Protein 5E3X (pdb70)

Solvent-accessible surface area: 21584 Å² total; per-residue (Å²): 68,129,106,1,49,59,33,12,90,86,1,11,142,73,103,32,42,17,20,76,33,95,18,32,50,56,31,133,40,93,184,129,34,21,96,152,42,35,112,41,37,38,115,34,18,14,70,1,31,112,34,32,20,61,98,49,1,7,157,18,1,108,63,14,120,59,148,62,116,72,15,73,37,2,14,117,16,1,63,94,60,12,96,52,54,80,108,10,59,98,122,15,42,68,45,38,57,83,0,22,64,88,0,61,101,91,18,84,104,0,54,99,139,11,42,18,109,55,0,60,68,26,1,72,72,0,10,70,20,8,92,101,35,0,74,69,16,39,100,117,83,24,34,0,12,7,7,0,47,48,27,0,26,43,17,76,0,116,84,0,55,106,11,7,54,104,2,57,80,19,1,59,61,1,10,109,48,10,89,166,52,132,136,83,167,34,7,0,111,72,128,1,40,46,116,73,1,87,98,0,0,55,62,0,0,114,45,1,146,11,48,71,116,65,11,104,25,10,77,12,66,129,41,31,28,12,75,9,13,95,84,32,6,42,0,0,0,109,33,55,60,86,42,0,34,46,0,1,5,20,0,1,27,9,2,0,25,0,21,1,32,49,23,19,30,90,130,6,78,22,15,18,1,18,55,27,1,5,97,0,0,40,13,0,0,0,25,0,0,14,7,9,1,0,43,18,37,3,1,0,112,23,0,47,82,62,0,8,108,10,0,77,82,0,174,75,62,48,22,68,85,0,13,74,5,6,3,70,6,106,78,20,55,37,11,101,127,16,25,18,1,0,9,2,0,0,0,8,0,0,2,39,0,0,46,42,2,1,25,37,126,28,59,8,124,66,1,19,105,52,2,44,89,5,0,112,117,24,1,44,26,100,20,86,70,29,35,59,0,2,0,16,10,59,20,6,2,25,18,51,3,0,53,2,0,1,30,2,0,0,14,2,2,2,2,2,0,16,37,55,0,102,130,85,34,92,14,103,114,14,0,40,76,12,71,7,99,67,0,22,58,5,0,89,97,52,0,2,32,42,0,45,21,57,57,1,65,74,0,0,103,82,3,13,56,87,84,18,38,55,68,1,5,24,120,26,1,74,74,17,1,34,114,6,53,134,46,152,49

CATH classification: 1.10.1370.30

B-factor: mean 26.81, std 12.3, range [6.37, 80.52]

Structure (mmCIF, N/CA/C/O backbone):
data_5E3X
#
_entry.id   5E3X
#
_cell.length_a   107.105
_cell.length_b   56.757
_cell.length_c   89.183
_cell.angle_alpha   90.00
_cell.angle_beta   90.00
_cell.angle_gamma   90.00
#
_symmetry.space_group_name_H-M   'P 21 21 2'
#
loop_
_entity.id
_entity.type
_entity.pdbx_description
1 polymer 'Thermostable carboxypeptidase 1'
2 non-polymer 'COBALT (II) ION'
3 water water
#
loop_
_atom_site.group_PDB
_atom_site.id
_atom_site.type_symbol
_atom_site.label_atom_id
_atom_site.label_alt_id
_atom_site.label_comp_id
_atom_site.label_asym_id
_atom_site.label_entity_id
_atom_site.label_seq_id
_atom_site.pdbx_PDB_ins_code
_atom_site.Cartn_x
_atom_site.Cartn_y
_atom_site.Cartn_z
_atom_site.occupancy
_atom_site.B_iso_or_equiv
_atom_site.auth_seq_id
_atom_site.auth_comp_id
_atom_site.auth_asym_id
_atom_site.auth_atom_id
_atom_site.pdbx_PDB_model_num
ATOM 1 N N . MET A 1 1 ? 2.225 5.403 47.050 1.00 33.41 1 MET A N 1
ATOM 2 C CA . MET A 1 1 ? 1.277 6.334 47.652 1.00 36.23 1 MET A CA 1
ATOM 3 C C . MET A 1 1 ? 0.568 7.208 46.615 1.00 46.27 1 MET A C 1
ATOM 4 O O . MET A 1 1 ? 1.190 8.072 45.986 1.00 40.83 1 MET A O 1
ATOM 9 N N . GLU A 1 2 ? -0.739 6.998 46.465 1.00 42.77 2 GLU A N 1
ATOM 10 C CA . GLU A 1 2 ? -1.550 7.793 45.552 1.00 37.22 2 GLU A CA 1
ATOM 11 C C . GLU A 1 2 ? -1.413 9.276 45.843 1.00 36.93 2 GLU A C 1
ATOM 12 O O . GLU A 1 2 ? -1.464 10.100 44.931 1.00 35.36 2 GLU A O 1
ATOM 18 N N . GLU A 1 3 ? -1.219 9.606 47.116 1.00 34.66 3 GLU A N 1
ATOM 19 C CA . GLU A 1 3 ? -1.154 10.993 47.550 1.00 33.06 3 GLU A CA 1
ATOM 20 C C . GLU A 1 3 ? 0.134 11.663 47.074 1.00 36.01 3 GLU A C 1
ATOM 21 O O . GLU A 1 3 ? 0.154 12.866 46.778 1.00 34.30 3 GLU A O 1
ATOM 27 N N . LEU A 1 4 ? 1.210 10.887 47.004 1.00 33.29 4 LEU A N 1
ATOM 28 C CA . LEU A 1 4 ? 2.474 11.409 46.500 1.00 35.56 4 LEU A CA 1
ATOM 29 C C . LEU A 1 4 ? 2.339 11.671 45.004 1.00 29.67 4 LEU A C 1
ATOM 30 O O . LEU A 1 4 ? 2.703 12.736 44.509 1.00 28.64 4 LEU A O 1
ATOM 35 N N . LYS A 1 5 ? 1.808 10.679 44.304 1.00 27.08 5 LYS A N 1
ATOM 36 C CA . LYS A 1 5 ? 1.556 10.773 42.884 1.00 25.48 5 LYS A CA 1
ATOM 37 C C . LYS A 1 5 ? 0.712 12.005 42.519 1.00 29.46 5 LYS A C 1
ATOM 38 O O . LYS A 1 5 ? 1.055 12.746 41.588 1.00 29.09 5 LYS A O 1
ATOM 44 N N . SER A 1 6 ? -0.368 12.237 43.257 1.00 24.00 6 SER A N 1
ATOM 45 C CA . SER A 1 6 ? -1.233 13.392 43.001 1.00 25.72 6 SER A CA 1
ATOM 46 C C . SER A 1 6 ? -0.503 14.704 43.156 1.00 25.26 6 SER A C 1
ATOM 47 O O . SER A 1 6 ? -0.697 15.631 42.359 1.00 24.09 6 SER A O 1
ATOM 50 N N . TYR A 1 7 ? 0.333 14.793 44.185 1.00 19.62 7 TYR A N 1
ATOM 51 C CA . TYR A 1 7 ? 1.059 16.024 44.425 1.00 18.71 7 TYR A CA 1
ATOM 52 C C . TYR A 1 7 ? 1.934 16.332 43.207 1.00 20.94 7 TYR A C 1
ATOM 53 O O . TYR A 1 7 ? 1.983 17.469 42.757 1.00 23.62 7 TYR A O 1
ATOM 62 N N . TYR A 1 8 ? 2.608 15.316 42.670 1.00 19.59 8 TYR A N 1
ATOM 63 C CA . TYR A 1 8 ? 3.487 15.521 41.526 1.00 21.33 8 TYR A CA 1
ATOM 64 C C . TYR A 1 8 ? 2.661 15.847 40.285 1.00 22.06 8 TYR A C 1
ATOM 65 O O . TYR A 1 8 ? 2.998 16.757 39.525 1.00 21.42 8 TYR A O 1
ATOM 74 N N . LYS A 1 9 ? 1.581 15.097 40.089 1.00 18.15 9 LYS A N 1
ATOM 75 C CA . LYS A 1 9 ? 0.716 15.292 38.936 1.00 20.39 9 LYS A CA 1
ATOM 76 C C . LYS A 1 9 ? 0.086 16.691 38.915 1.00 21.53 9 LYS A C 1
ATOM 77 O O . LYS A 1 9 ? -0.158 17.262 37.847 1.00 24.30 9 LYS A O 1
ATOM 83 N N . ARG A 1 10 ? -0.124 17.263 40.091 1.00 19.67 10 ARG A N 1
ATOM 84 C CA . ARG A 1 10 ? -0.610 18.632 40.190 1.00 18.69 10 ARG A CA 1
ATOM 85 C C . ARG A 1 10 ? 0.465 19.644 39.797 1.00 22.86 10 ARG A C 1
ATOM 86 O O . ARG A 1 10 ? 0.188 20.610 39.074 1.00 19.36 10 ARG A O 1
ATOM 94 N N . VAL A 1 11 ? 1.695 19.428 40.261 1.00 19.11 11 VAL A N 1
ATOM 95 C CA . VAL A 1 11 ? 2.773 20.331 39.894 1.00 19.46 11 VAL A CA 1
ATOM 96 C C . VAL A 1 11 ? 3.059 20.247 38.385 1.00 18.18 11 VAL A C 1
ATOM 97 O O . VAL A 1 11 ? 3.390 21.244 37.744 1.00 15.45 11 VAL A O 1
ATOM 101 N N . ALA A 1 12 ? 2.900 19.057 37.823 1.00 16.92 12 ALA A N 1
ATOM 102 C CA . ALA A 1 12 ? 3.195 18.846 36.415 1.00 15.51 12 ALA A CA 1
ATOM 103 C C . ALA A 1 12 ? 2.263 19.682 35.518 1.00 19.72 12 ALA A C 1
ATOM 104 O O . ALA A 1 12 ? 2.658 20.139 34.447 1.00 19.97 12 ALA A O 1
ATOM 106 N N . LYS A 1 13 ? 1.042 19.912 35.980 1.00 19.27 13 LYS A N 1
ATOM 107 C CA . LYS A 1 13 ? 0.116 20.781 35.266 1.00 15.58 13 LYS A CA 1
ATOM 108 C C . LYS A 1 13 ? 0.664 22.183 35.106 1.00 15.82 13 LYS A C 1
ATOM 109 O O . LYS A 1 13 ? 0.428 22.817 34.070 1.00 17.26 13 LYS A O 1
ATOM 115 N N . TYR A 1 14 ? 1.409 22.670 36.102 1.00 12.95 14 TYR A N 1
ATOM 116 C CA . TYR A 1 14 ? 1.998 24.000 35.983 1.00 12.62 14 TYR A CA 1
ATOM 117 C C . TYR A 1 14 ? 3.190 23.952 35.040 1.00 17.11 14 TYR A C 1
ATOM 118 O O . TYR A 1 14 ? 3.460 24.922 34.320 1.00 16.39 14 TYR A O 1
ATOM 127 N N . TYR A 1 15 ? 3.871 22.808 35.017 1.00 14.45 15 TYR A N 1
ATOM 128 C CA . TYR A 1 15 ? 4.961 22.601 34.069 1.00 16.57 15 TYR A CA 1
ATOM 129 C C . TYR A 1 15 ? 4.384 22.579 32.662 1.00 16.95 15 TYR A C 1
ATOM 130 O O . TYR A 1 15 ? 4.978 23.121 31.740 1.00 16.61 15 TYR A O 1
ATOM 139 N N . SER A 1 16 ? 3.212 21.962 32.513 1.00 13.82 16 SER A N 1
ATOM 140 C CA . SER A 1 16 ? 2.549 21.908 31.223 1.00 15.31 16 SER A CA 1
ATOM 141 C C . SER A 1 16 ? 2.266 23.322 30.717 1.00 14.59 16 SER A C 1
ATOM 142 O O . SER A 1 16 ? 2.595 23.657 29.584 1.00 11.78 16 SER A O 1
ATOM 145 N N . ALA A 1 17 ? 1.684 24.157 31.572 1.00 14.12 17 ALA A N 1
ATOM 146 C CA . ALA A 1 17 ? 1.400 25.542 31.207 1.00 12.04 17 ALA A CA 1
ATOM 147 C C . ALA A 1 17 ? 2.675 26.274 30.801 1.00 15.93 17 ALA A C 1
ATOM 148 O O . ALA A 1 17 ? 2.699 26.999 29.791 1.00 12.09 17 ALA A O 1
ATOM 150 N N . ALA A 1 18 ? 3.738 26.076 31.582 1.00 12.08 18 ALA A N 1
ATOM 151 C CA . ALA A 1 18 ? 5.011 26.719 31.283 1.00 14.18 18 ALA A CA 1
ATOM 152 C C . ALA A 1 18 ? 5.532 26.236 29.929 1.00 11.15 18 ALA A C 1
ATOM 153 O O . ALA A 1 18 ? 6.033 27.020 29.139 1.00 10.78 18 ALA A O 1
ATOM 155 N N . ALA A 1 19 ? 5.397 24.943 29.669 1.00 10.99 19 ALA A N 1
ATOM 156 C CA . ALA A 1 19 ? 5.858 24.392 28.413 1.00 11.33 19 ALA A CA 1
ATOM 157 C C . ALA A 1 19 ? 5.115 25.019 27.231 1.00 10.78 19 ALA A C 1
ATOM 158 O O . ALA A 1 19 ? 5.734 25.361 26.217 1.00 9.53 19 ALA A O 1
ATOM 160 N N . LEU A 1 20 ? 3.799 25.185 27.356 1.00 10.38 20 LEU A N 1
ATOM 161 C CA . LEU A 1 20 ? 3.023 25.813 26.268 1.00 10.61 20 LEU A CA 1
ATOM 162 C C . LEU A 1 20 ? 3.454 27.268 26.089 1.00 9.85 20 LEU A C 1
ATOM 163 O O . LEU A 1 20 ? 3.609 27.753 24.962 1.00 9.96 20 LEU A O 1
ATOM 168 N N . LEU A 1 21 ? 3.674 27.951 27.209 1.00 9.23 21 LEU A N 1
ATOM 169 C CA . LEU A 1 21 ? 4.105 29.342 27.188 1.00 9.08 21 LEU A CA 1
ATOM 170 C C . LEU A 1 21 ? 5.436 29.474 26.472 1.00 11.81 21 LEU A C 1
ATOM 171 O O . LEU A 1 21 ? 5.648 30.418 25.715 1.00 13.26 21 LEU A O 1
ATOM 176 N N . TYR A 1 22 ? 6.332 28.519 26.691 1.00 10.22 22 TYR A N 1
ATOM 177 C CA . TYR A 1 22 ? 7.597 28.533 25.970 1.00 11.23 22 TYR A CA 1
ATOM 178 C C . TYR A 1 22 ? 7.417 28.238 24.478 1.00 9.49 22 TYR A C 1
ATOM 179 O O . TYR A 1 22 ? 8.012 28.905 23.634 1.00 12.16 22 TYR A O 1
ATOM 188 N N . TRP A 1 23 ? 6.607 27.231 24.168 1.00 9.63 23 TRP A N 1
ATOM 189 C CA . TRP A 1 23 ? 6.345 26.838 22.786 1.00 11.25 23 TRP A CA 1
ATOM 190 C C . TRP A 1 23 ? 5.758 27.986 21.980 1.00 9.79 23 TRP A C 1
ATOM 191 O O . TRP A 1 23 ? 6.165 28.254 20.850 1.00 9.82 23 TRP A O 1
ATOM 202 N N . ASP A 1 24 ? 4.797 28.671 22.574 1.00 10.48 24 ASP A N 1
ATOM 203 C CA . ASP A 1 24 ? 4.111 29.724 21.858 1.00 9.96 24 ASP A CA 1
ATOM 204 C C . ASP A 1 24 ? 5.068 30.889 21.638 1.00 8.80 24 ASP A C 1
ATOM 205 O O . ASP A 1 24 ? 5.051 31.546 20.589 1.00 10.02 24 ASP A O 1
ATOM 210 N N . MET A 1 25 ? 5.905 31.127 22.635 1.00 8.00 25 MET A N 1
ATOM 211 C CA . MET A 1 25 ? 6.894 32.204 22.590 1.00 10.69 25 MET A CA 1
ATOM 212 C C . MET A 1 25 ? 7.805 32.094 21.385 1.00 12.56 25 MET A C 1
ATOM 213 O O . MET A 1 25 ? 8.159 33.099 20.787 1.00 11.72 25 MET A O 1
ATOM 218 N N . GLN A 1 26 ? 8.166 30.859 21.048 1.00 10.82 26 GLN A N 1
ATOM 219 C CA . GLN A 1 26 ? 9.063 30.552 19.948 1.00 10.99 26 GLN A CA 1
ATOM 220 C C . GLN A 1 26 ? 8.350 30.419 18.600 1.00 16.72 26 GLN A C 1
ATOM 221 O O . GLN A 1 26 ? 9.012 30.324 17.567 1.00 14.80 26 GLN A O 1
ATOM 227 N N . THR A 1 27 ? 7.016 30.383 18.602 1.00 10.23 27 THR A N 1
ATOM 228 C CA . THR A 1 27 ? 6.287 30.098 17.367 1.00 11.54 27 THR A CA 1
ATOM 229 C C . THR A 1 27 ? 5.275 31.158 16.950 1.00 14.06 27 THR A C 1
ATOM 230 O O . THR A 1 27 ? 5.359 31.674 15.842 1.00 16.78 27 THR A O 1
ATOM 234 N N . TYR A 1 28 ? 4.315 31.466 17.814 1.00 10.50 28 TYR A N 1
ATOM 235 C CA . TYR A 1 28 ? 3.199 32.314 17.398 1.00 12.99 28 TYR A CA 1
ATOM 236 C C . TYR A 1 28 ? 3.115 33.680 18.080 1.00 12.86 28 TYR A C 1
ATOM 237 O O . TYR A 1 28 ? 2.442 34.579 17.578 1.00 16.17 28 TYR A O 1
ATOM 246 N N . MET A 1 29 ? 3.808 33.826 19.206 1.00 10.22 29 MET A N 1
ATOM 247 C CA . MET A 1 29 ? 3.772 35.049 20.004 1.00 13.08 29 MET A CA 1
ATOM 248 C C . MET A 1 29 ? 4.115 36.315 19.213 1.00 13.52 29 MET A C 1
ATOM 249 O O . MET A 1 29 ? 5.100 36.352 18.509 1.00 13.27 29 MET A O 1
ATOM 254 N N . PRO A 1 30 ? 3.277 37.351 19.325 1.00 11.98 30 PRO A N 1
ATOM 255 C CA . PRO A 1 30 ? 3.577 38.645 18.718 1.00 13.84 30 PRO A CA 1
ATOM 256 C C . PRO A 1 30 ? 4.743 39.331 19.418 1.00 16.44 30 PRO A C 1
ATOM 257 O O . PRO A 1 30 ? 4.960 39.151 20.627 1.00 14.32 30 PRO A O 1
ATOM 261 N N . LYS A 1 31 ? 5.474 40.112 18.634 1.00 18.75 31 LYS A N 1
ATOM 262 C CA . LYS A 1 31 ? 6.738 40.714 19.031 1.00 22.28 31 LYS A CA 1
ATOM 263 C C . LYS A 1 31 ? 6.690 41.444 20.368 1.00 19.49 31 LYS A C 1
ATOM 264 O O . LYS A 1 31 ? 7.488 41.165 21.247 1.00 21.11 31 LYS A O 1
ATOM 270 N N . ASP A 1 32 ? 5.740 42.356 20.523 1.00 15.50 32 ASP A N 1
ATOM 271 C CA . ASP A 1 32 ? 5.671 43.169 21.733 1.00 17.98 32 ASP A CA 1
ATOM 272 C C . ASP A 1 32 ? 5.222 42.394 22.983 1.00 21.02 32 ASP A C 1
ATOM 273 O O . ASP A 1 32 ? 5.352 42.897 24.097 1.00 21.52 32 ASP A O 1
ATOM 278 N N . ALA A 1 33 ? 4.707 41.178 22.803 1.00 18.16 33 ALA A N 1
ATOM 279 C CA . ALA A 1 33 ? 4.244 40.372 23.929 1.00 13.94 33 ALA A CA 1
ATOM 280 C C . ALA A 1 33 ? 5.383 39.769 24.758 1.00 14.77 33 ALA A C 1
ATOM 281 O O . ALA A 1 33 ? 5.150 39.312 25.874 1.00 12.75 33 ALA A O 1
ATOM 283 N N . GLY A 1 34 ? 6.591 39.752 24.193 1.00 16.28 34 GLY A N 1
ATOM 284 C CA . GLY A 1 34 ? 7.757 39.136 24.816 1.00 16.18 34 GLY A CA 1
ATOM 285 C C . GLY A 1 34 ? 8.064 39.453 26.281 1.00 15.57 34 GLY A C 1
ATOM 286 O O . GLY A 1 34 ? 8.208 38.539 27.098 1.00 18.07 34 GLY A O 1
ATOM 287 N N . PRO A 1 35 ? 8.178 40.741 26.629 1.00 16.03 35 PRO A N 1
ATOM 288 C CA . PRO A 1 35 ? 8.557 41.038 28.016 1.00 17.74 35 PRO A CA 1
ATOM 289 C C . PRO A 1 35 ? 7.536 40.524 29.031 1.00 16.43 35 PRO A C 1
ATOM 290 O O . PRO A 1 35 ? 7.929 39.991 30.050 1.00 24.30 35 PRO A O 1
ATOM 294 N N . TYR A 1 36 ? 6.247 40.658 28.759 1.00 16.71 36 TYR A N 1
ATOM 295 C CA . TYR A 1 36 ? 5.254 40.141 29.700 1.00 14.56 36 TYR A CA 1
ATOM 296 C C . TYR A 1 36 ? 5.227 38.603 29.724 1.00 13.59 36 TYR A C 1
ATOM 297 O O . TYR A 1 36 ? 5.097 37.983 30.787 1.00 13.08 36 TYR A O 1
ATOM 306 N N . ARG A 1 37 ? 5.337 37.987 28.552 1.00 11.88 37 ARG A N 1
ATOM 307 C CA . ARG A 1 37 ? 5.427 36.530 28.480 1.00 12.52 37 ARG A CA 1
ATOM 308 C C . ARG A 1 37 ? 6.568 36.026 29.364 1.00 15.62 37 ARG A C 1
ATOM 309 O O . ARG A 1 37 ? 6.432 35.013 30.046 1.00 13.60 37 ARG A O 1
ATOM 317 N N . ALA A 1 38 ? 7.690 36.744 29.344 1.00 15.84 38 ALA A N 1
ATOM 318 C CA . ALA A 1 38 ? 8.842 36.388 30.169 1.00 21.78 38 ALA A CA 1
ATOM 319 C C . ALA A 1 38 ? 8.478 36.426 31.641 1.00 16.39 38 ALA A C 1
ATOM 320 O O . ALA A 1 38 ? 8.869 35.545 32.399 1.00 16.01 38 ALA A O 1
ATOM 322 N N . GLU A 1 39 ? 7.700 37.429 32.028 1.00 18.78 39 GLU A N 1
ATOM 323 C CA . GLU A 1 39 ? 7.225 37.540 33.409 1.00 17.21 39 GLU A CA 1
ATOM 324 C C . GLU A 1 39 ? 6.242 36.447 33.795 1.00 19.81 39 GLU A C 1
ATOM 325 O O . GLU A 1 39 ? 6.283 35.953 34.920 1.00 21.00 39 GLU A O 1
ATOM 331 N N . VAL A 1 40 ? 5.332 36.083 32.891 1.00 18.09 40 VAL A N 1
ATOM 332 C CA . VAL A 1 40 ? 4.426 34.982 33.199 1.00 14.33 40 VAL A CA 1
ATOM 333 C C . VAL A 1 40 ? 5.221 33.694 33.429 1.00 15.52 40 VAL A C 1
ATOM 334 O O . VAL A 1 40 ? 5.008 32.995 34.427 1.00 14.97 40 VAL A O 1
ATOM 338 N N . LEU A 1 41 ? 6.135 33.401 32.500 1.00 15.76 41 LEU A N 1
ATOM 339 C CA . LEU A 1 41 ? 6.939 32.187 32.549 1.00 15.31 41 LEU A CA 1
ATOM 340 C C . LEU A 1 41 ? 7.714 32.108 33.860 1.00 19.67 41 LEU A C 1
ATOM 341 O O . LEU A 1 41 ? 7.707 31.088 34.532 1.00 15.84 41 LEU A O 1
ATOM 346 N N . SER A 1 42 ? 8.369 33.205 34.214 1.00 22.57 42 SER A N 1
ATOM 347 C CA . SER A 1 42 ? 9.175 33.263 35.421 1.00 25.56 42 SER A CA 1
ATOM 348 C C . SER A 1 42 ? 8.336 32.980 36.657 1.00 24.21 42 SER A C 1
ATOM 349 O O . SER A 1 42 ? 8.764 32.254 37.550 1.00 22.61 42 SER A O 1
ATOM 352 N N . GLU A 1 43 ? 7.134 33.549 36.685 1.00 25.05 43 GLU A N 1
ATOM 353 C CA . GLU A 1 43 ? 6.216 33.398 37.814 1.00 23.35 43 GLU A CA 1
ATOM 354 C C . GLU A 1 43 ? 5.746 31.956 37.989 1.00 24.08 43 GLU A C 1
ATOM 355 O O . GLU A 1 43 ? 5.767 31.407 39.086 1.00 25.13 43 GLU A O 1
ATOM 361 N N . ILE A 1 44 ? 5.313 31.359 36.892 1.00 18.76 44 ILE A N 1
ATOM 362 C CA . ILE A 1 44 ? 4.847 29.993 36.898 1.00 20.27 44 ILE A CA 1
ATOM 363 C C . ILE A 1 44 ? 5.976 29.021 37.240 1.00 21.95 44 ILE A C 1
ATOM 364 O O . ILE A 1 44 ? 5.780 28.068 37.995 1.00 23.33 44 ILE A O 1
ATOM 369 N N . GLY A 1 45 ? 7.162 29.277 36.702 1.00 23.63 45 GLY A N 1
ATOM 370 C CA . GLY A 1 45 ? 8.306 28.422 36.964 1.00 23.06 45 GLY A CA 1
ATOM 371 C C . GLY A 1 45 ? 8.696 28.467 38.430 1.00 31.88 45 GLY A C 1
ATOM 372 O O . GLY A 1 45 ? 8.972 27.437 39.043 1.00 30.36 45 GLY A O 1
ATOM 373 N N . THR A 1 46 ? 8.706 29.673 38.990 1.00 29.88 46 THR A N 1
ATOM 374 C CA . THR A 1 46 ? 9.084 29.884 40.377 1.00 29.99 46 THR A CA 1
ATOM 375 C C . THR A 1 46 ? 8.053 29.283 41.327 1.00 28.18 46 THR A C 1
ATOM 376 O O . THR A 1 46 ? 8.404 28.745 42.366 1.00 36.90 46 THR A O 1
ATOM 380 N N . TYR A 1 47 ? 6.783 29.365 40.965 1.00 22.94 47 TYR A N 1
ATOM 381 C CA . TYR A 1 47 ? 5.746 28.704 41.744 1.00 29.58 47 TYR A CA 1
ATOM 382 C C . TYR A 1 47 ? 5.911 27.184 41.707 1.00 27.00 47 TYR A C 1
ATOM 383 O O . TYR A 1 47 ? 5.782 26.518 42.726 1.00 25.52 47 TYR A O 1
ATOM 392 N N . ALA A 1 48 ? 6.188 26.635 40.528 1.00 29.17 48 ALA A N 1
ATOM 393 C CA . ALA A 1 48 ? 6.357 25.191 40.392 1.00 30.39 48 ALA A CA 1
ATOM 394 C C . ALA A 1 48 ? 7.539 24.707 41.225 1.00 27.85 48 ALA A C 1
ATOM 395 O O . ALA A 1 48 ? 7.465 23.667 41.872 1.00 28.23 48 ALA A O 1
ATOM 397 N N . PHE A 1 49 ? 8.616 25.481 41.209 1.00 24.47 49 PHE A N 1
ATOM 398 C CA . PHE A 1 49 ? 9.780 25.197 42.029 1.00 28.58 49 PHE A CA 1
ATOM 399 C C . PHE A 1 49 ? 9.450 25.219 43.519 1.00 33.23 49 PHE A C 1
ATOM 400 O O . PHE A 1 49 ? 9.827 24.294 44.247 1.00 32.99 49 PHE A O 1
ATOM 408 N N . LYS A 1 50 ? 8.750 26.260 43.968 1.00 29.76 50 LYS A N 1
ATOM 409 C CA . LYS A 1 50 ? 8.306 26.327 45.355 1.00 30.43 50 LYS A CA 1
ATOM 410 C C . LYS A 1 50 ? 7.593 25.052 45.739 1.00 30.33 50 LYS A C 1
ATOM 411 O O . LYS A 1 50 ? 7.923 24.433 46.743 1.00 33.07 50 LYS A O 1
ATOM 417 N N . GLN A 1 51 ? 6.625 24.650 44.920 1.00 35.29 51 GLN A N 1
ATOM 418 C CA . GLN A 1 51 ? 5.846 23.440 45.180 1.00 30.59 51 GLN A CA 1
ATOM 419 C C . GLN A 1 51 ? 6.727 22.193 45.278 1.00 30.64 51 GLN A C 1
ATOM 420 O O . GLN A 1 51 ? 6.451 21.288 46.066 1.00 25.84 51 GLN A O 1
ATOM 426 N N . ILE A 1 52 ? 7.784 22.151 44.469 1.00 29.74 52 ILE A N 1
ATOM 427 C CA . ILE A 1 52 ? 8.590 20.939 44.343 1.00 34.02 52 ILE A CA 1
ATOM 428 C C . ILE A 1 52 ? 9.719 20.889 45.389 1.00 28.96 52 ILE A C 1
ATOM 429 O O . ILE A 1 52 ? 10.367 19.868 45.564 1.00 30.12 52 ILE A O 1
ATOM 434 N N . THR A 1 53 ? 9.927 21.992 46.099 1.00 31.74 53 THR A N 1
ATOM 435 C CA . THR A 1 53 ? 10.887 22.015 47.194 1.00 29.05 53 THR A CA 1
ATOM 436 C C . THR A 1 53 ? 10.204 22.361 48.509 1.00 33.82 53 THR A C 1
ATOM 437 O O . THR A 1 53 ? 10.832 22.925 49.408 1.00 36.87 53 THR A O 1
ATOM 441 N N . ASP A 1 54 ? 8.925 22.016 48.623 1.00 34.02 54 ASP A N 1
ATOM 442 C CA . ASP A 1 54 ? 8.125 22.401 49.785 1.00 34.31 54 ASP A CA 1
ATOM 443 C C . ASP A 1 54 ? 7.980 21.278 50.807 1.00 35.99 54 ASP A C 1
ATOM 444 O O . ASP A 1 54 ? 7.926 20.097 50.449 1.00 38.21 54 ASP A O 1
ATOM 449 N N . ASP A 1 55 ? 7.878 21.669 52.075 1.00 36.33 55 ASP A N 1
ATOM 450 C CA . ASP A 1 55 ? 7.802 20.738 53.203 1.00 38.54 55 ASP A CA 1
ATOM 451 C C . ASP A 1 55 ? 6.755 19.654 53.054 1.00 33.98 55 ASP A C 1
ATOM 452 O O . ASP A 1 55 ? 7.001 18.502 53.399 1.00 36.88 55 ASP A O 1
ATOM 457 N N . ALA A 1 56 ? 5.588 20.021 52.544 1.00 31.66 56 ALA A N 1
ATOM 458 C CA . ALA A 1 56 ? 4.527 19.050 52.321 1.00 30.13 56 ALA A CA 1
ATOM 459 C C . ALA A 1 56 ? 4.962 17.908 51.401 1.00 30.95 56 ALA A C 1
ATOM 460 O O . ALA A 1 56 ? 4.460 16.785 51.535 1.00 30.67 56 ALA A O 1
ATOM 462 N N . LEU A 1 57 ? 5.881 18.188 50.468 1.00 27.97 57 LEU A N 1
ATOM 463 C CA . LEU A 1 57 ? 6.340 17.148 49.536 1.00 26.23 57 LEU A CA 1
ATOM 464 C C . LEU A 1 57 ? 7.373 16.266 50.210 1.00 27.72 57 LEU A C 1
ATOM 465 O O . LEU A 1 57 ? 7.315 15.044 50.091 1.00 31.14 57 LEU A O 1
ATOM 470 N N . GLY A 1 58 ? 8.315 16.897 50.911 1.00 29.63 58 GLY A N 1
ATOM 471 C CA . GLY A 1 58 ? 9.238 16.182 51.773 1.00 31.67 58 GLY A CA 1
ATOM 472 C C . GLY A 1 58 ? 8.494 15.275 52.736 1.00 31.33 58 GLY A C 1
ATOM 473 O O . GLY A 1 58 ? 8.870 14.120 52.921 1.00 35.10 58 GLY A O 1
ATOM 474 N N . LYS A 1 59 ? 7.422 15.788 53.334 1.00 33.26 59 LYS A N 1
ATOM 475 C CA . LYS A 1 59 ? 6.629 14.994 54.265 1.00 30.00 59 LYS A CA 1
ATOM 476 C C . LYS A 1 59 ? 5.985 13.824 53.567 1.00 31.52 59 LYS A C 1
ATOM 477 O O . LYS A 1 59 ? 5.925 12.733 54.119 1.00 34.68 59 LYS A O 1
ATOM 483 N N . LEU A 1 60 ? 5.506 14.043 52.349 1.00 29.62 60 LEU A N 1
ATOM 484 C CA . LEU A 1 60 ? 4.927 12.952 51.571 1.00 33.22 60 LEU A CA 1
ATOM 485 C C . LEU A 1 60 ? 5.979 11.929 51.165 1.00 29.77 60 LEU A C 1
ATOM 486 O O . LEU A 1 60 ? 5.730 10.726 51.180 1.00 29.66 60 LEU A O 1
ATOM 491 N N . LEU A 1 61 ? 7.150 12.419 50.781 1.00 29.84 61 LEU A N 1
ATOM 492 C CA . LEU A 1 61 ? 8.240 11.548 50.375 1.00 33.65 61 LEU A CA 1
ATOM 493 C C . LEU A 1 61 ? 8.699 10.690 51.556 1.00 36.91 61 LEU A C 1
ATOM 494 O O . LEU A 1 61 ? 8.938 9.492 51.405 1.00 35.58 61 LEU A O 1
ATOM 499 N N . GLU A 1 62 ? 8.789 11.294 52.736 1.00 33.97 62 GLU A N 1
ATOM 500 C CA . GLU A 1 62 ? 9.247 10.560 53.916 1.00 39.23 62 GLU A CA 1
ATOM 501 C C . GLU A 1 62 ? 8.183 9.652 54.523 1.00 35.40 62 GLU A C 1
ATOM 502 O O . GLU A 1 62 ? 8.491 8.842 55.387 1.00 42.19 62 GLU A O 1
ATOM 508 N N . THR A 1 63 ? 6.939 9.756 54.070 1.00 35.30 63 THR A N 1
ATOM 509 C CA . THR A 1 63 ? 5.881 8.950 54.682 1.00 37.80 63 THR A CA 1
ATOM 510 C C . THR A 1 63 ? 5.315 7.892 53.753 1.00 39.78 63 THR A C 1
ATOM 511 O O . THR A 1 63 ? 4.554 7.022 54.178 1.00 40.21 63 THR A O 1
ATOM 515 N N . ALA A 1 64 ? 5.677 7.967 52.481 1.00 40.18 64 ALA A N 1
ATOM 516 C CA . ALA A 1 64 ? 5.125 7.037 51.506 1.00 40.02 64 ALA A CA 1
ATOM 517 C C . ALA A 1 64 ? 5.694 5.647 51.737 1.00 41.48 64 ALA A C 1
ATOM 518 O O . ALA A 1 64 ? 6.870 5.491 52.080 1.00 45.45 64 ALA A O 1
ATOM 520 N N . GLN A 1 65 ? 4.852 4.638 51.570 1.00 41.10 65 GLN A N 1
ATOM 521 C CA . GLN A 1 65 ? 5.294 3.264 51.705 1.00 39.56 65 GLN A CA 1
ATOM 522 C C . GLN A 1 65 ? 5.120 2.560 50.383 1.00 41.71 65 GLN A C 1
ATOM 523 O O . GLN A 1 65 ? 4.024 2.109 50.070 1.00 44.53 65 GLN A O 1
ATOM 529 N N . PRO A 1 66 ? 6.203 2.471 49.598 1.00 39.79 66 PRO A N 1
ATOM 530 C CA . PRO A 1 66 ? 6.192 1.797 48.299 1.00 46.09 66 PRO A CA 1
ATOM 531 C C . PRO A 1 66 ? 5.592 0.401 48.389 1.00 45.19 66 PRO A C 1
ATOM 532 O O . PRO A 1 66 ? 5.855 -0.326 49.349 1.00 44.90 66 PRO A O 1
ATOM 536 N N . GLN A 1 67 ? 4.786 0.046 47.396 1.00 43.31 67 GLN A N 1
ATOM 537 C CA . GLN A 1 67 ? 4.172 -1.273 47.336 1.00 47.96 67 GLN A CA 1
ATOM 538 C C . GLN A 1 67 ? 4.860 -2.143 46.291 1.00 48.00 67 GLN A C 1
ATOM 539 O O . GLN A 1 67 ? 5.028 -3.345 46.488 1.00 50.81 67 GLN A O 1
ATOM 545 N N . SER A 1 68 ? 5.252 -1.524 45.179 1.00 49.17 68 SER A N 1
ATOM 546 C CA . SER A 1 68 ? 5.873 -2.230 44.062 1.00 40.03 68 SER A CA 1
ATOM 547 C C . SER A 1 68 ? 7.274 -1.692 43.786 1.00 43.01 68 SER A C 1
ATOM 548 O O . SER A 1 68 ? 7.688 -0.696 44.382 1.00 41.83 68 SER A O 1
ATOM 551 N N . GLU A 1 69 ? 7.999 -2.348 42.881 1.00 41.71 69 GLU A N 1
ATOM 552 C CA . GLU A 1 69 ? 9.349 -1.910 42.520 1.00 44.57 69 GLU A CA 1
ATOM 553 C C . GLU A 1 69 ? 9.353 -0.501 41.919 1.00 42.57 69 GLU A C 1
ATOM 554 O O . GLU A 1 69 ? 10.223 0.311 42.235 1.00 38.30 69 GLU A O 1
ATOM 560 N N . ILE A 1 70 ? 8.374 -0.216 41.063 1.00 43.92 70 ILE A N 1
ATOM 561 C CA . ILE A 1 70 ? 8.253 1.105 40.445 1.00 40.80 70 ILE A CA 1
ATOM 562 C C . ILE A 1 70 ? 8.037 2.207 41.484 1.00 34.94 70 ILE A C 1
ATOM 563 O O . ILE A 1 70 ? 8.634 3.282 41.386 1.00 35.12 70 ILE A O 1
ATOM 568 N N . ASP A 1 71 ? 7.208 1.928 42.488 1.00 36.19 71 ASP A N 1
ATOM 569 C CA . ASP A 1 71 ? 7.004 2.862 43.593 1.00 32.47 71 ASP A CA 1
ATOM 570 C C . ASP A 1 71 ? 8.313 3.181 44.305 1.00 30.05 71 ASP A C 1
ATOM 571 O O . ASP A 1 71 ? 8.567 4.333 44.656 1.00 30.09 71 ASP A O 1
ATOM 576 N N . GLU A 1 72 ? 9.138 2.158 44.518 1.00 36.83 72 GLU A N 1
ATOM 577 C CA . GLU A 1 72 ? 10.454 2.335 45.141 1.00 35.76 72 GLU A CA 1
ATOM 578 C C . GLU A 1 72 ? 11.321 3.334 44.367 1.00 34.63 72 GLU A C 1
ATOM 579 O O . GLU A 1 72 ? 11.832 4.294 44.948 1.00 33.53 72 GLU A O 1
ATOM 585 N N . LYS A 1 73 ? 11.482 3.097 43.064 1.00 35.19 73 LYS A N 1
ATOM 586 C CA . LYS A 1 73 ? 12.264 3.982 42.194 1.00 34.80 73 LYS A CA 1
ATOM 587 C C . LYS A 1 73 ? 11.749 5.407 42.284 1.00 30.47 73 LYS A C 1
ATOM 588 O O . LYS A 1 73 ? 12.530 6.349 42.399 1.00 30.12 73 LYS A O 1
ATOM 594 N N . LEU A 1 74 ? 10.425 5.539 42.229 1.00 30.15 74 LEU A N 1
ATOM 595 C CA . LEU A 1 74 ? 9.749 6.828 42.300 1.00 25.87 74 LEU A CA 1
ATOM 596 C C . LEU A 1 74 ? 10.179 7.605 43.534 1.00 27.98 74 LEU A C 1
ATOM 597 O O . LEU A 1 74 ? 10.642 8.742 43.422 1.00 27.61 74 LEU A O 1
ATOM 602 N N . VAL A 1 75 ? 10.046 6.993 44.711 1.00 27.29 75 VAL A N 1
ATOM 603 C CA . VAL A 1 75 ? 10.443 7.677 45.944 1.00 24.26 75 VAL A CA 1
ATOM 604 C C . VAL A 1 75 ? 11.940 7.928 45.961 1.00 23.05 75 VAL A C 1
ATOM 605 O O . VAL A 1 75 ? 12.397 9.013 46.325 1.00 26.88 75 VAL A O 1
ATOM 609 N N . TYR A 1 76 ? 12.705 6.928 45.544 1.00 24.70 76 TYR A N 1
ATOM 610 C CA . TYR A 1 76 ? 14.153 7.054 45.524 1.00 25.38 76 TYR A CA 1
ATOM 611 C C . TYR A 1 76 ? 14.550 8.284 44.721 1.00 28.18 76 TYR A C 1
ATOM 612 O O . TYR A 1 76 ? 15.230 9.190 45.230 1.00 28.28 76 TYR A O 1
ATOM 621 N N . VAL A 1 77 ? 14.081 8.328 43.477 1.00 27.51 77 VAL A N 1
ATOM 622 C CA . VAL A 1 77 ? 14.359 9.452 42.584 1.00 28.28 77 VAL A CA 1
ATOM 623 C C . VAL A 1 77 ? 13.743 10.735 43.119 1.00 24.12 77 VAL A C 1
ATOM 624 O O . VAL A 1 77 ? 14.380 11.787 43.118 1.00 25.58 77 VAL A O 1
ATOM 628 N N . GLY A 1 78 ? 12.502 10.635 43.584 1.00 28.19 78 GLY A N 1
ATOM 629 C CA . GLY A 1 78 ? 11.821 11.765 44.190 1.00 32.03 78 GLY A CA 1
ATOM 630 C C . GLY A 1 78 ? 12.598 12.369 45.350 1.00 28.21 78 GLY A C 1
ATOM 631 O O . GLY A 1 78 ? 12.762 13.592 45.424 1.00 21.09 78 GLY A O 1
ATOM 632 N N . LYS A 1 79 ? 13.085 11.512 46.248 1.00 30.04 79 LYS A N 1
ATOM 633 C CA . LYS A 1 79 ? 13.885 11.970 47.387 1.00 27.28 79 LYS A CA 1
ATOM 634 C C . LYS A 1 79 ? 15.150 12.706 46.955 1.00 27.60 79 LYS A C 1
ATOM 635 O O . LYS A 1 79 ? 15.398 13.834 47.388 1.00 27.81 79 LYS A O 1
ATOM 641 N N . LYS A 1 80 ? 15.940 12.069 46.094 1.00 26.98 80 LYS A N 1
ATOM 642 C CA . LYS A 1 80 ? 17.197 12.655 45.642 1.00 29.19 80 LYS A CA 1
ATOM 643 C C . LYS A 1 80 ? 16.993 14.031 45.039 1.00 30.05 80 LYS A C 1
ATOM 644 O O . LYS A 1 80 ? 17.750 14.957 45.313 1.00 31.38 80 LYS A O 1
ATOM 650 N N . GLU A 1 81 ? 15.965 14.172 44.216 1.00 29.04 81 GLU A N 1
ATOM 651 C CA . GLU A 1 81 ? 15.702 15.468 43.615 1.00 31.36 81 GLU A CA 1
ATOM 652 C C . GLU A 1 81 ? 15.273 16.475 44.678 1.00 26.20 81 GLU A C 1
ATOM 653 O O . GLU A 1 81 ? 15.759 17.599 44.706 1.00 29.24 81 GLU A O 1
ATOM 659 N N . TYR A 1 82 ? 14.396 16.053 45.578 1.00 24.52 82 TYR A N 1
ATOM 660 C CA . TYR A 1 82 ? 13.870 16.955 46.588 1.00 27.62 82 TYR A CA 1
ATOM 661 C C . TYR A 1 82 ? 14.951 17.523 47.503 1.00 27.69 82 TYR A C 1
ATOM 662 O O . TYR A 1 82 ? 15.021 18.727 47.713 1.00 30.81 82 TYR A O 1
ATOM 671 N N . TYR A 1 83 ? 15.795 16.660 48.047 1.00 31.24 83 TYR A N 1
ATOM 672 C CA . TYR A 1 83 ? 16.777 17.116 49.024 1.00 27.99 83 TYR A CA 1
ATOM 673 C C . TYR A 1 83 ? 17.861 17.945 48.365 1.00 32.65 83 TYR A C 1
ATOM 674 O O . TYR A 1 83 ? 18.420 18.865 48.971 1.00 32.41 83 TYR A O 1
ATOM 683 N N . LYS A 1 84 ? 18.151 17.630 47.111 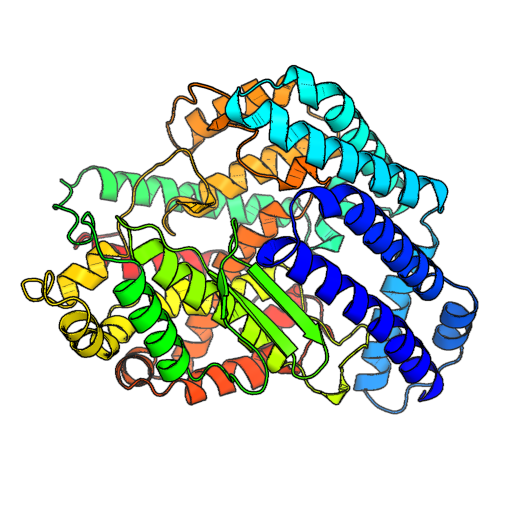1.00 30.67 84 LYS A N 1
ATOM 684 C CA . LYS A 1 84 ? 19.114 18.431 46.376 1.00 37.17 84 LYS A CA 1
ATOM 685 C C . LYS A 1 84 ? 18.630 19.875 46.238 1.00 35.09 84 LYS A C 1
ATOM 686 O O . LYS A 1 84 ? 19.390 20.812 46.463 1.00 36.98 84 LYS A O 1
ATOM 692 N N . TYR A 1 85 ? 17.358 20.047 45.890 1.00 32.89 85 TYR A N 1
ATOM 693 C CA . TYR A 1 85 ? 16.840 21.369 45.542 1.00 39.18 85 TYR A CA 1
ATOM 694 C C . TYR A 1 85 ? 16.312 22.158 46.737 1.00 40.71 85 TYR A C 1
ATOM 695 O O . TYR A 1 85 ? 16.228 23.384 46.689 1.00 39.49 85 TYR A O 1
ATOM 704 N N . LYS A 1 86 ? 15.938 21.443 47.793 1.00 38.12 86 LYS A N 1
ATOM 705 C CA . LYS A 1 86 ? 15.594 22.065 49.058 1.00 37.10 86 LYS A CA 1
ATOM 706 C C . LYS A 1 86 ? 16.718 23.018 49.458 1.00 40.16 86 LYS A C 1
ATOM 707 O O . LYS A 1 86 ? 16.473 24.138 49.895 1.00 40.08 86 LYS A O 1
ATOM 713 N N . LYS A 1 87 ? 17.955 22.582 49.252 1.00 39.90 87 LYS A N 1
ATOM 714 C CA . LYS A 1 87 ? 19.127 23.346 49.678 1.00 45.73 87 LYS A CA 1
ATOM 715 C C . LYS A 1 87 ? 19.282 24.703 48.986 1.00 45.94 87 LYS A C 1
ATOM 716 O O . LYS A 1 87 ? 20.110 25.516 49.388 1.00 49.15 87 LYS A O 1
ATOM 722 N N . VAL A 1 88 ? 18.478 24.938 47.953 1.00 51.64 88 VAL A N 1
ATOM 723 C CA . VAL A 1 88 ? 18.554 26.153 47.141 1.00 50.73 88 VAL A CA 1
ATOM 724 C C . VAL A 1 88 ? 17.830 27.324 47.806 1.00 49.39 88 VAL A C 1
ATOM 725 O O . VAL A 1 88 ? 16.601 27.339 47.869 1.00 47.81 88 VAL A O 1
ATOM 729 N N . PRO A 1 89 ? 18.592 28.320 48.290 1.00 48.78 89 PRO A N 1
ATOM 730 C CA . PRO A 1 89 ? 17.964 29.479 48.922 1.00 56.64 89 PRO A CA 1
ATOM 731 C C . PRO A 1 89 ? 17.263 30.277 47.843 1.00 62.62 89 PRO A C 1
ATOM 732 O O . PRO A 1 89 ? 17.944 30.736 46.928 1.00 67.05 89 PRO A O 1
ATOM 736 N N . PRO A 1 90 ? 15.931 30.428 47.939 1.00 65.86 90 PRO A N 1
ATOM 737 C CA . PRO A 1 90 ? 15.072 31.117 46.961 1.00 68.31 90 PRO A CA 1
ATOM 738 C C . PRO A 1 90 ? 15.663 32.425 46.424 1.00 67.62 90 PRO A C 1
ATOM 739 O O . PRO A 1 90 ? 15.358 32.819 45.295 1.00 63.39 90 PRO A O 1
ATOM 743 N N . GLU A 1 91 ? 16.493 33.083 47.229 1.00 71.21 91 GLU A N 1
ATOM 744 C CA . GLU A 1 91 ? 17.273 34.221 46.756 1.00 73.45 91 GLU A CA 1
ATOM 745 C C . GLU A 1 91 ? 18.142 33.808 45.560 1.00 71.82 91 GLU A C 1
ATOM 746 O O . GLU A 1 91 ? 18.094 34.444 44.507 1.00 71.68 91 GLU A O 1
ATOM 752 N N . LEU A 1 92 ? 18.911 32.731 45.719 1.00 69.63 92 LEU A N 1
ATOM 753 C CA . LEU A 1 92 ? 19.819 32.267 44.670 1.00 64.52 92 LEU A CA 1
ATOM 754 C C . LEU A 1 92 ? 19.091 31.846 43.392 1.00 66.99 92 LEU A C 1
ATOM 755 O O . LEU A 1 92 ? 19.607 32.038 42.293 1.00 64.13 92 LEU A O 1
ATOM 760 N N . PHE A 1 93 ? 17.895 31.282 43.538 1.00 64.98 93 PHE A N 1
ATOM 761 C CA . PHE A 1 93 ? 17.111 30.861 42.381 1.00 57.87 93 PHE A CA 1
ATOM 762 C C . PHE A 1 93 ? 16.686 32.065 41.560 1.00 63.01 93 PHE A C 1
ATOM 763 O O . PHE A 1 93 ? 16.892 32.105 40.345 1.00 60.73 93 PHE A O 1
ATOM 771 N N . GLN A 1 94 ? 16.094 33.048 42.232 1.00 67.15 94 GLN A N 1
ATOM 772 C CA . GLN A 1 94 ? 15.557 34.217 41.549 1.00 66.46 94 GLN A CA 1
ATOM 773 C C . GLN A 1 94 ? 16.691 35.082 41.011 1.00 63.32 94 GLN A C 1
ATOM 774 O O . GLN A 1 94 ? 16.583 35.656 39.924 1.00 61.52 94 GLN A O 1
ATOM 780 N N . GLU A 1 95 ? 17.781 35.150 41.773 1.00 60.65 95 GLU A N 1
ATOM 781 C CA . GLU A 1 95 ? 18.976 35.894 41.376 1.00 65.06 95 GLU A CA 1
ATOM 782 C C . GLU A 1 95 ? 19.610 35.333 40.099 1.00 65.30 95 GLU A C 1
ATOM 783 O O . GLU A 1 95 ? 20.031 36.086 39.223 1.00 65.74 95 GLU A O 1
ATOM 789 N N . ILE A 1 96 ? 19.667 34.011 39.992 1.00 62.99 96 ILE A N 1
ATOM 790 C CA . ILE A 1 96 ? 20.110 33.377 38.761 1.00 57.27 96 ILE A CA 1
ATOM 791 C C . ILE A 1 96 ? 19.068 33.549 37.655 1.00 58.52 96 ILE A C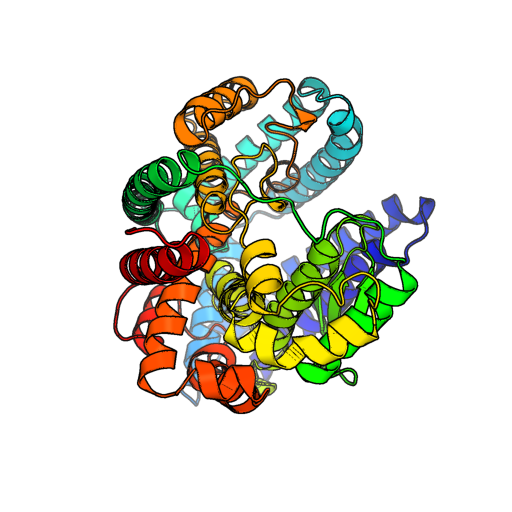 1
ATOM 792 O O . ILE A 1 96 ? 19.414 33.883 36.517 1.00 58.41 96 ILE A O 1
ATOM 797 N N . MET A 1 97 ? 17.797 33.335 37.997 1.00 58.09 97 MET A N 1
ATOM 798 C CA . MET A 1 97 ? 16.706 33.392 37.020 1.00 59.04 97 MET A CA 1
ATOM 799 C C . MET A 1 97 ? 16.623 34.724 36.276 1.00 61.53 97 MET A C 1
ATOM 800 O O . MET A 1 97 ? 16.478 34.754 35.054 1.00 62.07 97 MET A O 1
ATOM 805 N N . ILE A 1 98 ? 16.715 35.828 37.008 1.00 65.88 98 ILE A N 1
ATOM 806 C CA . ILE A 1 98 ? 16.629 37.137 36.375 1.00 64.06 98 ILE A CA 1
ATOM 807 C C . ILE A 1 98 ? 17.923 37.479 35.652 1.00 56.88 98 ILE A C 1
ATOM 808 O O . ILE A 1 98 ? 17.895 38.122 34.605 1.00 60.18 98 ILE A O 1
ATOM 813 N N . THR A 1 99 ? 19.051 37.044 36.211 1.00 53.79 99 THR A N 1
ATOM 814 C CA . THR A 1 99 ? 20.355 37.295 35.607 1.00 57.44 99 THR A CA 1
ATOM 815 C C . THR A 1 99 ? 20.434 36.587 34.259 1.00 59.56 99 THR A C 1
ATOM 816 O O . THR A 1 99 ? 20.975 37.118 33.285 1.00 56.41 99 THR A O 1
ATOM 820 N N . SER A 1 100 ? 19.865 35.387 34.215 1.00 59.15 100 SER A N 1
ATOM 821 C CA . SER A 1 100 ? 19.776 34.617 32.986 1.00 50.95 100 SER A CA 1
ATOM 822 C C . SER A 1 100 ? 18.996 35.360 31.905 1.00 54.20 100 SER A C 1
ATOM 823 O O . SER A 1 100 ? 19.525 35.594 30.819 1.00 51.68 100 SER A O 1
ATOM 826 N N . THR A 1 101 ? 17.747 35.728 32.201 1.00 54.83 101 THR A N 1
ATOM 827 C CA . THR A 1 101 ? 16.897 36.419 31.224 1.00 54.99 101 THR A CA 1
ATOM 828 C C . THR A 1 101 ? 17.562 37.694 30.709 1.00 54.69 101 THR A C 1
ATOM 829 O O . THR A 1 101 ? 17.510 38.000 29.513 1.00 52.94 101 THR A O 1
ATOM 833 N N . MET A 1 102 ? 18.209 38.417 31.616 1.00 49.99 102 MET A N 1
ATOM 834 C CA . MET A 1 102 ? 18.915 39.637 31.255 1.00 54.92 102 MET A CA 1
ATOM 835 C C . MET A 1 102 ? 20.186 39.363 30.450 1.00 56.53 102 MET A C 1
ATOM 836 O O . MET A 1 102 ? 20.555 40.151 29.574 1.00 54.35 102 MET A O 1
ATOM 841 N N . LEU A 1 103 ? 20.867 38.263 30.751 1.00 50.68 103 LEU A N 1
ATOM 842 C CA . LEU A 1 103 ? 22.015 37.880 29.939 1.00 51.25 103 LEU A CA 1
ATOM 843 C C . LEU A 1 103 ? 21.504 37.431 28.576 1.00 46.70 103 LEU A C 1
ATOM 844 O O . LEU A 1 103 ? 22.069 37.781 27.544 1.00 50.99 103 LEU A O 1
ATOM 849 N N . GLU A 1 104 ? 20.407 36.683 28.589 1.00 48.75 104 GLU A N 1
ATOM 850 C CA . GLU A 1 104 ? 19.775 36.184 27.374 1.00 49.67 104 GLU A CA 1
ATOM 851 C C . GLU A 1 104 ? 19.420 37.313 26.417 1.00 55.99 104 GLU A C 1
ATOM 852 O O . GLU A 1 104 ? 19.818 37.292 25.251 1.00 52.33 104 GLU A O 1
ATOM 858 N N . GLN A 1 105 ? 18.694 38.308 26.917 1.00 52.15 105 GLN A N 1
ATOM 859 C CA . GLN A 1 105 ? 18.212 39.395 26.074 1.00 49.34 105 GLN A CA 1
ATOM 860 C C . GLN A 1 105 ? 19.319 40.336 25.605 1.00 52.73 105 GLN A C 1
ATOM 861 O O . GLN A 1 105 ? 19.229 40.921 24.524 1.00 51.83 105 GLN A O 1
ATOM 867 N N . LYS A 1 106 ? 20.357 40.490 26.421 1.00 49.01 106 LYS A N 1
ATOM 868 C CA . LYS A 1 106 ? 21.499 41.316 26.049 1.00 44.45 106 LYS A CA 1
ATOM 869 C C . LYS A 1 106 ? 22.267 40.644 24.905 1.00 49.47 106 LYS A C 1
ATOM 870 O O . LYS A 1 106 ? 22.681 41.296 23.944 1.00 45.99 106 LYS A O 1
ATOM 876 N N . TRP A 1 107 ? 22.440 39.330 25.027 1.00 45.75 107 TRP A N 1
ATOM 877 C CA . TRP A 1 107 ? 23.152 38.519 24.046 1.00 43.18 107 TRP A CA 1
ATOM 878 C C . TRP A 1 107 ? 22.570 38.667 22.646 1.00 43.65 107 TRP A C 1
ATOM 879 O O . TRP A 1 107 ? 23.311 38.756 21.662 1.00 41.63 107 TRP A O 1
ATOM 890 N N . GLU A 1 108 ? 21.241 38.699 22.572 1.00 44.80 108 GLU A N 1
ATOM 891 C CA . GLU A 1 108 ? 20.526 38.885 21.315 1.00 48.15 108 GLU A CA 1
ATOM 892 C C . GLU A 1 108 ? 21.006 40.136 20.591 1.00 46.25 108 GLU A C 1
ATOM 893 O O . GLU A 1 108 ? 21.185 40.134 19.375 1.00 45.52 108 GLU A O 1
ATOM 899 N N . ILE A 1 109 ? 21.226 41.199 21.354 1.00 44.15 109 ILE A N 1
ATOM 900 C CA . ILE A 1 109 ? 21.596 42.485 20.784 1.00 45.40 109 ILE A CA 1
ATOM 901 C C . ILE A 1 109 ? 23.079 42.520 20.419 1.00 45.68 109 ILE A C 1
ATOM 902 O O . ILE A 1 109 ? 23.444 42.963 19.324 1.00 40.22 109 ILE A O 1
ATOM 907 N N . ALA A 1 110 ? 23.926 42.047 21.332 1.00 34.97 110 ALA A N 1
ATOM 908 C CA . ALA A 1 110 ? 25.377 42.113 21.134 1.00 42.03 110 ALA A CA 1
ATOM 909 C C . ALA A 1 110 ? 25.930 41.116 20.099 1.00 37.69 110 ALA A C 1
ATOM 910 O O . ALA A 1 110 ? 26.995 41.343 19.532 1.00 38.52 110 ALA A O 1
ATOM 912 N N . LYS A 1 111 ? 25.214 40.019 19.863 1.00 40.35 111 LYS A N 1
ATOM 913 C CA . LYS A 1 111 ? 25.737 38.930 19.020 1.00 39.51 111 LYS A CA 1
ATOM 914 C C . LYS A 1 111 ? 26.024 39.303 17.560 1.00 38.45 111 LYS A C 1
ATOM 915 O O . LYS A 1 111 ? 27.108 38.994 17.050 1.00 36.05 111 LYS A O 1
ATOM 921 N N . PRO A 1 112 ? 25.071 39.971 16.880 1.00 41.81 112 PRO A N 1
ATOM 922 C CA . PRO A 1 112 ? 25.363 40.367 15.499 1.00 36.76 112 PRO A CA 1
ATOM 923 C C . PRO A 1 112 ? 26.615 41.225 15.365 1.00 40.53 112 PRO A C 1
ATOM 924 O O . PRO A 1 112 ? 27.169 41.317 14.267 1.00 38.18 112 PRO A O 1
ATOM 928 N N . ARG A 1 113 ? 27.068 41.825 16.462 1.00 35.20 113 ARG A N 1
ATOM 929 C CA . ARG A 1 113 ? 28.240 42.691 16.408 1.00 38.38 113 ARG A CA 1
ATOM 930 C C . ARG A 1 113 ? 29.449 42.096 17.121 1.00 38.19 113 ARG A C 1
ATOM 931 O O . ARG A 1 113 ? 30.508 42.730 17.210 1.00 35.58 113 ARG A O 1
ATOM 939 N N . GLY A 1 114 ? 29.288 40.872 17.612 1.00 39.63 114 GLY A N 1
ATOM 940 C CA . GLY A 1 114 ? 30.357 40.184 18.313 1.00 35.15 114 GLY A CA 1
ATOM 941 C C . GLY A 1 114 ? 30.879 41.000 19.476 1.00 38.16 114 GLY A C 1
ATOM 942 O O . GLY A 1 114 ? 32.056 40.892 19.828 1.00 33.48 114 GLY A O 1
ATOM 943 N N . ASP A 1 115 ? 30.002 41.820 20.063 1.00 40.44 115 ASP A N 1
ATOM 944 C CA . ASP A 1 115 ? 30.393 42.757 21.120 1.00 40.88 115 ASP A CA 1
ATOM 945 C C . ASP A 1 115 ? 30.409 42.013 22.435 1.00 37.65 115 ASP A C 1
ATOM 946 O O . ASP A 1 115 ? 29.374 41.871 23.088 1.00 36.40 115 ASP A O 1
ATOM 951 N N . PHE A 1 116 ? 31.580 41.521 22.815 1.00 33.68 116 PHE A N 1
ATOM 952 C CA . PHE A 1 116 ? 31.665 40.707 24.013 1.00 37.38 116 PHE A CA 1
ATOM 953 C C . PHE A 1 116 ? 31.428 41.568 25.255 1.00 39.73 116 PHE A C 1
ATOM 954 O O . PHE A 1 116 ? 30.900 41.085 26.262 1.00 31.44 116 PHE A O 1
ATOM 962 N N . GLU A 1 117 ? 31.795 42.847 25.163 1.00 38.23 117 GLU A N 1
ATOM 963 C CA . GLU A 1 117 ? 31.737 43.741 26.320 1.00 38.17 117 GLU A CA 1
ATOM 964 C C . GLU A 1 117 ? 30.319 44.040 26.785 1.00 33.45 117 GLU A C 1
ATOM 965 O O . GLU A 1 117 ? 30.081 44.179 27.974 1.00 36.96 117 GLU A O 1
ATOM 971 N N . GLU A 1 118 ? 29.376 44.109 25.850 1.00 33.83 118 GLU A N 1
ATOM 972 C CA . GLU A 1 118 ? 27.970 44.289 26.199 1.00 35.30 118 GLU A CA 1
ATOM 973 C C . GLU A 1 118 ? 27.402 43.118 27.007 1.00 36.44 118 GLU A C 1
ATOM 974 O O . GLU A 1 118 ? 26.416 43.282 27.720 1.00 41.23 118 GLU A O 1
ATOM 980 N N . VAL A 1 119 ? 27.998 41.933 26.885 1.00 38.65 119 VAL A N 1
ATOM 981 C CA . VAL A 1 119 ? 27.494 40.774 27.628 1.00 39.10 119 VAL A CA 1
ATOM 982 C C . VAL A 1 119 ? 28.429 40.310 28.745 1.00 30.11 119 VAL A C 1
ATOM 983 O O . VAL A 1 119 ? 28.025 39.546 29.611 1.00 34.19 119 VAL A O 1
ATOM 987 N N . ARG A 1 120 ? 29.672 40.772 28.714 1.00 31.30 120 ARG A N 1
ATOM 988 C CA . ARG A 1 120 ? 30.675 40.363 29.700 1.00 30.60 120 ARG A CA 1
ATOM 989 C C . ARG A 1 120 ? 30.254 40.456 31.179 1.00 44.26 120 ARG A C 1
ATOM 990 O O . ARG A 1 120 ? 30.405 39.475 31.911 1.00 42.21 120 ARG A O 1
ATOM 998 N N . PRO A 1 121 ? 29.721 41.620 31.624 1.00 45.29 121 PRO A N 1
ATOM 999 C CA . PRO A 1 121 ? 29.466 41.755 33.063 1.00 43.04 121 PRO A CA 1
ATOM 1000 C C . PRO A 1 121 ? 28.425 40.765 33.569 1.00 36.30 121 PRO A C 1
ATOM 1001 O O . PRO A 1 121 ? 28.628 40.142 34.606 1.00 39.40 121 PRO A O 1
ATOM 1005 N N . LEU A 1 122 ? 27.326 40.617 32.843 1.00 38.47 122 LEU A N 1
ATOM 1006 C CA . LEU A 1 122 ? 26.317 39.638 33.223 1.00 40.46 122 LEU A CA 1
ATOM 1007 C C . LEU A 1 122 ? 26.822 38.190 33.143 1.00 41.79 122 LEU A C 1
ATOM 1008 O O . LEU A 1 122 ? 26.434 37.345 33.950 1.00 39.34 122 LEU A O 1
ATOM 1013 N N . LEU A 1 123 ? 27.694 37.904 32.179 1.00 43.04 123 LEU A N 1
ATOM 1014 C CA . LEU A 1 123 ? 28.243 36.557 32.054 1.00 38.98 123 LEU A CA 1
ATOM 1015 C C . LEU A 1 123 ? 29.169 36.218 33.219 1.00 40.01 123 LEU A C 1
ATOM 1016 O O . LEU A 1 123 ? 29.119 35.106 33.756 1.00 33.62 123 LEU A O 1
ATOM 1021 N N . GLU A 1 124 ? 30.014 37.167 33.620 1.00 39.54 124 GLU A N 1
ATOM 1022 C CA . GLU A 1 124 ? 30.902 36.903 34.753 1.00 40.95 124 GLU A CA 1
ATOM 1023 C C . GLU A 1 124 ? 30.120 36.811 36.058 1.00 39.19 124 GLU A C 1
ATOM 1024 O O . GLU A 1 124 ? 30.546 36.139 37.004 1.00 39.41 124 GLU A O 1
ATOM 1030 N N . LYS A 1 125 ? 28.957 37.457 36.081 1.00 35.22 125 LYS A N 1
ATOM 1031 C CA . LYS A 1 125 ? 28.055 37.370 37.213 1.00 39.66 125 LYS A CA 1
ATOM 1032 C C . LYS A 1 125 ? 27.392 35.996 37.281 1.00 43.80 125 LYS A C 1
ATOM 1033 O O . LYS A 1 125 ? 27.402 35.350 38.334 1.00 41.86 125 LYS A O 1
ATOM 1039 N N . ILE A 1 126 ? 26.821 35.553 36.158 1.00 42.80 126 ILE A N 1
ATOM 1040 C CA . ILE A 1 126 ? 26.154 34.248 36.096 1.00 39.47 126 ILE A CA 1
ATOM 1041 C C . ILE A 1 126 ? 27.112 33.081 36.394 1.00 34.85 126 ILE A C 1
ATOM 1042 O O . ILE A 1 126 ? 26.715 32.087 36.995 1.00 37.42 126 ILE A O 1
ATOM 1047 N N . VAL A 1 127 ? 28.378 33.217 36.007 1.00 35.36 127 VAL A N 1
ATOM 1048 C CA . VAL A 1 127 ? 29.375 32.194 36.300 1.00 33.05 127 VAL A CA 1
ATOM 1049 C C . VAL A 1 127 ? 29.699 32.162 37.788 1.00 37.26 127 VAL A C 1
ATOM 1050 O O . VAL A 1 127 ? 29.903 31.096 38.377 1.00 32.60 127 VAL A O 1
ATOM 1054 N N . ASP A 1 128 ? 29.743 33.341 38.397 1.00 44.06 128 ASP A N 1
ATOM 1055 C CA . ASP A 1 128 ? 29.965 33.432 39.837 1.00 47.07 128 ASP A CA 1
ATOM 1056 C C . ASP A 1 128 ? 28.843 32.746 40.624 1.00 35.71 128 ASP A C 1
ATOM 1057 O O . ASP A 1 128 ? 29.112 31.923 41.500 1.00 38.40 128 ASP A O 1
ATOM 1062 N N . LEU A 1 129 ? 27.598 33.090 40.311 1.00 30.27 129 LEU A N 1
ATOM 1063 C CA . LEU A 1 129 ? 26.453 32.443 40.939 1.00 38.26 129 LEU A CA 1
ATOM 1064 C C . LEU A 1 129 ? 26.522 30.928 40.757 1.00 45.28 129 LEU A C 1
ATOM 1065 O O . LEU A 1 129 ? 26.297 30.171 41.706 1.00 48.64 129 LEU A O 1
ATOM 1070 N N . SER A 1 130 ? 26.845 30.495 39.537 1.00 38.52 130 SER A N 1
ATOM 1071 C CA . SER A 1 130 ? 26.940 29.074 39.218 1.00 36.29 130 SER A CA 1
ATOM 1072 C C . SER A 1 130 ? 27.920 28.367 40.131 1.00 38.00 130 SER A C 1
ATOM 1073 O O . SER A 1 130 ? 27.645 27.275 40.614 1.00 39.61 130 SER A O 1
ATOM 1076 N N . ARG A 1 131 ? 29.068 28.998 40.355 1.00 41.29 131 ARG A N 1
ATOM 1077 C CA . ARG A 1 131 ? 30.096 28.446 41.231 1.00 39.00 131 ARG A CA 1
ATOM 1078 C C . ARG A 1 131 ? 29.621 28.358 42.682 1.00 38.84 131 ARG A C 1
ATOM 1079 O O . ARG A 1 131 ? 30.003 27.444 43.409 1.00 39.75 131 ARG A O 1
ATOM 1087 N N . LYS A 1 132 ? 28.796 29.314 43.100 1.00 45.03 132 LYS A N 1
ATOM 1088 C CA . LYS A 1 132 ? 28.223 29.281 44.443 1.00 43.97 132 LYS A CA 1
ATOM 1089 C C . LYS A 1 132 ? 27.175 28.189 44.482 1.00 47.34 132 LYS A C 1
ATOM 1090 O O . LYS A 1 132 ? 27.109 27.397 45.432 1.00 47.50 132 LYS A O 1
ATOM 1096 N N . TYR A 1 133 ? 26.374 28.146 43.421 1.00 44.60 133 TYR A N 1
ATOM 1097 C CA . TYR A 1 133 ? 25.359 27.119 43.236 1.00 47.12 133 TYR A CA 1
ATOM 1098 C C . TYR A 1 133 ? 25.979 25.731 43.324 1.00 40.67 133 TYR A C 1
ATOM 1099 O O . TYR A 1 133 ? 25.425 24.833 43.951 1.00 41.18 133 TYR A O 1
ATOM 1108 N N . ALA A 1 134 ? 27.142 25.574 42.702 1.00 40.94 134 ALA A N 1
ATOM 1109 C CA . ALA A 1 134 ? 27.853 24.300 42.692 1.00 42.38 134 ALA A CA 1
ATOM 1110 C C . ALA A 1 134 ? 28.393 23.947 44.071 1.00 42.81 134 ALA A C 1
ATOM 1111 O O . ALA A 1 134 ? 28.429 22.774 44.447 1.00 39.55 134 ALA A O 1
ATOM 1113 N N . ASP A 1 135 ? 28.827 24.961 44.815 1.00 44.05 135 ASP A N 1
ATOM 1114 C CA . ASP A 1 135 ? 29.315 24.741 46.174 1.00 48.25 135 ASP A CA 1
ATOM 1115 C C . ASP A 1 135 ? 28.200 24.236 47.097 1.00 45.49 135 ASP A C 1
ATOM 1116 O O . ASP A 1 135 ? 28.405 23.302 47.878 1.00 44.65 135 ASP A O 1
ATOM 1121 N N . ILE A 1 136 ? 27.020 24.838 46.994 1.00 39.18 136 ILE A N 1
ATOM 1122 C CA . ILE A 1 136 ? 25.932 24.492 47.902 1.00 44.59 136 ILE A CA 1
ATOM 1123 C C . ILE A 1 136 ? 25.029 23.381 47.372 1.00 45.76 136 ILE A C 1
ATOM 1124 O O . ILE A 1 136 ? 23.976 23.112 47.938 1.00 47.41 136 ILE A O 1
ATOM 1129 N N . LEU A 1 137 ? 25.437 22.747 46.277 1.00 49.81 137 LEU A N 1
ATOM 1130 C CA . LEU A 1 137 ? 24.829 21.487 45.858 1.00 42.97 137 LEU A CA 1
ATOM 1131 C C . LEU A 1 137 ? 25.752 20.384 46.340 1.00 38.85 137 LEU A C 1
ATOM 1132 O O . LEU A 1 137 ? 25.322 19.261 46.599 1.00 42.43 137 LEU A O 1
ATOM 1137 N N . GLY A 1 138 ? 27.034 20.723 46.450 1.00 38.26 138 GLY A N 1
ATOM 1138 C CA . GLY A 1 138 ? 28.054 19.775 46.850 1.00 37.17 138 GLY A CA 1
ATOM 1139 C C . GLY A 1 138 ? 28.573 19.009 45.654 1.00 40.08 138 GLY A C 1
ATOM 1140 O O . GLY A 1 138 ? 27.858 18.846 44.664 1.00 38.82 138 GLY A O 1
ATOM 1141 N N . TYR A 1 139 ? 29.810 18.528 45.734 1.00 33.19 139 TYR A N 1
ATOM 1142 C CA . TYR A 1 139 ? 30.395 17.822 44.602 1.00 40.81 139 TYR A CA 1
ATOM 1143 C C . TYR A 1 139 ? 31.532 16.898 44.982 1.00 41.18 139 TYR A C 1
ATOM 1144 O O . TYR A 1 139 ? 32.196 17.110 45.991 1.00 45.37 139 TYR A O 1
ATOM 1153 N N . GLU A 1 140 ? 31.759 15.883 44.151 1.00 41.24 140 GLU A N 1
ATOM 1154 C CA . GLU A 1 140 ? 32.978 15.082 44.210 1.00 42.60 140 GLU A CA 1
ATOM 1155 C C . GLU A 1 140 ? 33.946 15.542 43.121 1.00 49.39 140 GLU A C 1
ATOM 1156 O O . GLU A 1 140 ? 33.529 15.847 41.998 1.00 42.76 140 GLU A O 1
ATOM 1162 N N . GLY A 1 141 ? 35.235 15.589 43.456 1.00 50.24 141 GLY A N 1
ATOM 1163 C CA . GLY A 1 141 ? 36.288 15.823 42.480 1.00 41.55 141 GLY A CA 1
ATOM 1164 C C . GLY A 1 141 ? 36.417 17.248 41.972 1.00 45.74 141 GLY A C 1
ATOM 1165 O O . GLY A 1 141 ? 37.493 17.838 42.048 1.00 45.50 141 GLY A O 1
ATOM 1166 N N . GLU A 1 142 ? 35.321 17.794 41.449 1.00 43.43 142 GLU A N 1
ATOM 1167 C CA . GLU A 1 142 ? 35.318 19.094 40.775 1.00 40.17 142 GLU A CA 1
ATOM 1168 C C . GLU A 1 142 ? 34.024 19.833 41.048 1.00 36.85 142 GLU A C 1
ATOM 1169 O O . GLU A 1 142 ? 32.952 19.232 40.996 1.00 37.20 142 GLU A O 1
ATOM 1175 N N . PRO A 1 143 ? 34.110 21.145 41.293 1.00 32.00 143 PRO A N 1
ATOM 1176 C CA . PRO A 1 143 ? 32.893 21.965 41.363 1.00 32.84 143 PRO A CA 1
ATOM 1177 C C . PRO A 1 143 ? 32.015 21.734 40.122 1.00 37.48 143 PRO A C 1
ATOM 1178 O O . PRO A 1 143 ? 30.792 21.620 40.245 1.00 29.98 143 PRO A O 1
ATOM 1182 N N . TYR A 1 144 ? 32.648 21.630 38.952 1.00 31.04 144 TYR A N 1
ATOM 1183 C CA . TYR A 1 144 ? 31.930 21.447 37.694 1.00 28.64 144 TYR A CA 1
ATOM 1184 C C . TYR A 1 144 ? 31.085 20.182 37.700 1.00 30.48 144 TYR A C 1
ATOM 1185 O O . TYR A 1 144 ? 30.026 20.147 37.068 1.00 26.65 144 TYR A O 1
ATOM 1194 N N . ASN A 1 145 ? 31.544 19.153 38.417 1.00 29.02 145 ASN A N 1
ATOM 1195 C CA . ASN A 1 145 ? 30.776 17.911 38.533 1.00 28.00 145 ASN A CA 1
ATOM 1196 C C . ASN A 1 145 ? 29.380 18.093 39.120 1.00 30.70 145 ASN A C 1
ATOM 1197 O O . ASN A 1 145 ? 28.476 17.297 38.854 1.00 29.54 145 ASN A O 1
ATOM 1202 N N . ALA A 1 146 ? 29.193 19.147 39.904 1.00 29.15 146 ALA A N 1
ATOM 1203 C CA . ALA A 1 146 ? 27.865 19.454 40.424 1.00 27.56 146 ALA A CA 1
ATOM 1204 C C . ALA A 1 146 ? 26.914 19.823 39.287 1.00 30.11 146 ALA A C 1
ATOM 1205 O O . ALA A 1 146 ? 25.810 19.291 39.191 1.00 27.73 146 ALA A O 1
ATOM 1207 N N . LEU A 1 147 ? 27.346 20.737 38.424 1.00 28.42 147 LEU A N 1
ATOM 1208 C CA . LEU A 1 147 ? 26.483 21.211 37.343 1.00 26.71 147 LEU A CA 1
ATOM 1209 C C . LEU A 1 147 ? 26.287 20.137 36.268 1.00 27.20 147 LEU A C 1
ATOM 1210 O O . LEU A 1 147 ? 25.168 19.915 35.795 1.00 26.23 147 LEU A O 1
ATOM 1215 N N . LEU A 1 148 ? 27.372 19.454 35.918 1.00 26.00 148 LEU A N 1
ATOM 1216 C CA . LEU A 1 148 ? 27.315 18.345 34.979 1.00 24.00 148 LEU A CA 1
ATOM 1217 C C . LEU A 1 148 ? 26.269 17.313 35.405 1.00 26.30 148 LEU A C 1
ATOM 1218 O O . LEU A 1 148 ? 25.539 16.774 34.571 1.00 22.91 148 LEU A O 1
ATOM 1223 N N . ASP A 1 149 ? 26.183 17.069 36.710 1.00 28.35 149 ASP A N 1
ATOM 1224 C CA . ASP A 1 149 ? 25.276 16.057 37.267 1.00 25.89 149 ASP A CA 1
ATOM 1225 C C . ASP A 1 149 ? 23.802 16.372 37.009 1.00 22.66 149 ASP A C 1
ATOM 1226 O O . ASP A 1 149 ? 22.979 15.466 36.909 1.00 23.95 149 ASP A O 1
ATOM 1231 N N . LEU A 1 150 ? 23.473 17.652 36.877 1.00 25.06 150 LEU A N 1
ATOM 1232 C CA . LEU A 1 150 ? 22.096 18.058 36.618 1.00 21.82 150 LEU A CA 1
ATOM 1233 C C . LEU A 1 150 ? 21.608 17.635 35.233 1.00 23.57 150 LEU A C 1
ATOM 1234 O O . LEU A 1 150 ? 20.419 17.431 35.024 1.00 27.94 150 LEU A O 1
ATOM 1239 N N . TYR A 1 151 ? 22.521 17.526 34.278 1.00 22.82 151 TYR A N 1
ATOM 1240 C CA . TYR A 1 151 ? 22.149 17.152 32.919 1.00 22.92 151 TYR A CA 1
ATOM 1241 C C . TYR A 1 151 ? 22.454 15.674 32.647 1.00 25.59 151 TYR A C 1
ATOM 1242 O O . TYR A 1 151 ? 21.747 15.011 31.892 1.00 20.86 151 TYR A O 1
ATOM 1251 N N . GLU A 1 152 ? 23.515 15.165 33.260 1.00 22.81 152 GLU A N 1
ATOM 1252 C CA . GLU A 1 152 ? 23.892 13.772 33.088 1.00 21.74 152 GLU A CA 1
ATOM 1253 C C . GLU A 1 152 ? 24.215 13.198 34.464 1.00 25.57 152 GLU A C 1
ATOM 1254 O O . GLU A 1 152 ? 25.377 13.166 34.869 1.00 23.91 152 GLU A O 1
ATOM 1260 N N . PRO A 1 153 ? 23.178 12.751 35.186 1.00 28.66 153 PRO A N 1
ATOM 1261 C CA . PRO A 1 153 ? 23.314 12.262 36.566 1.00 26.77 153 PRO A CA 1
ATOM 1262 C C . PRO A 1 153 ? 24.365 11.156 36.687 1.00 34.20 153 PRO A C 1
ATOM 1263 O O . PRO A 1 153 ? 24.307 10.167 35.945 1.00 30.97 153 PRO A O 1
ATOM 1267 N N . GLY A 1 154 ? 25.331 11.353 37.587 1.00 28.89 154 GLY A N 1
ATOM 1268 C CA . GLY A 1 154 ? 26.311 10.331 37.907 1.00 24.66 154 GLY A CA 1
ATOM 1269 C C . GLY A 1 154 ? 27.534 10.389 37.029 1.00 33.20 154 GLY A C 1
ATOM 1270 O O . GLY A 1 154 ? 28.497 9.656 37.244 1.00 38.80 154 GLY A O 1
ATOM 1271 N N . MET A 1 155 ? 27.502 11.265 36.031 1.00 31.20 155 MET A N 1
ATOM 1272 C CA . MET A 1 155 ? 28.641 11.421 35.133 1.00 29.84 155 MET A CA 1
ATOM 1273 C C . MET A 1 155 ? 29.634 12.389 35.761 1.00 32.08 155 MET A C 1
ATOM 1274 O O . MET A 1 155 ? 29.238 13.411 36.331 1.00 27.77 155 MET A O 1
ATOM 1279 N N . LYS A 1 156 ? 30.919 12.055 35.671 1.00 31.39 156 LYS A N 1
ATOM 1280 C CA . LYS A 1 156 ? 31.980 12.902 36.210 1.00 25.14 156 LYS A CA 1
ATOM 1281 C C . LYS A 1 156 ? 32.826 13.491 35.085 1.00 28.57 156 LYS A C 1
ATOM 1282 O O . LYS A 1 156 ? 33.035 12.844 34.055 1.00 23.00 156 LYS A O 1
ATOM 1288 N N . ALA A 1 157 ? 33.333 14.702 35.295 1.00 24.40 157 ALA A N 1
ATOM 1289 C CA . ALA A 1 157 ? 34.095 15.399 34.259 1.00 29.35 157 ALA A CA 1
ATOM 1290 C C . ALA A 1 157 ? 35.362 14.652 33.863 1.00 31.97 157 ALA A C 1
ATOM 1291 O O . ALA A 1 157 ? 35.853 14.800 32.744 1.00 26.68 157 ALA A O 1
ATOM 1293 N N . GLU A 1 158 ? 35.891 13.849 34.782 1.00 32.48 158 GLU A N 1
ATOM 1294 C CA . GLU A 1 158 ? 37.128 13.137 34.513 1.00 29.11 158 GLU A CA 1
ATOM 1295 C C . GLU A 1 158 ? 36.908 12.028 33.497 1.00 29.58 158 GLU A C 1
ATOM 1296 O O . GLU A 1 158 ? 37.705 11.848 32.574 1.00 37.40 158 GLU A O 1
ATOM 1302 N N . GLU A 1 159 ? 35.819 11.292 33.655 1.00 25.71 159 GLU A N 1
ATOM 1303 C CA . GLU A 1 159 ? 35.469 10.286 32.669 1.00 28.09 159 GLU A CA 1
ATOM 1304 C C . GLU A 1 159 ? 35.161 10.925 31.314 1.00 27.06 159 GLU A C 1
ATOM 1305 O O . GLU A 1 159 ? 35.566 10.407 30.268 1.00 30.64 159 GLU A O 1
ATOM 1311 N N . VAL A 1 160 ? 34.462 12.055 31.338 1.00 23.86 160 VAL A N 1
ATOM 1312 C CA . VAL A 1 160 ? 34.126 12.771 30.109 1.00 27.35 160 VAL A CA 1
ATOM 1313 C C . VAL A 1 160 ? 35.405 13.167 29.385 1.00 25.99 160 VAL A C 1
ATOM 1314 O O . VAL A 1 160 ? 35.517 13.033 28.156 1.00 25.47 160 VAL A O 1
ATOM 1318 N N . ASP A 1 161 ? 36.374 13.631 30.166 1.00 26.08 161 ASP A N 1
ATOM 1319 C CA . ASP A 1 161 ? 37.665 14.046 29.641 1.00 31.44 161 ASP A CA 1
ATOM 1320 C C . ASP A 1 161 ? 38.406 12.876 28.980 1.00 30.41 161 ASP A C 1
ATOM 1321 O O . ASP A 1 161 ? 38.992 13.027 27.907 1.00 25.93 161 ASP A O 1
ATOM 1326 N N . GLN A 1 162 ? 38.357 11.708 29.614 1.00 28.84 162 GLN A N 1
ATOM 1327 C CA . GLN A 1 162 ? 39.057 10.536 29.103 1.00 28.12 162 GLN A CA 1
ATOM 1328 C C . GLN A 1 162 ? 38.435 10.058 27.801 1.00 26.80 162 GLN A C 1
ATOM 1329 O O . GLN A 1 162 ? 39.137 9.742 26.841 1.00 27.63 162 GLN A O 1
ATOM 1335 N N . ILE A 1 163 ? 37.109 9.990 27.767 1.00 29.38 163 ILE A N 1
ATOM 1336 C CA . ILE A 1 163 ? 36.434 9.604 26.534 1.00 26.95 163 ILE A CA 1
ATOM 1337 C C . ILE A 1 163 ? 36.677 10.647 25.435 1.00 23.52 163 ILE A C 1
ATOM 1338 O O . ILE A 1 163 ? 36.961 10.293 24.283 1.00 27.91 163 ILE A O 1
ATOM 1343 N N . PHE A 1 164 ? 36.590 11.927 25.791 1.00 20.98 164 PHE A N 1
ATOM 1344 C CA . PHE A 1 164 ? 36.767 12.989 24.802 1.00 22.55 164 PHE A CA 1
ATOM 1345 C C . PHE A 1 164 ? 38.140 12.952 24.133 1.00 27.92 164 PHE A C 1
ATOM 1346 O O . PHE A 1 164 ? 38.226 13.081 22.906 1.00 20.30 164 PHE A O 1
ATOM 1354 N N . SER A 1 165 ? 39.196 12.757 24.935 1.00 27.18 165 SER A N 1
ATOM 1355 C CA . SER A 1 165 ? 40.562 12.658 24.411 1.00 21.15 165 SER A CA 1
ATOM 1356 C C . SER A 1 165 ? 40.698 11.577 23.343 1.00 23.44 165 SER A C 1
ATOM 1357 O O . SER A 1 165 ? 41.225 11.843 22.251 1.00 25.00 165 SER A O 1
ATOM 1360 N N . LYS A 1 166 ? 40.231 10.368 23.654 1.00 19.97 166 LYS A N 1
ATOM 1361 C CA . LYS A 1 166 ? 40.286 9.260 22.696 1.00 22.92 166 LYS A CA 1
ATOM 1362 C C . LYS A 1 166 ? 39.487 9.588 21.456 1.00 21.45 166 LYS A C 1
ATOM 1363 O O . LYS A 1 166 ? 39.932 9.346 20.337 1.00 29.03 166 LYS A O 1
ATOM 1369 N N . VAL A 1 167 ? 38.298 10.142 21.667 1.00 26.03 167 VAL A N 1
ATOM 1370 C CA . VAL A 1 167 ? 37.435 10.532 20.566 1.00 21.58 167 VAL A CA 1
ATOM 1371 C C . VAL A 1 167 ? 38.148 11.558 19.687 1.00 21.38 167 VAL A C 1
ATOM 1372 O O . VAL A 1 167 ? 38.157 11.424 18.460 1.00 18.59 167 VAL A O 1
ATOM 1376 N N . ARG A 1 168 ? 38.778 12.552 20.312 1.00 20.49 168 ARG A N 1
ATOM 1377 C CA . ARG A 1 168 ? 39.508 13.593 19.565 1.00 24.33 168 ARG A CA 1
ATOM 1378 C C . ARG A 1 168 ? 40.641 13.052 18.685 1.00 23.79 168 ARG A C 1
ATOM 1379 O O . ARG A 1 168 ? 40.761 13.406 17.507 1.00 22.65 168 ARG A O 1
ATOM 1387 N N . ASP A 1 169 ? 41.467 12.194 19.272 1.00 24.51 169 ASP A N 1
ATOM 1388 C CA . ASP A 1 169 ? 42.582 11.591 18.556 1.00 27.36 169 ASP A CA 1
ATOM 1389 C C . ASP A 1 169 ? 42.083 10.844 17.323 1.00 28.23 169 ASP A C 1
ATOM 1390 O O . ASP A 1 169 ? 42.590 11.040 16.222 1.00 29.04 169 ASP A O 1
ATOM 1395 N N . PHE A 1 170 ? 41.069 10.006 17.501 1.00 30.87 170 PHE A N 1
ATOM 1396 C CA . PHE A 1 170 ? 40.492 9.286 16.369 1.00 23.99 170 PHE A CA 1
ATOM 1397 C C . PHE A 1 170 ? 39.959 10.245 15.296 1.00 22.88 170 PHE A C 1
ATOM 1398 O O . PHE A 1 170 ? 40.152 10.021 14.094 1.00 23.61 170 PHE A O 1
ATOM 1406 N N . ILE A 1 171 ? 39.319 11.331 15.726 1.00 23.03 171 ILE A N 1
ATOM 1407 C CA . ILE A 1 171 ? 38.748 12.298 14.782 1.00 21.85 171 ILE A CA 1
ATOM 1408 C C . ILE A 1 171 ? 39.793 13.048 13.938 1.00 21.23 171 ILE A C 1
ATOM 1409 O O . ILE A 1 171 ? 39.578 13.277 12.745 1.00 22.68 171 ILE A O 1
ATOM 1414 N N . VAL A 1 172 ? 40.919 13.436 14.532 1.00 27.64 172 VAL A N 1
ATOM 1415 C CA . VAL A 1 172 ? 41.945 14.111 13.728 1.00 26.23 172 VAL A CA 1
ATOM 1416 C C . VAL A 1 172 ? 42.564 13.150 12.710 1.00 26.15 172 VAL A C 1
ATOM 1417 O O . VAL A 1 172 ? 42.831 13.539 11.575 1.00 28.11 172 VAL A O 1
ATOM 1421 N N . GLU A 1 173 ? 42.741 11.889 13.101 1.00 23.60 173 GLU A N 1
ATOM 1422 C CA . GLU A 1 173 ? 43.241 10.875 12.187 1.00 23.93 173 GLU A CA 1
ATOM 1423 C C . GLU A 1 173 ? 42.298 10.740 10.989 1.00 31.36 173 GLU A C 1
ATOM 1424 O O . GLU A 1 173 ? 42.731 10.737 9.829 1.00 30.81 173 GLU A O 1
ATOM 1430 N N . VAL A 1 174 ? 41.002 10.655 11.281 1.00 26.85 174 VAL A N 1
ATOM 1431 C CA . VAL A 1 174 ? 40.003 10.490 10.249 1.00 22.41 174 VAL A CA 1
ATOM 1432 C C . VAL A 1 174 ? 39.933 11.718 9.368 1.00 23.34 174 VAL A C 1
ATOM 1433 O O . VAL A 1 174 ? 39.903 11.612 8.138 1.00 27.58 174 VAL A O 1
ATOM 1437 N N . LEU A 1 175 ? 39.909 12.886 9.999 1.00 28.20 175 LEU A N 1
ATOM 1438 C CA . LEU A 1 175 ? 39.790 14.149 9.268 1.00 29.65 175 LEU A CA 1
ATOM 1439 C C . LEU A 1 175 ? 40.899 14.314 8.249 1.00 26.31 175 LEU A C 1
ATOM 1440 O O . LEU A 1 175 ? 40.686 14.870 7.173 1.00 33.75 175 LEU A O 1
ATOM 1445 N N . GLU A 1 176 ? 42.081 13.819 8.594 1.00 26.52 176 GLU A N 1
ATOM 1446 C CA . GLU A 1 176 ? 43.267 14.032 7.775 1.00 34.33 176 GLU A CA 1
ATOM 1447 C C . GLU A 1 176 ? 43.221 13.200 6.500 1.00 36.96 176 GLU A C 1
ATOM 1448 O O . GLU A 1 176 ? 43.660 13.646 5.438 1.00 36.40 176 GLU A O 1
ATOM 1454 N N . LYS A 1 177 ? 42.679 11.992 6.609 1.00 31.27 177 LYS A N 1
ATOM 1455 C CA . LYS A 1 177 ? 42.519 11.141 5.443 1.00 30.18 177 LYS A CA 1
ATOM 1456 C C . LYS A 1 177 ? 41.429 11.705 4.550 1.00 34.59 177 LYS A C 1
ATOM 1457 O O . LYS A 1 177 ? 41.561 11.716 3.328 1.00 33.20 177 LYS A O 1
ATOM 1463 N N . ILE A 1 178 ? 40.360 12.209 5.158 1.00 34.73 178 ILE A N 1
ATOM 1464 C CA . ILE A 1 178 ? 39.242 12.719 4.373 1.00 28.43 178 ILE A CA 1
ATOM 1465 C C . ILE A 1 178 ? 39.622 13.993 3.617 1.00 25.29 178 ILE A C 1
ATOM 1466 O O . ILE A 1 178 ? 39.273 14.161 2.446 1.00 24.62 178 ILE A O 1
ATOM 1471 N N . GLU A 1 179 ? 40.375 14.863 4.276 1.00 29.99 179 GLU A N 1
ATOM 1472 C CA . GLU A 1 179 ? 40.749 16.161 3.703 1.00 33.10 179 GLU A CA 1
ATOM 1473 C C . GLU A 1 179 ? 41.677 16.128 2.484 1.00 30.11 179 GLU A C 1
ATOM 1474 O O . GLU A 1 179 ? 41.725 17.097 1.732 1.00 27.17 179 GLU A O 1
ATOM 1480 N N . ARG A 1 180 ? 42.411 15.030 2.306 1.00 33.16 180 ARG A N 1
ATOM 1481 C CA . ARG A 1 180 ? 43.295 14.863 1.151 1.00 34.31 180 ARG A CA 1
ATOM 1482 C C . ARG A 1 180 ? 42.501 14.781 -0.153 1.00 37.35 180 ARG A C 1
ATOM 1483 O O . ARG A 1 180 ? 42.982 15.186 -1.213 1.00 40.96 180 ARG A O 1
ATOM 1491 N N . LEU A 1 181 ? 41.284 14.254 -0.064 1.00 29.93 181 LEU A N 1
ATOM 1492 C CA . LEU A 1 181 ? 40.464 13.976 -1.240 1.00 29.69 181 LEU A CA 1
ATOM 1493 C C . LEU A 1 181 ? 39.842 15.240 -1.831 1.00 35.50 181 LEU A C 1
ATOM 1494 O O . LEU A 1 181 ? 39.383 16.119 -1.095 1.00 33.31 181 LEU A O 1
ATOM 1499 N N . PRO A 1 182 ? 39.824 15.338 -3.168 1.00 29.42 182 PRO A N 1
ATOM 1500 C CA . PRO A 1 182 ? 39.031 16.390 -3.817 1.00 38.87 182 PRO A CA 1
ATOM 1501 C C . PRO A 1 182 ? 37.534 16.204 -3.537 1.00 38.83 182 PRO A C 1
ATOM 1502 O O . PRO A 1 182 ? 37.027 15.075 -3.581 1.00 26.94 182 PRO A O 1
ATOM 1506 N N . LYS A 1 183 ? 36.839 17.300 -3.236 1.00 42.63 183 LYS A N 1
ATOM 1507 C CA . LYS A 1 183 ? 35.405 17.234 -2.966 1.00 39.27 183 LYS A CA 1
ATOM 1508 C C . LYS A 1 183 ? 34.666 17.133 -4.275 1.00 36.70 183 LYS A C 1
ATOM 1509 O O . LYS A 1 183 ? 35.109 17.673 -5.281 1.00 39.57 183 LYS A O 1
ATOM 1515 N N . SER A 1 184 ? 33.530 16.454 -4.267 1.00 29.07 184 SER A N 1
ATOM 1516 C CA . SER A 1 184 ? 32.649 16.510 -5.415 1.00 31.34 184 SER A CA 1
ATOM 1517 C C . SER A 1 184 ? 31.738 17.715 -5.270 1.00 25.01 184 SER A C 1
ATOM 1518 O O . SER A 1 184 ? 31.655 18.320 -4.206 1.00 23.76 184 SER A O 1
ATOM 1521 N N . GLU A 1 185 ? 31.072 18.077 -6.349 1.00 27.87 185 GLU A N 1
ATOM 1522 C CA . GLU A 1 185 ? 30.046 19.094 -6.267 1.00 30.50 185 GLU A CA 1
ATOM 1523 C C . GLU A 1 185 ? 28.899 18.647 -5.352 1.00 22.49 185 GLU A C 1
ATOM 1524 O O . GLU A 1 185 ? 28.549 17.471 -5.291 1.00 19.66 185 GLU A O 1
ATOM 1530 N N . ASP A 1 186 ? 28.326 19.602 -4.641 1.00 23.47 186 ASP A N 1
ATOM 1531 C CA . ASP A 1 186 ? 27.235 19.321 -3.727 1.00 19.94 186 ASP A CA 1
ATOM 1532 C C . ASP A 1 186 ? 25.915 19.389 -4.473 1.00 18.12 186 ASP A C 1
ATOM 1533 O O . ASP A 1 186 ? 25.471 20.470 -4.847 1.00 19.30 186 ASP A O 1
ATOM 1538 N N . PRO A 1 187 ? 25.261 18.238 -4.660 1.00 17.60 187 PRO A N 1
ATOM 1539 C CA . PRO A 1 187 ? 23.973 18.203 -5.363 1.00 19.43 187 PRO A CA 1
ATOM 1540 C C . PRO A 1 187 ? 22.838 18.966 -4.656 1.00 20.54 187 PRO A C 1
ATOM 1541 O O . PRO A 1 187 ? 21.871 19.361 -5.315 1.00 18.80 187 PRO A O 1
ATOM 1545 N N . PHE A 1 188 ? 22.947 19.185 -3.348 1.00 17.87 188 PHE A N 1
ATOM 1546 C CA . PHE A 1 188 ? 21.875 19.891 -2.645 1.00 20.28 188 PHE A CA 1
ATOM 1547 C C . PHE A 1 188 ? 22.086 21.402 -2.604 1.00 21.80 188 PHE A C 1
ATOM 1548 O O . PHE A 1 188 ? 21.299 22.125 -2.006 1.00 21.39 188 PHE A O 1
ATOM 1556 N N . ASN A 1 189 ? 23.155 21.872 -3.231 1.00 17.18 18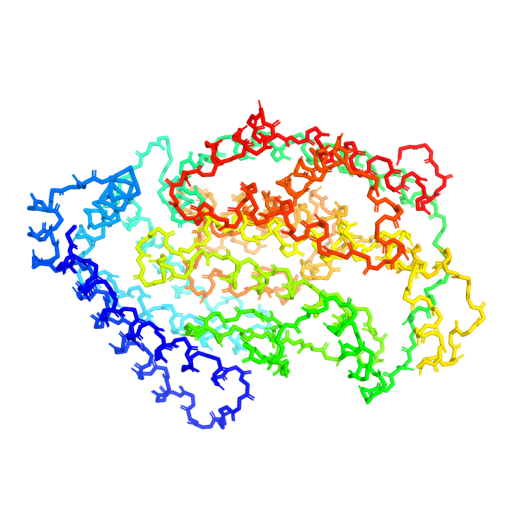9 ASN A N 1
ATOM 1557 C CA . ASN A 1 189 ? 23.486 23.282 -3.185 1.00 20.18 189 ASN A CA 1
ATOM 1558 C C . ASN A 1 189 ? 22.680 24.011 -4.249 1.00 19.69 189 ASN A C 1
ATOM 1559 O O . ASN A 1 189 ? 23.195 24.372 -5.296 1.00 21.51 189 ASN A O 1
ATOM 1564 N N . ARG A 1 190 ? 21.394 24.196 -3.985 1.00 18.12 190 ARG A N 1
ATOM 1565 C CA . ARG A 1 190 ? 20.479 24.748 -4.980 1.00 22.54 190 ARG A CA 1
ATOM 1566 C C . ARG A 1 190 ? 19.191 25.150 -4.289 1.00 21.64 190 ARG A C 1
ATOM 1567 O O . ARG A 1 190 ? 18.901 24.687 -3.183 1.00 18.80 190 ARG A O 1
ATOM 1575 N N . GLU A 1 191 ? 18.413 26.000 -4.949 1.00 22.60 191 GLU A N 1
ATOM 1576 C CA . GLU A 1 191 ? 17.161 26.485 -4.375 1.00 23.11 191 GLU A CA 1
ATOM 1577 C C . GLU A 1 191 ? 16.040 25.468 -4.522 1.00 24.17 191 GLU A C 1
ATOM 1578 O O . GLU A 1 191 ? 15.771 24.970 -5.619 1.00 26.41 191 GLU A O 1
ATOM 1584 N N . ILE A 1 192 ? 15.404 25.145 -3.402 1.00 21.86 192 ILE A N 1
ATOM 1585 C CA . ILE A 1 192 ? 14.218 24.297 -3.406 1.00 19.29 192 ILE A CA 1
ATOM 1586 C C . ILE A 1 192 ? 13.175 25.038 -2.598 1.00 19.85 192 ILE A C 1
ATOM 1587 O O . ILE A 1 192 ? 13.411 25.357 -1.434 1.00 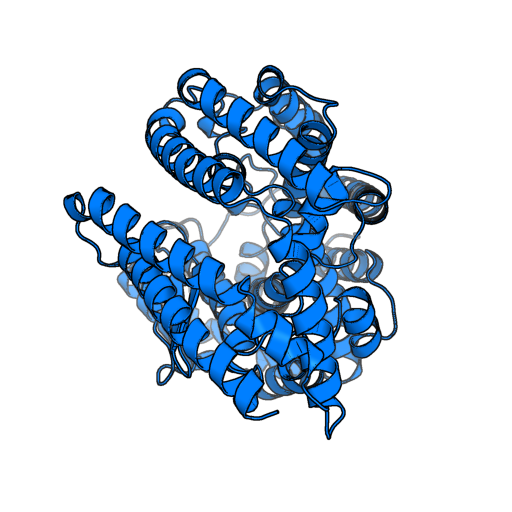18.68 192 ILE A O 1
ATOM 1592 N N . GLY A 1 193 ? 12.044 25.340 -3.225 1.00 20.61 193 GLY A N 1
ATOM 1593 C CA . GLY A 1 193 ? 11.023 26.159 -2.607 1.00 22.55 193 GLY A CA 1
ATOM 1594 C C . GLY A 1 193 ? 10.555 25.609 -1.272 1.00 22.12 193 GLY A C 1
ATOM 1595 O O . GLY A 1 193 ? 10.507 24.389 -1.076 1.00 18.55 193 GLY A O 1
ATOM 1596 N N . VAL A 1 194 ? 10.227 26.515 -0.361 1.00 19.02 194 VAL A N 1
ATOM 1597 C CA . VAL A 1 194 ? 9.767 26.148 0.962 1.00 21.04 194 VAL A CA 1
ATOM 1598 C C . VAL A 1 194 ? 8.541 25.241 0.900 1.00 21.40 194 VAL A C 1
ATOM 1599 O O . VAL A 1 194 ? 8.443 24.291 1.665 1.00 20.89 194 VAL A O 1
ATOM 1603 N N . ASP A 1 195 ? 7.628 25.507 -0.030 1.00 21.36 195 ASP A N 1
ATOM 1604 C CA . ASP A 1 195 ? 6.453 24.653 -0.184 1.00 23.57 195 ASP A CA 1
ATOM 1605 C C . ASP A 1 195 ? 6.826 23.196 -0.487 1.00 27.48 195 ASP A C 1
ATOM 1606 O O . ASP A 1 195 ? 6.277 22.271 0.119 1.00 23.04 195 ASP A O 1
ATOM 1611 N N . LYS A 1 196 ? 7.768 22.987 -1.403 1.00 22.84 196 LYS A N 1
ATOM 1612 C CA . LYS A 1 196 ? 8.284 21.642 -1.640 1.00 21.88 196 LYS A CA 1
ATOM 1613 C C . LYS A 1 196 ? 8.991 21.075 -0.405 1.00 18.12 196 LYS A C 1
ATOM 1614 O O . LYS A 1 196 ? 8.843 19.890 -0.103 1.00 15.74 196 LYS A O 1
ATOM 1620 N N . GLN A 1 197 ? 9.758 21.908 0.302 1.00 12.94 197 GLN A N 1
ATOM 1621 C CA . GLN A 1 197 ? 10.422 21.455 1.529 1.00 17.44 197 GLN A CA 1
ATOM 1622 C C . GLN A 1 197 ? 9.421 21.025 2.615 1.00 16.09 197 GLN A C 1
ATOM 1623 O O . GLN A 1 197 ? 9.658 20.053 3.327 1.00 18.14 197 GLN A O 1
ATOM 1629 N N . LYS A 1 198 ? 8.324 21.764 2.743 1.00 17.29 198 LYS A N 1
ATOM 1630 C CA . LYS A 1 198 ? 7.271 21.445 3.707 1.00 20.55 198 LYS A CA 1
ATOM 1631 C C . LYS A 1 198 ? 6.607 20.137 3.321 1.00 18.92 198 LYS A C 1
ATOM 1632 O O . LYS A 1 198 ? 6.420 19.265 4.160 1.00 21.53 198 LYS A O 1
ATOM 1638 N N . GLU A 1 199 ? 6.263 20.010 2.043 1.00 18.64 199 GLU A N 1
ATOM 1639 C CA . GLU A 1 199 ? 5.699 18.774 1.526 1.00 20.91 199 GLU A CA 1
ATOM 1640 C C . GLU A 1 199 ? 6.577 17.581 1.894 1.00 18.26 199 GLU A C 1
ATOM 1641 O O . GLU A 1 199 ? 6.081 16.558 2.374 1.00 19.78 199 GLU A O 1
ATOM 1647 N N . PHE A 1 200 ? 7.885 17.715 1.710 1.00 19.11 200 PHE A N 1
ATOM 1648 C CA . PHE A 1 200 ? 8.764 16.592 2.008 1.00 16.38 200 PHE A CA 1
ATOM 1649 C C . PHE A 1 200 ? 8.888 16.315 3.503 1.00 16.53 200 PHE A C 1
ATOM 1650 O O . PHE A 1 200 ? 8.935 15.160 3.911 1.00 14.99 200 PHE A O 1
ATOM 1658 N N . SER A 1 201 ? 8.950 17.363 4.317 1.00 14.92 201 SER A N 1
ATOM 1659 C CA . SER A 1 201 ? 9.061 17.152 5.757 1.00 16.47 201 SER A CA 1
ATOM 1660 C C . SER A 1 201 ? 7.809 16.470 6.287 1.00 17.91 201 SER A C 1
ATOM 1661 O O . SER A 1 201 ? 7.877 15.575 7.128 1.00 14.02 201 SER A O 1
ATOM 1664 N N . ASN A 1 202 ? 6.661 16.892 5.779 1.00 18.31 202 ASN A N 1
ATOM 1665 C CA . ASN A 1 202 ? 5.425 16.228 6.146 1.00 20.08 202 ASN A CA 1
ATOM 1666 C C . ASN A 1 202 ? 5.337 14.793 5.645 1.00 20.08 202 ASN A C 1
ATOM 1667 O O . ASN A 1 202 ? 4.859 13.918 6.364 1.00 18.06 202 ASN A O 1
ATOM 1672 N N . TRP A 1 203 ? 5.831 14.540 4.437 1.00 17.35 203 TRP A N 1
ATOM 1673 C CA . TRP A 1 203 ? 5.922 13.159 3.966 1.00 21.20 203 TRP A CA 1
ATOM 1674 C C . TRP A 1 203 ? 6.808 12.306 4.877 1.00 18.11 203 TRP A C 1
ATOM 1675 O O . TRP A 1 203 ? 6.443 11.182 5.236 1.00 16.92 203 TRP A O 1
ATOM 1686 N N . LEU A 1 204 ? 7.963 12.850 5.249 1.00 14.86 204 LEU A N 1
ATOM 1687 C CA . LEU A 1 204 ? 8.907 12.150 6.112 1.00 12.92 204 LEU A CA 1
ATOM 1688 C C . LEU A 1 204 ? 8.267 11.765 7.428 1.00 14.83 204 LEU A C 1
ATOM 1689 O O . LEU A 1 204 ? 8.459 10.656 7.917 1.00 15.08 204 LEU A O 1
ATOM 1694 N N . LEU A 1 205 ? 7.528 12.700 8.014 1.00 15.64 205 LEU A N 1
ATOM 1695 C CA . LEU A 1 205 ? 6.914 12.470 9.316 1.00 16.50 205 LEU A CA 1
ATOM 1696 C C . LEU A 1 205 ? 5.848 11.376 9.238 1.00 15.95 205 LEU A C 1
ATOM 1697 O O . LEU A 1 205 ? 5.632 10.643 10.199 1.00 15.25 205 LEU A O 1
ATOM 1702 N N . HIS A 1 206 ? 5.198 11.257 8.084 1.00 15.04 206 HIS A N 1
ATOM 1703 C CA . HIS A 1 206 ? 4.214 10.207 7.883 1.00 16.43 206 HIS A CA 1
ATOM 1704 C C . HIS A 1 2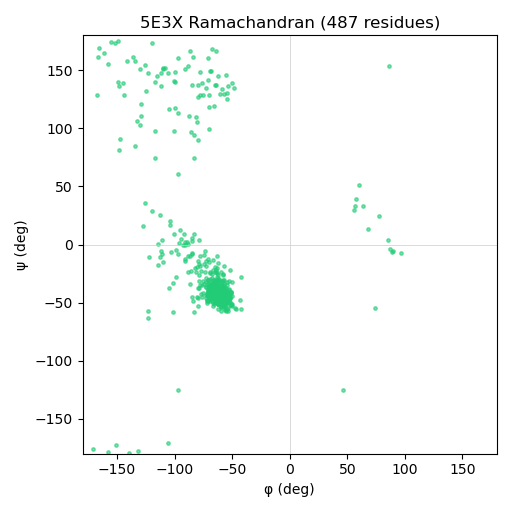06 ? 4.863 8.861 7.606 1.00 16.70 206 HIS A C 1
ATOM 1705 O O . HIS A 1 206 ? 4.367 7.815 8.024 1.00 19.25 206 HIS A O 1
ATOM 1712 N N . TYR A 1 207 ? 5.991 8.905 6.914 1.00 16.61 207 TYR A N 1
ATOM 1713 C CA . TYR A 1 207 ? 6.779 7.722 6.640 1.00 15.07 207 TYR A CA 1
ATOM 1714 C C . TYR A 1 207 ? 7.368 7.186 7.936 1.00 16.77 207 TYR A C 1
ATOM 1715 O O . TYR A 1 207 ? 7.472 5.976 8.122 1.00 14.88 207 TYR A O 1
ATOM 1724 N N . LEU A 1 208 ? 7.738 8.092 8.840 1.00 14.46 208 LEU A N 1
ATOM 1725 C CA . LEU A 1 208 ? 8.270 7.699 10.135 1.00 11.76 208 LEU A CA 1
ATOM 1726 C C . LEU A 1 208 ? 7.149 7.428 11.131 1.00 15.89 208 LEU A C 1
ATOM 1727 O O . LEU A 1 208 ? 7.387 6.934 12.244 1.00 13.51 208 LEU A O 1
ATOM 1732 N N . LYS A 1 209 ? 5.928 7.756 10.716 1.00 15.42 209 LYS A N 1
ATOM 1733 C CA . LYS A 1 209 ? 4.739 7.609 11.564 1.00 17.98 209 LYS A CA 1
ATOM 1734 C C . LYS A 1 209 ? 4.814 8.429 12.845 1.00 15.55 209 LYS A C 1
ATOM 1735 O O . LYS A 1 209 ? 4.606 7.901 13.930 1.00 15.55 209 LYS A O 1
ATOM 1741 N N . TYR A 1 210 ? 5.124 9.714 12.698 1.00 12.95 210 TYR A N 1
ATOM 1742 C CA . TYR A 1 210 ? 4.874 10.702 13.735 1.00 14.86 210 TYR A CA 1
ATOM 1743 C C . TYR A 1 210 ? 3.384 10.705 14.023 1.00 15.66 210 TYR A C 1
ATOM 1744 O O . TYR A 1 210 ? 2.571 10.727 13.106 1.00 17.62 210 TYR A O 1
ATOM 1753 N N . ASP A 1 211 ? 3.026 10.685 15.300 1.00 14.24 211 ASP A N 1
ATOM 1754 C CA . ASP A 1 211 ? 1.626 10.620 15.673 1.00 15.15 211 ASP A CA 1
ATOM 1755 C C . ASP A 1 211 ? 1.067 12.021 15.711 1.00 16.53 211 ASP A C 1
ATOM 1756 O O . ASP A 1 211 ? 1.225 12.715 16.713 1.00 13.29 211 ASP A O 1
ATOM 1761 N N . PHE A 1 212 ? 0.418 12.431 14.622 1.00 14.72 212 PHE A N 1
ATOM 1762 C CA . PHE A 1 212 ? -0.136 13.779 14.525 1.00 17.01 212 PHE A CA 1
ATOM 1763 C C . PHE A 1 212 ? -1.403 13.960 15.384 1.00 17.12 212 PHE A C 1
ATOM 1764 O O . PHE A 1 212 ? -1.928 15.069 15.487 1.00 13.41 212 PHE A O 1
ATOM 1772 N N . THR A 1 213 ? -1.898 12.886 15.999 1.00 12.82 213 THR A N 1
ATOM 1773 C CA . THR A 1 213 ? -2.961 13.063 16.990 1.00 16.48 213 THR A CA 1
ATOM 1774 C C . THR A 1 213 ? -2.369 13.523 18.317 1.00 13.71 213 THR A C 1
ATOM 1775 O O . THR A 1 213 ? -3.090 13.976 19.187 1.00 12.97 213 THR A O 1
ATOM 1779 N N . LYS A 1 214 ? -1.049 13.416 18.462 1.00 13.65 214 LYS A N 1
ATOM 1780 C CA . LYS A 1 214 ? -0.395 13.732 19.736 1.00 12.72 214 LYS A CA 1
ATOM 1781 C C . LYS A 1 214 ? 0.756 14.735 19.590 1.00 13.11 214 LYS A C 1
ATOM 1782 O O . LYS A 1 214 ? 1.593 14.871 20.489 1.00 15.18 214 LYS A O 1
ATOM 1788 N N . GLY A 1 215 ? 0.811 15.423 18.455 1.00 10.88 215 GLY A N 1
ATOM 1789 C CA . GLY A 1 215 ? 1.840 16.430 18.231 1.00 11.72 215 GLY A CA 1
ATOM 1790 C C . GLY A 1 215 ? 1.572 17.226 16.969 1.00 11.76 215 GLY A C 1
ATOM 1791 O O . GLY A 1 215 ? 0.552 17.043 16.319 1.00 9.39 215 GLY A O 1
ATOM 1792 N N . ARG A 1 216 ? 2.484 18.118 16.617 1.00 10.73 216 ARG A N 1
ATOM 1793 C CA . ARG A 1 216 ? 2.354 18.844 15.365 1.00 12.43 216 ARG A CA 1
ATOM 1794 C C . ARG A 1 216 ? 3.702 19.411 15.000 1.00 10.71 216 ARG A C 1
ATOM 1795 O O . ARG A 1 216 ? 4.598 19.448 15.824 1.00 10.30 216 ARG A O 1
ATOM 1803 N N . LEU A 1 217 ? 3.846 19.831 13.752 1.00 10.08 217 LEU A N 1
ATOM 1804 C CA . LEU A 1 217 ? 5.070 20.446 13.283 1.00 9.20 217 LEU A CA 1
ATOM 1805 C C . LEU A 1 217 ? 4.803 21.910 12.998 1.00 10.67 217 LEU A C 1
ATOM 1806 O O . LEU A 1 217 ? 3.787 22.237 12.412 1.00 13.71 217 LEU A O 1
ATOM 1811 N N . ASP A 1 218 ? 5.718 22.777 13.419 1.00 9.92 218 ASP A N 1
ATOM 1812 C CA . ASP A 1 218 ? 5.666 24.208 13.145 1.00 9.55 218 ASP A CA 1
ATOM 1813 C C . ASP A 1 218 ? 7.078 24.716 12.828 1.00 13.41 218 ASP A C 1
ATOM 1814 O O . ASP A 1 218 ? 8.028 23.950 12.825 1.00 11.27 218 ASP A O 1
ATOM 1819 N N . VAL A 1 219 ? 7.226 26.006 12.563 1.00 14.89 219 VAL A N 1
ATOM 1820 C CA . VAL A 1 219 ? 8.556 26.540 12.358 1.00 13.01 219 VAL A CA 1
ATOM 1821 C C . VAL A 1 219 ? 8.952 27.433 13.520 1.00 18.37 219 VAL A C 1
ATOM 1822 O O . VAL A 1 219 ? 8.100 27.999 14.207 1.00 17.56 219 VAL A O 1
ATOM 1826 N N . SER A 1 220 ? 10.254 27.502 13.775 1.00 17.83 220 SER A N 1
ATOM 1827 C CA . SER A 1 220 ? 10.799 28.455 14.724 1.00 12.35 220 SER A CA 1
ATOM 1828 C C . SER A 1 220 ? 12.196 28.825 14.255 1.00 19.80 220 SER A C 1
ATOM 1829 O O . SER A 1 220 ? 12.699 28.254 13.278 1.00 21.96 220 SER A O 1
ATOM 1832 N N . ALA A 1 221 ? 12.825 29.763 14.952 1.00 12.54 221 ALA A N 1
ATOM 1833 C CA . ALA A 1 221 ? 14.143 30.230 14.573 1.00 19.20 221 ALA A CA 1
ATOM 1834 C C . ALA A 1 221 ? 15.139 29.112 14.835 1.00 19.75 221 ALA A C 1
ATOM 1835 O O . ALA A 1 221 ? 16.083 28.924 14.068 1.00 20.87 221 ALA A O 1
ATOM 1837 N N . HIS A 1 222 ? 14.892 28.349 15.900 1.00 17.52 222 HIS A N 1
ATOM 1838 C CA . HIS A 1 222 ? 15.778 27.259 16.305 1.00 15.69 222 HIS A CA 1
ATOM 1839 C C . HIS A 1 222 ? 15.019 25.967 16.615 1.00 15.54 222 HIS A C 1
ATOM 1840 O O . HIS A 1 222 ? 14.359 25.873 17.644 1.00 16.55 222 HIS A O 1
ATOM 1847 N N . PRO A 1 223 ? 15.111 24.969 15.717 1.00 14.71 223 P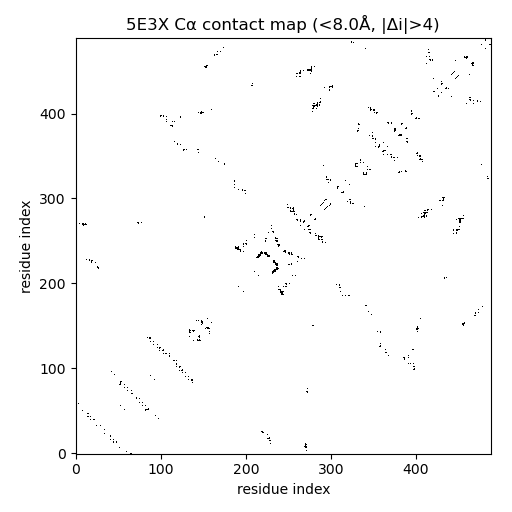RO A N 1
ATOM 1848 C CA . PRO A 1 223 ? 14.358 23.721 15.829 1.00 9.85 223 PRO A CA 1
ATOM 1849 C C . PRO A 1 223 ? 14.435 23.098 17.205 1.00 13.24 223 PRO A C 1
ATOM 1850 O O . PRO A 1 223 ? 15.507 23.034 17.787 1.00 13.32 223 PRO A O 1
ATOM 1854 N N . PHE A 1 224 ? 13.304 22.648 17.733 1.00 14.01 224 PHE A N 1
ATOM 1855 C CA . PHE A 1 224 ? 13.314 22.042 19.060 1.00 14.29 224 PHE A CA 1
ATOM 1856 C C . PHE A 1 224 ? 12.136 21.097 19.216 1.00 12.73 224 PHE A C 1
ATOM 1857 O O . PHE A 1 224 ? 11.293 20.989 18.325 1.00 13.13 224 PHE A O 1
ATOM 1865 N N . THR A 1 225 ? 12.109 20.395 20.342 1.00 13.09 225 THR A N 1
ATOM 1866 C CA . THR A 1 225 ? 11.028 19.482 20.677 1.00 12.92 225 THR A CA 1
ATOM 1867 C C . THR A 1 225 ? 10.500 19.923 22.029 1.00 18.55 225 THR A C 1
ATOM 1868 O O . THR A 1 225 ? 11.281 20.169 22.942 1.00 11.56 225 THR A O 1
ATOM 1872 N N . ASN A 1 226 ? 9.182 20.041 22.151 1.00 13.53 226 ASN A N 1
ATOM 1873 C CA . ASN A 1 226 ? 8.599 20.478 23.398 1.00 13.88 226 ASN A CA 1
ATOM 1874 C C . ASN A 1 226 ? 7.476 19.542 23.850 1.00 16.32 226 ASN A C 1
ATOM 1875 O O . ASN A 1 226 ? 6.376 19.579 23.306 1.00 13.33 226 ASN A O 1
ATOM 1880 N N . PRO A 1 227 ? 7.766 18.682 24.837 1.00 15.27 227 PRO A N 1
ATOM 1881 C CA . PRO A 1 227 ? 6.715 17.867 25.461 1.00 12.97 227 PRO A CA 1
ATOM 1882 C C . PRO A 1 227 ? 5.828 18.774 26.273 1.00 16.00 227 PRO A C 1
ATOM 1883 O O . PRO A 1 227 ? 6.193 19.123 27.385 1.00 16.69 227 PRO A O 1
ATOM 1887 N N . ILE A 1 228 ? 4.677 19.158 25.740 1.00 14.27 228 ILE A N 1
ATOM 1888 C CA . ILE A 1 228 ? 3.833 20.112 26.443 1.00 13.26 228 ILE A CA 1
ATOM 1889 C C . ILE A 1 228 ? 2.924 19.448 27.481 1.00 13.08 228 ILE A C 1
ATOM 1890 O O . ILE A 1 228 ? 2.790 19.928 28.598 1.00 15.21 228 ILE A O 1
ATOM 1895 N N . GLY A 1 229 ? 2.297 18.347 27.107 1.00 12.70 229 GLY A N 1
ATOM 1896 C CA . GLY A 1 229 ? 1.385 17.689 28.012 1.00 16.28 229 GLY A CA 1
ATOM 1897 C C . GLY A 1 229 ? 1.232 16.243 27.619 1.00 20.01 229 GLY A C 1
ATOM 1898 O O . GLY A 1 229 ? 1.849 15.787 26.654 1.00 18.87 229 GLY A O 1
ATOM 1899 N N . LEU A 1 230 ? 0.400 15.523 28.359 1.00 17.88 230 LEU A N 1
ATOM 1900 C CA . LEU A 1 230 ? 0.075 14.158 28.003 1.00 17.78 230 LEU A CA 1
ATOM 1901 C C . LEU A 1 230 ? -0.500 14.168 26.583 1.00 15.14 230 LEU A C 1
ATOM 1902 O O . LEU A 1 230 ? -1.374 14.968 26.268 1.00 15.87 230 LEU A O 1
ATOM 1907 N N . ASN A 1 231 ? 0.031 13.307 25.721 1.00 19.17 231 ASN A N 1
ATOM 1908 C CA . ASN A 1 231 ? -0.373 13.257 24.313 1.00 19.03 231 ASN A CA 1
ATOM 1909 C C . ASN A 1 231 ? -0.222 14.584 23.566 1.00 16.16 231 ASN A C 1
ATOM 1910 O O . ASN A 1 231 ? -1.010 14.894 22.686 1.00 14.38 231 ASN A O 1
ATOM 1915 N N . ASP A 1 232 ? 0.778 15.366 23.938 1.00 13.25 232 ASP A N 1
ATOM 1916 C CA . ASP A 1 232 ? 1.020 16.629 23.267 1.00 13.52 232 ASP A CA 1
ATOM 1917 C C . ASP A 1 232 ? 2.520 16.911 23.258 1.00 13.52 232 ASP A C 1
ATOM 1918 O O . ASP A 1 232 ? 3.065 17.515 24.187 1.00 12.48 232 ASP A O 1
ATOM 1923 N N . VAL A 1 233 ? 3.186 16.452 22.205 1.00 13.34 233 VAL A N 1
ATOM 1924 C CA . VAL A 1 233 ? 4.629 16.620 22.088 1.00 12.08 233 VAL A CA 1
ATOM 1925 C C . VAL A 1 233 ? 4.935 17.225 20.732 1.00 11.24 233 VAL A C 1
ATOM 1926 O O . VAL A 1 233 ? 4.778 16.574 19.706 1.00 9.70 233 VAL A O 1
ATOM 1930 N N . ARG A 1 234 ? 5.379 18.477 20.733 1.00 9.99 234 ARG A N 1
ATOM 1931 C CA . ARG A 1 234 ? 5.448 19.234 19.495 1.00 13.51 234 ARG A CA 1
ATOM 1932 C C . ARG A 1 234 ? 6.880 19.427 19.068 1.00 10.47 234 ARG A C 1
ATOM 1933 O O . ARG A 1 234 ? 7.771 19.445 19.903 1.00 10.40 234 ARG A O 1
ATOM 1941 N N . ILE A 1 235 ? 7.078 19.554 17.760 1.00 9.57 235 ILE A N 1
ATOM 1942 C CA . ILE A 1 235 ? 8.402 19.721 17.169 1.00 12.44 235 ILE A CA 1
ATOM 1943 C C . ILE A 1 235 ? 8.406 20.910 16.200 1.00 11.26 235 ILE A C 1
ATOM 1944 O O . ILE A 1 235 ? 7.388 21.249 15.611 1.00 10.17 235 ILE A O 1
ATOM 1949 N N . THR A 1 236 ? 9.555 21.553 16.049 1.00 9.31 236 THR A N 1
ATOM 1950 C CA . THR A 1 236 ? 9.669 22.611 15.062 1.00 11.37 236 THR A CA 1
ATOM 1951 C C . THR A 1 236 ? 10.840 22.319 14.146 1.00 10.85 236 THR A C 1
ATOM 1952 O O . THR A 1 236 ? 11.769 21.614 14.521 1.00 10.78 236 THR A O 1
ATOM 1956 N N . THR A 1 237 ? 10.767 22.858 12.944 1.00 10.05 237 THR A N 1
ATOM 1957 C CA . THR A 1 237 ? 11.858 22.816 11.993 1.00 13.06 237 THR A CA 1
ATOM 1958 C C . THR A 1 237 ? 12.076 24.223 11.410 1.00 16.99 237 THR A C 1
ATOM 1959 O O . THR A 1 237 ? 11.390 25.185 11.782 1.00 15.51 237 THR A O 1
ATOM 1963 N N . ARG A 1 238 ? 13.023 24.330 10.487 1.00 17.10 238 ARG A N 1
ATOM 1964 C CA . ARG A 1 238 ? 13.365 25.598 9.856 1.00 19.85 238 ARG A CA 1
ATOM 1965 C C . ARG A 1 238 ? 13.716 25.344 8.384 1.00 16.22 238 ARG A C 1
ATOM 1966 O O . ARG A 1 238 ? 14.525 24.467 8.075 1.00 15.82 238 ARG A O 1
ATOM 1974 N N . TYR A 1 239 ? 13.097 26.096 7.482 1.00 12.82 239 TYR A N 1
ATOM 1975 C CA . TYR A 1 239 ? 13.314 25.907 6.059 1.00 16.67 239 TYR A CA 1
ATOM 1976 C C . TYR A 1 239 ? 14.345 26.873 5.454 1.00 16.84 239 TYR A C 1
ATOM 1977 O O . TYR A 1 239 ? 14.140 28.073 5.389 1.00 18.78 239 TYR A O 1
ATOM 1986 N N . ILE A 1 240 ? 15.468 26.333 5.026 1.00 16.37 240 ILE A N 1
ATOM 1987 C CA . ILE A 1 240 ? 16.481 27.147 4.370 1.00 16.11 240 ILE A CA 1
ATOM 1988 C C . ILE A 1 240 ? 16.419 26.833 2.896 1.00 17.98 240 ILE A C 1
ATOM 1989 O O . ILE A 1 240 ? 16.649 25.683 2.489 1.00 14.34 240 ILE A O 1
ATOM 1994 N N . VAL A 1 241 ? 16.067 27.853 2.111 1.00 16.95 241 VAL A N 1
ATOM 1995 C CA . VAL A 1 241 ? 15.688 27.681 0.710 1.00 15.47 241 VAL A CA 1
ATOM 1996 C C . VAL A 1 241 ? 16.767 26.962 -0.104 1.00 20.84 241 VAL A C 1
ATOM 1997 O O . VAL A 1 241 ? 16.462 26.118 -0.966 1.00 20.88 241 VAL A O 1
ATOM 2001 N N . ASN A 1 242 ? 18.023 27.266 0.209 1.00 16.75 242 ASN A N 1
ATOM 2002 C CA . ASN A 1 242 ? 19.158 26.714 -0.527 1.00 20.69 242 ASN A CA 1
ATOM 2003 C C . ASN A 1 242 ? 19.865 25.547 0.164 1.00 22.82 242 ASN A C 1
ATOM 2004 O O . ASN A 1 242 ? 20.931 25.115 -0.277 1.00 21.29 242 ASN A O 1
ATOM 2009 N N . ASP A 1 243 ? 19.278 25.038 1.246 1.00 18.06 243 ASP A N 1
ATOM 2010 C CA . ASP A 1 243 ? 19.730 23.770 1.815 1.00 13.92 243 ASP A CA 1
ATOM 2011 C C . ASP A 1 243 ? 18.585 22.997 2.467 1.00 14.20 243 ASP A C 1
ATOM 2012 O O . ASP A 1 243 ? 18.410 23.016 3.686 1.00 9.87 243 ASP A O 1
ATOM 2017 N N . ILE A 1 244 ? 17.828 22.298 1.638 1.00 11.89 244 ILE A N 1
ATOM 2018 C CA . ILE A 1 244 ? 16.779 21.413 2.112 1.00 13.99 244 ILE A CA 1
ATOM 2019 C C . ILE A 1 244 ? 17.253 20.407 3.191 1.00 15.56 244 ILE A C 1
ATOM 2020 O O . ILE A 1 244 ? 16.434 19.905 3.955 1.00 14.06 244 ILE A O 1
ATOM 2025 N N . ARG A 1 245 ? 18.557 20.116 3.271 1.00 11.66 245 ARG A N 1
ATOM 2026 C CA . ARG A 1 245 ? 19.040 19.186 4.306 1.00 15.12 245 ARG A CA 1
ATOM 2027 C C . ARG A 1 245 ? 18.795 19.740 5.713 1.00 14.78 245 ARG A C 1
ATOM 2028 O O . ARG A 1 245 ? 18.626 18.991 6.665 1.00 11.18 245 ARG A O 1
ATOM 2036 N N . ASN A 1 246 ? 18.801 21.059 5.844 1.00 12.16 246 ASN A N 1
ATOM 2037 C CA . ASN A 1 246 ? 18.522 21.662 7.131 1.00 11.29 246 ASN A CA 1
ATOM 2038 C C . ASN A 1 246 ? 17.136 21.273 7.640 1.00 13.58 246 ASN A C 1
ATOM 2039 O O . ASN A 1 246 ? 16.987 20.829 8.771 1.00 13.46 246 ASN A O 1
ATOM 2044 N N . SER A 1 247 ? 16.117 21.419 6.801 1.00 11.40 247 SER A N 1
ATOM 2045 C CA . SER A 1 247 ? 14.762 21.105 7.257 1.00 14.90 247 SER A CA 1
ATOM 2046 C C . SER A 1 247 ? 14.559 19.592 7.414 1.00 13.69 247 SER A C 1
ATOM 2047 O O . SER A 1 247 ? 13.939 19.141 8.376 1.00 11.29 247 SER A O 1
ATOM 2050 N N . ILE A 1 248 ? 15.086 18.826 6.460 1.00 13.41 248 ILE A N 1
ATOM 2051 C CA . ILE A 1 248 ? 15.013 17.373 6.513 1.00 13.62 248 ILE A CA 1
ATOM 2052 C C . ILE A 1 248 ? 15.561 16.852 7.837 1.00 11.26 248 ILE A C 1
ATOM 2053 O O . ILE A 1 248 ? 14.864 16.184 8.594 1.00 10.62 248 ILE A O 1
ATOM 2058 N N . TYR A 1 249 ? 16.802 17.195 8.136 1.00 10.39 249 TYR A N 1
ATOM 2059 C CA . TYR A 1 249 ? 17.438 16.621 9.302 1.00 11.11 249 TYR A CA 1
ATOM 2060 C C . TYR A 1 249 ? 17.041 17.244 10.637 1.00 10.25 249 TYR A C 1
ATOM 2061 O O . TYR A 1 249 ? 17.076 16.566 11.671 1.00 10.35 249 TYR A O 1
ATOM 2070 N N . SER A 1 250 ? 16.623 18.507 10.615 1.00 10.41 250 SER A N 1
ATOM 2071 C CA . SER A 1 250 ? 16.008 19.117 11.805 1.00 10.26 250 SER A CA 1
ATOM 2072 C C . SER A 1 250 ? 14.712 18.392 12.178 1.00 11.98 250 SER A C 1
ATOM 2073 O O . SER A 1 250 ? 14.497 18.010 13.330 1.00 9.50 250 SER A O 1
ATOM 2076 N N . THR A 1 251 ? 13.848 18.233 11.187 1.00 7.37 251 THR A N 1
ATOM 2077 C CA . THR A 1 251 ? 12.601 17.508 11.374 1.00 11.87 251 THR A CA 1
ATOM 2078 C C . THR A 1 251 ? 12.829 16.107 11.937 1.00 13.33 251 THR A C 1
ATOM 2079 O O . THR A 1 251 ? 12.194 15.730 12.936 1.00 12.35 251 THR A O 1
ATOM 2083 N N . ILE A 1 252 ? 13.752 15.352 11.333 1.00 10.34 252 ILE A N 1
ATOM 2084 C CA . ILE A 1 252 ? 14.009 13.991 11.813 1.00 11.57 252 ILE A CA 1
ATOM 2085 C C . ILE A 1 252 ? 14.658 13.989 13.202 1.00 8.52 252 ILE A C 1
ATOM 2086 O O . ILE A 1 252 ? 14.294 13.181 14.056 1.00 9.91 252 ILE A O 1
ATOM 2091 N N . HIS A 1 253 ? 15.600 14.901 13.430 1.00 8.96 253 HIS A N 1
ATOM 2092 C CA . HIS A 1 253 ? 16.224 15.050 14.755 1.00 10.31 253 HIS A CA 1
ATOM 2093 C C . HIS A 1 253 ? 15.134 15.235 15.815 1.00 11.07 253 HIS A C 1
ATOM 2094 O O . HIS A 1 253 ? 15.133 14.539 16.811 1.00 9.38 253 HIS A O 1
ATOM 2101 N N . GLU A 1 254 ? 14.195 16.155 15.575 1.00 9.66 254 GLU A N 1
ATOM 2102 C CA . GLU A 1 254 ? 13.149 16.454 16.558 1.00 12.06 254 GLU A CA 1
ATOM 2103 C C . GLU A 1 254 ? 12.149 15.296 16.706 1.00 10.87 254 GLU A C 1
ATOM 2104 O O . GLU A 1 254 ? 11.647 15.031 17.802 1.00 11.38 254 GLU A O 1
ATOM 2110 N N . PHE A 1 255 ? 11.886 14.598 15.602 1.00 9.33 255 PHE A N 1
ATOM 2111 C CA . PHE A 1 255 ? 11.097 13.377 15.652 1.00 11.41 255 PHE A CA 1
ATOM 2112 C C . PHE A 1 255 ? 11.690 12.416 16.684 1.00 12.36 255 PHE A C 1
ATOM 2113 O O . PHE A 1 255 ? 10.972 11.872 17.513 1.00 11.89 255 PHE A O 1
ATOM 2121 N N . GLY A 1 256 ? 13.008 12.241 16.638 1.00 11.77 256 GLY A N 1
ATOM 2122 C CA . GLY A 1 256 ? 13.711 11.408 17.591 1.00 9.18 256 GLY A CA 1
ATOM 2123 C C . GLY A 1 256 ? 13.446 11.755 19.054 1.00 13.35 256 GLY A C 1
ATOM 2124 O O . GLY A 1 256 ? 13.152 10.862 19.852 1.00 11.56 256 GLY A O 1
ATOM 2125 N N . HIS A 1 257 ? 13.559 13.034 19.411 1.00 10.76 257 HIS A N 1
ATOM 2126 C CA . HIS A 1 257 ? 13.223 13.473 20.757 1.00 11.75 257 HIS A CA 1
ATOM 2127 C C . HIS A 1 257 ? 11.744 13.165 21.055 1.00 12.84 257 HIS A C 1
ATOM 2128 O O . HIS A 1 257 ? 11.405 12.652 22.127 1.00 11.60 257 HIS A O 1
ATOM 2135 N N . ALA A 1 258 ? 10.873 13.495 20.101 1.00 8.71 258 ALA A N 1
ATOM 2136 C CA . ALA A 1 258 ? 9.429 13.381 20.304 1.00 13.39 258 ALA A CA 1
ATOM 2137 C C . ALA A 1 258 ? 9.029 11.941 20.583 1.00 13.89 258 ALA A C 1
ATOM 2138 O O . ALA A 1 258 ? 8.257 11.674 21.499 1.00 10.78 258 ALA A O 1
ATOM 2140 N N . LEU A 1 259 ? 9.580 11.021 19.793 1.00 12.17 259 LEU A N 1
ATOM 2141 C CA . LEU A 1 259 ? 9.300 9.604 19.961 1.00 14.20 259 LEU A CA 1
ATOM 2142 C C . LEU A 1 259 ? 9.632 9.135 21.381 1.00 12.44 259 LEU A C 1
ATOM 2143 O O . LEU A 1 259 ? 8.843 8.404 21.996 1.00 14.06 259 LEU A O 1
ATOM 2148 N N . TYR A 1 260 ? 10.765 9.599 21.906 1.00 12.47 260 TYR A N 1
ATOM 2149 C CA . TYR A 1 260 ? 11.196 9.265 23.267 1.00 12.31 260 TYR A CA 1
ATOM 2150 C C . TYR A 1 260 ? 10.156 9.737 24.270 1.00 16.11 260 TYR A C 1
ATOM 2151 O O . TYR A 1 260 ? 9.691 8.958 25.112 1.00 12.59 260 TYR A O 1
ATOM 2160 N N . ALA A 1 261 ? 9.806 11.019 24.194 1.00 13.43 261 ALA A N 1
ATOM 2161 C CA . ALA A 1 261 ? 8.828 11.576 25.135 1.00 13.50 261 ALA A CA 1
ATOM 2162 C C . ALA A 1 261 ? 7.476 10.839 25.102 1.00 12.06 261 ALA A C 1
ATOM 2163 O O . ALA A 1 261 ? 6.946 10.464 26.147 1.00 18.43 261 ALA A O 1
ATOM 2165 N N . LEU A 1 262 ? 6.953 10.603 23.906 1.00 13.89 262 LEU A N 1
ATOM 2166 C CA . LEU A 1 262 ? 5.685 9.901 23.711 1.00 13.22 262 LEU A CA 1
ATOM 2167 C C . LEU A 1 262 ? 5.704 8.431 24.168 1.00 16.25 262 LEU A C 1
ATOM 2168 O O . LEU A 1 262 ? 4.660 7.864 24.447 1.00 17.96 262 LEU A O 1
ATOM 2173 N N . SER A 1 263 ? 6.878 7.807 24.220 1.00 14.68 263 SER A N 1
ATOM 2174 C CA . SER A 1 263 ? 6.943 6.373 24.476 1.00 11.87 263 SER A CA 1
ATOM 2175 C C . SER A 1 263 ? 7.262 6.012 25.929 1.00 15.54 263 SER A C 1
ATOM 2176 O O . SER A 1 263 ? 7.288 4.838 26.290 1.00 15.67 263 SER A O 1
ATOM 2179 N N . ILE A 1 264 ? 7.529 7.019 26.750 1.00 15.35 264 ILE A N 1
ATOM 2180 C CA . ILE A 1 264 ? 7.626 6.819 28.187 1.00 15.47 264 ILE A CA 1
ATOM 2181 C C . ILE A 1 264 ? 6.228 6.391 28.697 1.00 18.37 264 ILE A C 1
ATOM 2182 O O . ILE A 1 264 ? 5.213 6.905 28.216 1.00 18.84 264 ILE A O 1
ATOM 2187 N N . PRO A 1 265 ? 6.161 5.395 29.605 1.00 21.09 265 PRO A N 1
ATOM 2188 C CA . PRO A 1 265 ? 4.845 4.880 30.026 1.00 22.27 265 PRO A CA 1
ATOM 2189 C C . PRO A 1 265 ? 3.919 5.989 30.521 1.00 21.07 265 PRO A C 1
ATOM 2190 O O . PRO A 1 265 ? 4.363 6.885 31.239 1.00 18.27 265 PRO A O 1
ATOM 2194 N N . THR A 1 266 ? 2.659 5.935 30.109 1.00 22.06 266 THR A N 1
ATOM 2195 C CA . THR A 1 266 ? 1.660 6.935 30.499 1.00 25.60 266 THR A CA 1
ATOM 2196 C C . THR A 1 266 ? 1.527 7.073 32.017 1.00 21.30 266 THR A C 1
ATOM 2197 O O . THR A 1 266 ? 1.346 8.174 32.547 1.00 24.34 266 THR A O 1
ATOM 2201 N N . GLU A 1 267 ? 1.633 5.944 32.710 1.00 24.79 267 GLU A N 1
ATOM 2202 C CA . GLU A 1 267 ? 1.540 5.917 34.161 1.00 23.00 267 GLU A CA 1
ATOM 2203 C C . GLU A 1 267 ? 2.662 6.707 34.818 1.00 24.19 267 GLU A C 1
ATOM 2204 O O . GLU A 1 267 ? 2.528 7.113 35.964 1.00 23.36 267 GLU A O 1
ATOM 2210 N N . PHE A 1 268 ? 3.758 6.950 34.098 1.00 20.65 268 PHE A N 1
ATOM 2211 C CA . PHE A 1 268 ? 4.838 7.759 34.665 1.00 19.72 268 PHE A CA 1
ATOM 2212 C C . PHE A 1 268 ? 4.596 9.261 34.480 1.00 21.35 268 PHE A C 1
ATOM 2213 O O . PHE A 1 268 ? 5.374 10.076 34.993 1.00 18.24 268 PHE A O 1
ATOM 2221 N N . TYR A 1 269 ? 3.566 9.645 33.722 1.00 20.30 269 TYR A N 1
ATOM 2222 C CA . TYR A 1 269 ? 3.451 11.057 33.358 1.00 18.37 269 TYR A CA 1
ATOM 2223 C C . TYR A 1 269 ? 3.326 11.931 34.582 1.00 19.29 269 TYR A C 1
ATOM 2224 O O . TYR A 1 269 ? 2.497 11.675 35.444 1.00 21.14 269 TYR A O 1
ATOM 2233 N N . GLY A 1 270 ? 4.151 12.966 34.650 1.00 18.98 270 GLY A N 1
ATOM 2234 C CA . GLY A 1 270 ? 4.053 13.927 35.724 1.00 23.48 270 GLY A CA 1
ATOM 2235 C C . GLY A 1 270 ? 4.886 13.541 36.929 1.00 26.90 270 GLY A C 1
ATOM 2236 O O . GLY A 1 270 ? 5.028 14.320 37.867 1.00 26.70 270 GLY A O 1
ATOM 2237 N N . LEU A 1 271 ? 5.460 12.345 36.896 1.00 21.39 271 LEU A N 1
ATOM 2238 C CA . LEU A 1 271 ? 6.247 11.854 38.012 1.00 19.45 271 LEU A CA 1
ATOM 2239 C C . LEU A 1 271 ? 7.751 12.089 37.793 1.00 29.20 271 LEU A C 1
ATOM 2240 O O . LEU A 1 271 ? 8.183 12.329 36.664 1.00 23.04 271 LEU A O 1
ATOM 2245 N N . PRO A 1 272 ? 8.552 12.058 38.880 1.00 23.60 272 PRO A N 1
ATOM 2246 C CA . PRO A 1 272 ? 10.007 12.216 38.742 1.00 32.30 272 PRO A CA 1
ATOM 2247 C C . PRO A 1 272 ? 10.630 11.171 37.811 1.00 27.09 272 PRO A C 1
ATOM 2248 O O . PRO A 1 272 ? 11.619 11.470 37.147 1.00 31.65 272 PRO A O 1
ATOM 2252 N N . ILE A 1 273 ? 10.048 9.980 37.750 1.00 20.93 273 ILE A N 1
ATOM 2253 C CA . ILE A 1 273 ? 10.549 8.940 36.852 1.00 23.06 273 ILE A CA 1
ATOM 2254 C C . ILE A 1 273 ? 9.989 9.077 35.431 1.00 25.09 273 ILE A C 1
ATOM 2255 O O . ILE A 1 273 ? 10.252 8.249 34.549 1.00 19.82 273 ILE A O 1
ATOM 2260 N N . GLY A 1 274 ? 9.250 10.155 35.204 1.00 23.43 274 GLY A N 1
ATOM 2261 C CA . GLY A 1 274 ? 8.542 10.327 33.957 1.00 27.88 274 GLY A CA 1
ATOM 2262 C C . GLY A 1 274 ? 9.264 11.026 32.819 1.00 28.63 274 GLY A C 1
ATOM 2263 O O . GLY A 1 274 ? 8.680 11.226 31.757 1.00 35.85 274 GLY A O 1
ATOM 2264 N N . SER A 1 275 ? 10.517 11.407 33.005 1.00 28.81 275 SER A N 1
ATOM 2265 C CA . SER A 1 275 ? 11.219 12.044 31.899 1.00 27.62 275 SER A CA 1
ATOM 2266 C C . SER A 1 275 ? 12.235 11.106 31.261 1.00 23.34 275 SER A C 1
ATOM 2267 O O . SER A 1 275 ? 12.260 9.901 31.547 1.00 18.47 275 SER A O 1
ATOM 2270 N N . SER A 1 276 ? 13.049 11.652 30.368 1.00 20.45 276 SER A N 1
ATOM 2271 C CA . SER A 1 276 ? 14.146 10.888 29.804 1.00 22.70 276 SER A CA 1
ATOM 2272 C C . SER A 1 276 ? 15.239 10.672 30.865 1.00 21.39 276 SER A C 1
ATOM 2273 O O . SER A 1 276 ? 15.293 11.389 31.868 1.00 25.30 276 SER A O 1
ATOM 2276 N N . ALA A 1 277 ? 16.097 9.680 30.654 1.00 21.31 277 ALA A N 1
ATOM 2277 C CA . ALA A 1 277 ? 17.108 9.309 31.660 1.00 19.17 277 ALA A CA 1
ATOM 2278 C C . ALA A 1 277 ? 18.144 10.402 31.911 1.00 22.27 277 ALA A C 1
ATOM 2279 O O . ALA A 1 277 ? 18.584 10.613 33.042 1.00 26.63 277 ALA A O 1
ATOM 2281 N N . SER A 1 278 ? 18.524 11.100 30.853 1.00 17.46 278 SER A N 1
ATOM 2282 C CA . SER A 1 278 ? 19.479 12.192 30.954 1.00 19.13 278 SER A CA 1
ATOM 2283 C C . SER A 1 278 ? 19.413 12.986 29.656 1.00 15.41 278 SER A C 1
ATOM 2284 O O . SER A 1 278 ? 18.797 12.543 28.697 1.00 14.92 278 SER A O 1
ATOM 2287 N N . TYR A 1 279 ? 20.034 14.157 29.623 1.00 16.88 279 TYR A N 1
ATOM 2288 C CA . TYR A 1 279 ? 20.172 14.889 28.364 1.00 15.82 279 TYR A CA 1
ATOM 2289 C C . TYR A 1 279 ? 20.938 14.058 27.314 1.00 12.67 279 TYR A C 1
ATOM 2290 O O . TYR A 1 279 ? 20.537 13.990 26.157 1.00 13.00 279 TYR A O 1
ATOM 2299 N N . GLY A 1 280 ? 22.027 13.413 27.727 1.00 14.64 280 GLY A N 1
ATOM 2300 C CA . GLY A 1 280 ? 22.772 12.530 26.839 1.00 14.68 280 GLY A CA 1
ATOM 2301 C C . GLY A 1 280 ? 21.886 11.461 26.210 1.00 17.63 280 GLY A C 1
ATOM 2302 O O . GLY A 1 280 ? 21.953 11.203 25.003 1.00 12.81 280 GLY A O 1
ATOM 2303 N N . PHE A 1 281 ? 21.032 10.850 27.025 1.00 14.65 281 PHE A N 1
ATOM 2304 C CA . PHE A 1 281 ? 20.144 9.816 26.515 1.00 15.15 281 PHE A CA 1
ATOM 2305 C C . PHE A 1 281 ? 19.059 10.375 25.600 1.00 16.80 281 PHE A C 1
ATOM 2306 O O . PHE A 1 281 ? 18.685 9.752 24.603 1.00 16.33 281 PHE A O 1
ATOM 2314 N N . ASP A 1 282 ? 18.549 11.551 25.940 1.00 14.47 282 ASP A N 1
ATOM 2315 C CA . ASP A 1 282 ? 17.571 12.182 25.079 1.00 15.56 282 ASP A CA 1
ATOM 2316 C C . ASP A 1 282 ? 18.247 12.516 23.743 1.00 13.69 282 ASP A C 1
ATOM 2317 O O . ASP A 1 282 ? 17.711 12.234 22.686 1.00 12.54 282 ASP A O 1
ATOM 2322 N N . GLU A 1 283 ? 19.444 13.090 23.789 1.00 13.25 283 GLU A N 1
ATOM 2323 C CA . GLU A 1 283 ? 20.147 13.416 22.541 1.00 13.08 283 GLU A CA 1
ATOM 2324 C C . GLU A 1 283 ? 20.587 12.166 21.745 1.00 13.67 283 GLU A C 1
ATOM 2325 O O . GLU A 1 283 ? 20.715 12.212 20.511 1.00 13.91 283 GLU A O 1
ATOM 2331 N N . SER A 1 284 ? 20.781 11.037 22.433 1.00 11.41 284 SER A N 1
ATOM 2332 C CA . SER A 1 284 ? 21.095 9.786 21.736 1.00 13.50 284 SER A CA 1
ATOM 2333 C C . SER A 1 284 ? 19.935 9.366 20.845 1.00 12.84 284 SER A C 1
ATOM 2334 O O . SER A 1 284 ? 20.130 8.734 19.809 1.00 12.99 284 SER A O 1
ATOM 2337 N N . GLN A 1 285 ? 18.721 9.712 21.268 1.00 14.03 285 GLN A N 1
ATOM 2338 C CA . GLN A 1 285 ? 17.518 9.352 20.521 1.00 11.68 285 GLN A CA 1
ATOM 2339 C C . GLN A 1 285 ? 17.320 10.236 19.290 1.00 14.38 285 GLN A C 1
ATOM 2340 O O . GLN A 1 285 ? 17.018 9.736 18.206 1.00 14.71 285 GLN A O 1
ATOM 2346 N N . SER A 1 286 ? 17.494 11.541 19.448 1.00 10.48 286 SER A N 1
ATOM 2347 C CA . SER A 1 286 ? 17.462 12.431 18.296 1.00 14.16 286 SER A CA 1
ATOM 2348 C C . SER A 1 286 ? 18.578 12.100 17.289 1.00 11.08 286 SER A C 1
ATOM 2349 O O . SER A 1 286 ? 18.354 12.051 16.079 1.00 10.90 286 SER A O 1
ATOM 2352 N N . ARG A 1 287 ? 19.780 11.861 17.790 1.00 9.87 287 ARG A N 1
ATOM 2353 C CA . ARG A 1 287 ? 20.882 11.532 16.904 1.00 13.33 287 ARG A CA 1
ATOM 2354 C C . ARG A 1 287 ? 20.711 10.176 16.232 1.00 15.09 287 ARG A C 1
ATOM 2355 O O . ARG A 1 287 ? 21.106 10.012 15.081 1.00 11.56 287 ARG A O 1
ATOM 2363 N N . PHE A 1 288 ? 20.146 9.209 16.959 1.00 13.46 288 PHE A N 1
ATOM 2364 C CA . PHE A 1 288 ? 19.887 7.896 16.385 1.00 12.51 288 PHE A CA 1
ATOM 2365 C C . PHE A 1 288 ? 19.036 8.044 15.136 1.00 13.75 288 PHE A C 1
ATOM 2366 O O . PHE A 1 288 ? 19.363 7.519 14.071 1.00 12.00 288 PHE A O 1
ATOM 2374 N N . TRP A 1 289 ? 17.934 8.773 15.274 1.00 11.26 289 TRP A N 1
ATOM 2375 C CA . TRP A 1 289 ? 17.021 8.918 14.160 1.00 11.48 289 TRP A CA 1
ATOM 2376 C C . TRP A 1 289 ? 17.612 9.829 13.095 1.00 9.64 289 TRP A C 1
ATOM 2377 O O . TRP A 1 289 ? 17.589 9.496 11.913 1.00 8.91 289 TRP A O 1
ATOM 2388 N N . GLU A 1 290 ? 18.163 10.961 13.510 1.00 10.24 290 GLU A N 1
ATOM 2389 C CA . GLU A 1 290 ? 18.664 11.936 12.536 1.00 13.26 290 GLU A CA 1
ATOM 2390 C C . GLU A 1 290 ? 19.800 11.371 11.695 1.00 14.25 290 GLU A C 1
ATOM 2391 O O . GLU A 1 290 ? 19.761 11.444 10.464 1.00 12.11 290 GLU A O 1
ATOM 2397 N N . ASN A 1 291 ? 20.800 10.808 12.373 1.00 11.05 291 ASN A N 1
ATOM 2398 C CA . ASN A 1 291 ? 22.042 10.400 11.717 1.00 13.94 291 ASN A CA 1
ATOM 2399 C C . ASN A 1 291 ? 22.149 8.907 11.424 1.00 11.40 291 ASN A C 1
ATOM 2400 O O . ASN A 1 291 ? 22.325 8.530 10.279 1.00 13.61 291 ASN A O 1
ATOM 2405 N N . VAL A 1 292 ? 22.059 8.072 12.455 1.00 13.13 292 VAL A N 1
ATOM 2406 C CA . VAL A 1 292 ? 22.212 6.623 12.277 1.00 15.51 292 VAL A CA 1
ATOM 2407 C C . VAL A 1 292 ? 21.142 6.077 11.329 1.00 16.70 292 VAL A C 1
ATOM 2408 O O . VAL A 1 292 ? 21.446 5.353 10.386 1.00 15.92 292 VAL A O 1
ATOM 2412 N N . VAL A 1 293 ? 19.891 6.473 11.533 1.00 10.29 293 VAL A N 1
ATOM 2413 C CA . VAL A 1 293 ? 18.893 6.125 10.556 1.00 11.97 293 VAL A CA 1
ATOM 2414 C C . VAL A 1 293 ? 18.908 7.119 9.391 1.00 10.15 293 VAL A C 1
ATOM 2415 O O . VAL A 1 293 ? 19.116 6.734 8.258 1.00 12.03 293 VAL A O 1
ATOM 2419 N N . GLY A 1 294 ? 18.710 8.399 9.678 1.00 11.40 294 GLY A N 1
ATOM 2420 C CA . GLY A 1 294 ? 18.450 9.384 8.639 1.00 9.20 294 GLY A CA 1
ATOM 2421 C C . GLY A 1 294 ? 19.541 9.610 7.606 1.00 11.09 294 GLY A C 1
ATOM 2422 O O . GLY A 1 294 ? 19.245 9.959 6.467 1.00 10.29 294 GLY A O 1
ATOM 2423 N N . ARG A 1 295 ? 20.804 9.434 7.983 1.00 11.77 295 ARG A N 1
ATOM 2424 C CA . ARG A 1 295 ? 21.885 9.640 7.008 1.00 12.03 295 ARG A CA 1
ATOM 2425 C C . ARG A 1 295 ? 22.478 8.329 6.499 1.00 15.21 295 ARG A C 1
ATOM 2426 O O . ARG A 1 295 ? 23.600 8.319 5.986 1.00 11.94 295 ARG A O 1
ATOM 2434 N N . SER A 1 296 ? 21.722 7.234 6.643 1.00 11.21 296 SER A N 1
ATOM 2435 C CA . SER A 1 296 ? 22.172 5.928 6.185 1.00 10.44 296 SER A CA 1
ATOM 2436 C C . SER A 1 296 ? 21.701 5.735 4.754 1.00 10.81 296 SER A C 1
ATOM 2437 O O . SER A 1 296 ? 20.676 6.281 4.337 1.00 11.65 296 SER A O 1
ATOM 2440 N N . LEU A 1 297 ? 22.460 4.957 4.003 1.00 11.39 297 LEU A N 1
ATOM 2441 C CA . LEU A 1 297 ? 22.097 4.630 2.633 1.00 12.88 297 LEU A CA 1
ATOM 2442 C C . LEU A 1 297 ? 20.762 3.890 2.652 1.00 10.99 297 LEU A C 1
ATOM 2443 O O . LEU A 1 297 ? 19.866 4.176 1.851 1.00 13.23 297 LEU A O 1
ATOM 2448 N N . ALA A 1 298 ? 20.620 2.967 3.598 1.00 12.94 298 ALA A N 1
ATOM 2449 C CA . ALA A 1 298 ? 19.374 2.198 3.754 1.00 15.03 298 ALA A CA 1
ATOM 2450 C C . ALA A 1 298 ? 18.140 3.094 3.856 1.00 16.00 298 ALA A C 1
ATOM 2451 O O . ALA A 1 298 ? 17.119 2.835 3.212 1.00 15.02 298 ALA A O 1
ATOM 2453 N N . PHE A 1 299 ? 18.235 4.158 4.653 1.00 17.40 299 PHE A N 1
ATOM 2454 C CA . PHE A 1 299 ? 17.106 5.082 4.780 1.00 15.45 299 PHE A CA 1
ATOM 2455 C C . PHE A 1 299 ? 16.865 5.759 3.452 1.00 13.02 299 PHE A C 1
ATOM 2456 O O . PHE A 1 299 ? 15.730 5.832 2.982 1.00 14.40 299 PHE A O 1
ATOM 2464 N N . TRP A 1 300 ? 17.936 6.236 2.831 1.00 13.20 300 TRP A N 1
ATOM 2465 C CA . TRP A 1 300 ? 17.790 6.940 1.557 1.00 11.59 300 TRP A CA 1
ATOM 2466 C C . TRP A 1 300 ? 17.189 6.085 0.449 1.00 12.46 300 TRP A C 1
ATOM 2467 O O . TRP A 1 300 ? 16.378 6.577 -0.328 1.00 18.03 300 TRP A O 1
ATOM 2478 N N . LYS A 1 301 ? 17.552 4.806 0.387 1.00 13.27 301 LYS A N 1
ATOM 2479 C CA . LYS A 1 301 ? 16.958 3.940 -0.627 1.00 17.66 301 LYS A CA 1
ATOM 2480 C C . LYS A 1 301 ? 15.429 3.961 -0.551 1.00 21.46 301 LYS A C 1
ATOM 2481 O O . LYS A 1 301 ? 14.747 3.910 -1.576 1.00 18.26 301 LYS A O 1
ATOM 2487 N N . GLY A 1 302 ? 14.890 4.077 0.658 1.00 17.59 302 GLY A N 1
ATOM 2488 C CA . GLY A 1 302 ? 13.446 4.047 0.817 1.00 16.07 302 GLY A CA 1
ATOM 2489 C C . GLY A 1 302 ? 12.740 5.364 0.545 1.00 18.22 302 GLY A C 1
ATOM 2490 O O . GLY A 1 302 ? 11.550 5.372 0.238 1.00 21.00 302 GLY A O 1
ATOM 2491 N N . ILE A 1 303 ? 13.456 6.481 0.663 1.00 16.03 303 ILE A N 1
ATOM 2492 C CA . ILE A 1 303 ? 12.829 7.795 0.503 1.00 19.49 303 ILE A CA 1
ATOM 2493 C C . ILE A 1 303 ? 13.161 8.382 -0.859 1.00 20.57 303 ILE A C 1
ATOM 2494 O O . ILE A 1 303 ? 12.640 9.421 -1.240 1.00 21.58 303 ILE A O 1
ATOM 2499 N N . TYR A 1 304 ? 14.028 7.700 -1.592 1.00 22.50 304 TYR A N 1
ATOM 2500 C CA . TYR A 1 304 ? 14.599 8.264 -2.809 1.00 19.64 304 TYR A CA 1
ATOM 2501 C C . TYR A 1 304 ? 13.542 8.615 -3.833 1.00 20.62 304 TYR A C 1
ATOM 2502 O O . TYR A 1 304 ? 13.492 9.742 -4.315 1.00 23.14 304 TYR A O 1
ATOM 2511 N N . SER A 1 305 ? 12.695 7.651 -4.164 1.00 20.23 305 SER A N 1
ATOM 2512 C CA . SER A 1 305 ? 11.702 7.873 -5.201 1.00 24.62 305 SER A CA 1
ATOM 2513 C C . SER A 1 305 ? 10.734 8.975 -4.814 1.00 24.30 305 SER A C 1
ATOM 2514 O O . SER A 1 305 ? 10.301 9.746 -5.667 1.00 24.58 305 SER A O 1
ATOM 2517 N N . LYS A 1 306 ? 10.401 9.070 -3.532 1.00 22.62 306 LYS A N 1
ATOM 2518 C CA . LYS A 1 306 ? 9.488 10.135 -3.117 1.00 26.45 306 LYS A CA 1
ATOM 2519 C C . LYS A 1 306 ? 10.167 11.492 -3.199 1.00 23.32 306 LYS A C 1
ATOM 2520 O O . LYS A 1 306 ? 9.555 12.463 -3.626 1.00 22.50 306 LYS A O 1
ATOM 2526 N N . PHE A 1 307 ? 11.435 11.550 -2.787 1.00 23.84 307 PHE A N 1
ATOM 2527 C CA . PHE A 1 307 ? 12.193 12.798 -2.815 1.00 21.61 307 PHE A CA 1
ATOM 2528 C C . PHE A 1 307 ? 12.319 13.323 -4.232 1.00 23.94 307 PHE A C 1
ATOM 2529 O O . PHE A 1 307 ? 12.114 14.504 -4.497 1.00 25.33 307 PHE A O 1
ATOM 2537 N N . ILE A 1 308 ? 12.685 12.414 -5.124 1.00 28.17 308 ILE A N 1
ATOM 2538 C CA . ILE A 1 308 ? 12.872 12.688 -6.540 1.00 26.97 308 ILE A CA 1
ATOM 2539 C C . ILE A 1 308 ? 11.600 13.219 -7.174 1.00 32.20 308 ILE A C 1
ATOM 2540 O O . ILE A 1 308 ? 11.647 14.121 -8.007 1.00 33.55 308 ILE A O 1
ATOM 2545 N N . GLU A 1 309 ? 10.460 12.661 -6.779 1.00 31.88 309 GLU A N 1
ATOM 2546 C CA . GLU A 1 309 ? 9.186 13.143 -7.288 1.00 32.45 309 GLU A CA 1
ATOM 2547 C C . GLU A 1 309 ? 8.925 14.575 -6.835 1.00 37.19 309 GLU A C 1
ATOM 2548 O O . GLU A 1 309 ? 8.589 15.448 -7.635 1.00 37.56 309 GLU A O 1
ATOM 2554 N N . ILE A 1 310 ? 9.084 14.807 -5.538 1.00 35.26 310 ILE A N 1
ATOM 2555 C CA . ILE A 1 310 ? 8.875 16.129 -4.970 1.00 33.71 310 ILE A CA 1
ATOM 2556 C C . ILE A 1 310 ? 9.875 17.139 -5.519 1.00 29.38 310 ILE A C 1
ATOM 2557 O O . ILE A 1 310 ? 9.519 18.277 -5.805 1.00 36.98 310 ILE A O 1
ATOM 2562 N N . VAL A 1 311 ? 11.119 16.714 -5.690 1.00 26.73 311 VAL A N 1
ATOM 2563 C CA . VAL A 1 311 ? 12.159 17.603 -6.197 1.00 32.43 311 VAL A CA 1
ATOM 2564 C C . VAL A 1 311 ? 12.692 17.096 -7.535 1.00 33.35 311 VAL A C 1
ATOM 2565 O O . VAL A 1 311 ? 13.791 16.542 -7.595 1.00 36.36 311 VAL A O 1
ATOM 2569 N N . PRO A 1 312 ? 11.910 17.269 -8.616 1.00 31.74 312 PRO A N 1
ATOM 2570 C CA . PRO A 1 312 ? 12.333 16.720 -9.910 1.00 34.67 312 PRO A CA 1
ATOM 2571 C C . PRO A 1 312 ? 13.689 17.251 -10.358 1.00 34.48 312 PRO A C 1
ATOM 2572 O O . PRO A 1 312 ? 14.388 16.543 -11.082 1.00 37.30 312 PRO A O 1
ATOM 2576 N N . GLU A 1 313 ? 14.061 18.446 -9.895 1.00 39.23 313 GLU A N 1
ATOM 2577 C CA . GLU A 1 313 ? 15.365 19.050 -10.203 1.00 41.08 313 GLU A CA 1
ATOM 2578 C C . GLU A 1 313 ? 16.524 18.095 -9.940 1.00 42.93 313 GLU A C 1
ATOM 2579 O O . GLU A 1 313 ? 17.546 18.140 -10.627 1.00 40.22 313 GLU A O 1
ATOM 2585 N N . MET A 1 314 ? 16.365 17.227 -8.944 1.00 42.25 314 MET A N 1
ATOM 2586 C CA . MET A 1 314 ? 17.454 16.343 -8.553 1.00 33.36 314 MET A CA 1
ATOM 2587 C C . MET A 1 314 ? 17.306 14.888 -9.017 1.00 33.84 314 MET A C 1
ATOM 2588 O O . MET A 1 314 ? 17.997 13.991 -8.536 1.00 32.51 314 MET A O 1
ATOM 2593 N N . ARG A 1 315 ? 16.423 14.686 -9.988 1.00 35.01 315 ARG A N 1
ATOM 2594 C CA . ARG A 1 315 ? 16.244 13.401 -10.651 1.00 34.16 315 ARG A CA 1
ATOM 2595 C C . ARG A 1 315 ? 17.567 12.823 -11.186 1.00 34.06 315 ARG A C 1
ATOM 2596 O O . ARG A 1 315 ? 17.760 11.611 -11.226 1.00 37.74 315 ARG A O 1
ATOM 2604 N N . GLY A 1 316 ? 18.496 13.683 -11.574 1.00 31.85 316 GLY A N 1
ATOM 2605 C CA . GLY A 1 316 ? 19.694 13.211 -12.249 1.00 24.70 316 GLY A CA 1
ATOM 2606 C C . GLY A 1 316 ? 20.732 12.618 -11.320 1.00 29.87 316 GLY A C 1
ATOM 2607 O O . GLY A 1 316 ? 21.825 12.235 -11.736 1.00 23.28 316 GLY A O 1
ATOM 2608 N N . TYR A 1 317 ? 20.398 12.531 -10.046 1.00 23.91 317 TYR A N 1
ATOM 2609 C CA . TYR A 1 317 ? 21.358 12.030 -9.097 1.00 22.60 317 TYR A CA 1
ATOM 2610 C C . TYR A 1 317 ? 20.964 10.626 -8.689 1.00 25.50 317 TYR A C 1
ATOM 2611 O O . TYR A 1 317 ? 19.786 10.302 -8.659 1.00 27.58 317 TYR A O 1
ATOM 2620 N N . SER A 1 318 ? 21.949 9.785 -8.396 1.00 22.06 318 SER A N 1
ATOM 2621 C CA . SER A 1 318 ? 21.648 8.449 -7.920 1.00 22.19 318 SER A CA 1
ATOM 2622 C C . SER A 1 318 ? 21.411 8.508 -6.416 1.00 21.79 318 SER A C 1
ATOM 2623 O O . SER A 1 318 ? 21.810 9.470 -5.750 1.00 19.86 318 SER A O 1
ATOM 2626 N N . VAL A 1 319 ? 20.766 7.483 -5.875 1.00 20.38 319 VAL A N 1
ATOM 2627 C CA . VAL A 1 319 ? 20.559 7.445 -4.434 1.00 18.69 319 VAL A CA 1
ATOM 2628 C C . VAL A 1 319 ? 21.896 7.462 -3.689 1.00 16.69 319 VAL A C 1
ATOM 2629 O O . VAL A 1 319 ? 22.025 8.088 -2.634 1.00 18.75 319 VAL A O 1
ATOM 2633 N N . GLU A 1 320 ? 22.904 6.807 -4.251 1.00 16.71 320 GLU A N 1
ATOM 2634 C CA . GLU A 1 320 ? 24.221 6.780 -3.618 1.00 17.72 320 GLU A CA 1
ATOM 2635 C C . GLU A 1 320 ? 24.878 8.165 -3.589 1.00 17.43 320 GLU A C 1
ATOM 2636 O O . GLU A 1 320 ? 25.556 8.528 -2.625 1.00 17.88 320 GLU A O 1
ATOM 2642 N N . GLU A 1 321 ? 24.665 8.948 -4.638 1.00 17.27 321 GLU A N 1
ATOM 2643 C CA . GLU A 1 321 ? 25.153 10.325 -4.650 1.00 20.67 321 GLU A CA 1
ATOM 2644 C C . GLU A 1 321 ? 24.447 11.186 -3.605 1.00 22.80 321 GLU A C 1
ATOM 2645 O O . GLU A 1 321 ? 25.075 12.023 -2.955 1.00 19.38 321 GLU A O 1
ATOM 2651 N N . LEU A 1 322 ? 23.140 10.989 -3.462 1.00 16.48 322 LEU A N 1
ATOM 2652 C CA . LEU A 1 322 ? 22.378 11.766 -2.507 1.00 17.59 322 LEU A CA 1
ATOM 2653 C C . LEU A 1 322 ? 22.814 11.381 -1.105 1.00 17.13 322 LEU A C 1
ATOM 2654 O O . LEU A 1 322 ? 23.025 12.250 -0.268 1.00 17.74 322 LEU A O 1
ATOM 2659 N N . TRP A 1 323 ? 22.992 10.082 -0.876 1.00 15.77 323 TRP A N 1
ATOM 2660 C CA . TRP A 1 323 ? 23.413 9.577 0.418 1.00 13.81 323 TRP A CA 1
ATOM 2661 C C . TRP A 1 323 ? 24.749 10.168 0.851 1.00 18.13 323 TRP A C 1
ATOM 2662 O O . TRP A 1 323 ? 24.897 10.609 1.997 1.00 13.74 323 TRP A O 1
ATOM 2673 N N . ARG A 1 324 ? 25.719 10.176 -0.064 1.00 17.26 324 ARG A N 1
ATOM 2674 C CA . ARG A 1 324 ? 27.038 10.740 0.231 1.00 17.77 324 ARG A CA 1
ATOM 2675 C C . ARG A 1 324 ? 26.957 12.227 0.546 1.00 17.60 324 ARG A C 1
ATOM 2676 O O . ARG A 1 324 ? 27.649 12.720 1.435 1.00 15.98 324 ARG A O 1
ATOM 2684 N N . ALA A 1 325 ? 26.108 12.927 -0.200 1.00 15.00 325 ALA A N 1
ATOM 2685 C CA . ALA A 1 325 ? 25.944 14.368 -0.070 1.00 18.57 325 ALA A CA 1
ATOM 2686 C C . ALA A 1 325 ? 25.258 14.824 1.226 1.00 14.93 325 ALA A C 1
ATOM 2687 O O . ALA A 1 325 ? 25.303 16.000 1.553 1.00 17.93 325 ALA A O 1
ATOM 2689 N N . VAL A 1 326 ? 24.613 13.919 1.957 1.00 14.43 326 VAL A N 1
ATOM 2690 C CA . VAL A 1 326 ? 24.096 14.312 3.278 1.00 17.51 326 VAL A CA 1
ATOM 2691 C C . VAL A 1 326 ? 25.122 13.943 4.317 1.00 12.54 326 VAL A C 1
ATOM 2692 O O . VAL A 1 326 ? 24.903 14.103 5.508 1.00 14.86 326 VAL A O 1
ATOM 2696 N N . ASN A 1 327 ? 26.264 13.459 3.844 1.00 13.91 327 ASN A N 1
ATOM 2697 C CA . ASN A 1 327 ? 27.365 13.059 4.715 1.00 15.66 327 ASN A CA 1
ATOM 2698 C C . ASN A 1 327 ? 28.688 13.740 4.371 1.00 16.94 327 ASN A C 1
ATOM 2699 O O . ASN A 1 327 ? 29.760 13.129 4.473 1.00 18.44 327 ASN A O 1
ATOM 2704 N N . ARG A 1 328 ? 28.604 15.000 3.949 1.00 13.81 328 ARG A N 1
ATOM 2705 C CA . ARG A 1 328 ? 29.783 15.772 3.585 1.00 13.88 328 ARG A CA 1
ATOM 2706 C C . ARG A 1 328 ? 30.488 16.266 4.832 1.00 15.81 328 ARG A C 1
ATOM 2707 O O . ARG A 1 328 ? 29.866 16.828 5.712 1.00 20.99 328 ARG A O 1
ATOM 2715 N N . VAL A 1 329 ? 31.789 16.026 4.916 1.00 14.76 329 VAL A N 1
ATOM 2716 C CA . VAL A 1 329 ? 32.570 16.423 6.072 1.00 15.77 329 VAL A CA 1
ATOM 2717 C C . VAL A 1 329 ? 33.310 17.729 5.763 1.00 27.46 329 VAL A C 1
ATOM 2718 O O . VAL A 1 329 ? 33.796 17.934 4.641 1.00 20.27 329 VAL A O 1
ATOM 2722 N N . GLN A 1 330 ? 33.366 18.622 6.749 1.00 22.89 330 GLN A N 1
ATOM 2723 C CA . GLN A 1 330 ? 33.914 19.959 6.545 1.00 21.42 330 GLN A CA 1
ATOM 2724 C C . GLN A 1 330 ? 34.119 20.627 7.894 1.00 23.25 330 GLN A C 1
ATOM 2725 O O . GLN A 1 330 ? 33.212 20.672 8.712 1.00 22.10 330 GLN A O 1
ATOM 2731 N N . ARG A 1 331 ? 35.311 21.143 8.134 1.00 23.66 331 ARG A N 1
ATOM 2732 C CA . ARG A 1 331 ? 35.540 21.920 9.331 1.00 22.26 331 ARG A CA 1
ATOM 2733 C C . ARG A 1 331 ? 34.906 23.279 9.112 1.00 20.59 331 ARG A C 1
ATOM 2734 O O . ARG A 1 331 ? 35.127 23.914 8.093 1.00 21.75 331 ARG A O 1
ATOM 2742 N N . SER A 1 332 ? 34.080 23.694 10.060 1.00 18.47 332 SER A N 1
ATOM 2743 C CA . SER A 1 332 ? 33.285 24.909 9.933 1.00 19.73 332 SER A CA 1
ATOM 2744 C C . SER A 1 332 ? 33.246 25.602 11.298 1.00 19.09 332 SER A C 1
ATOM 2745 O O . SER A 1 332 ? 33.443 24.958 12.333 1.00 14.21 332 SER A O 1
ATOM 2748 N N . PHE A 1 333 ? 32.977 26.905 11.295 1.00 21.71 333 PHE A N 1
ATOM 2749 C CA . PHE A 1 333 ? 32.912 27.673 12.534 1.00 22.77 333 PHE A CA 1
ATOM 2750 C C . PHE A 1 333 ? 31.738 27.290 13.428 1.00 17.93 333 PHE A C 1
ATOM 2751 O O . PHE A 1 333 ? 31.836 27.371 14.660 1.00 16.27 333 PHE A O 1
ATOM 2759 N N . ILE A 1 334 ? 30.636 26.883 12.807 1.00 18.70 334 ILE A N 1
ATOM 2760 C CA . ILE A 1 334 ? 29.347 26.768 13.502 1.00 19.74 334 ILE A CA 1
ATOM 2761 C C . ILE A 1 334 ? 28.951 25.355 13.945 1.00 21.72 334 ILE A C 1
ATOM 2762 O O . ILE A 1 334 ? 28.736 24.468 13.107 1.00 20.50 334 ILE A O 1
ATOM 2767 N N . ARG A 1 335 ? 28.822 25.164 15.258 1.00 11.49 335 ARG A N 1
ATOM 2768 C CA . ARG A 1 335 ? 28.507 23.845 15.824 1.00 15.65 335 ARG A CA 1
ATOM 2769 C C . ARG A 1 335 ? 27.243 23.181 15.272 1.00 18.10 335 ARG A C 1
ATOM 2770 O O . ARG A 1 335 ? 27.261 21.994 14.927 1.00 18.57 335 ARG A O 1
ATOM 2778 N N . THR A 1 336 ? 26.143 23.928 15.213 1.00 16.43 336 THR A N 1
ATOM 2779 C CA . THR A 1 336 ? 24.882 23.367 14.733 1.00 22.01 336 THR A CA 1
ATOM 2780 C C . THR A 1 336 ? 24.926 22.954 13.256 1.00 21.84 336 THR A C 1
ATOM 2781 O O . THR A 1 336 ? 24.108 22.159 12.804 1.00 24.76 336 THR A O 1
ATOM 2785 N N . GLU A 1 337 ? 25.885 23.486 12.513 1.00 21.40 337 GLU A N 1
ATOM 2786 C CA . GLU A 1 337 ? 26.063 23.095 11.118 1.00 25.03 337 GLU A CA 1
ATOM 2787 C C . GLU A 1 337 ? 27.070 21.956 10.902 1.00 23.81 337 GLU A C 1
ATOM 2788 O O . GLU A 1 337 ? 27.299 21.562 9.763 1.00 29.64 337 GLU A O 1
ATOM 2794 N N . ALA A 1 338 ? 27.681 21.443 11.971 1.00 17.99 338 ALA A N 1
ATOM 2795 C CA . ALA A 1 338 ? 28.769 20.471 11.826 1.00 17.24 338 ALA A CA 1
ATOM 2796 C C . ALA A 1 338 ? 28.322 19.046 11.542 1.00 16.33 338 ALA A C 1
ATOM 2797 O O . ALA A 1 338 ? 27.388 18.539 12.141 1.00 18.96 338 ALA A O 1
ATOM 2799 N N . ASP A 1 339 ? 29.030 18.415 10.615 1.00 21.19 339 ASP A N 1
ATOM 2800 C CA . ASP A 1 339 ? 28.858 17.016 10.244 1.00 18.89 339 ASP A CA 1
ATOM 2801 C C . ASP A 1 339 ? 29.211 16.126 11.432 1.00 19.05 339 ASP A C 1
ATOM 2802 O O . ASP A 1 339 ? 29.834 16.576 12.397 1.00 15.70 339 ASP A O 1
ATOM 2807 N N . GLU A 1 340 ? 28.850 14.851 11.362 1.00 18.35 340 GLU A N 1
ATOM 2808 C CA . GLU A 1 340 ? 29.008 13.995 12.538 1.00 18.62 340 GLU A CA 1
ATOM 2809 C C . GLU A 1 340 ? 30.460 13.590 12.832 1.00 19.26 340 GLU A C 1
ATOM 2810 O O . GLU A 1 340 ? 30.753 13.035 13.885 1.00 18.44 340 GLU A O 1
ATOM 2816 N N . VAL A 1 341 ? 31.373 13.892 11.918 1.00 21.71 341 VAL A N 1
ATOM 2817 C CA . VAL A 1 341 ? 32.790 13.683 12.199 1.00 17.43 341 VAL A CA 1
ATOM 2818 C C . VAL A 1 341 ? 33.405 14.856 12.976 1.00 18.32 341 VAL A C 1
ATOM 2819 O O . VAL A 1 341 ? 34.055 14.648 13.998 1.00 20.47 341 VAL A O 1
ATOM 2823 N N . THR A 1 342 ? 33.177 16.083 12.520 1.00 16.29 342 THR A N 1
ATOM 2824 C CA . THR A 1 342 ? 33.771 17.239 13.194 1.00 15.67 342 THR A CA 1
ATOM 2825 C C . THR A 1 342 ? 32.990 17.702 14.428 1.00 18.06 342 THR A C 1
ATOM 2826 O O . THR A 1 342 ? 33.551 18.372 15.302 1.00 15.49 342 THR A O 1
ATOM 2830 N N . TYR A 1 343 ? 31.713 17.320 14.505 1.00 19.02 343 TYR A N 1
ATOM 2831 C CA . TYR A 1 343 ? 30.792 17.856 15.512 1.00 14.09 343 TYR A CA 1
ATOM 2832 C C . TYR A 1 343 ? 31.334 17.766 16.927 1.00 13.27 343 TYR A C 1
ATOM 2833 O O . TYR A 1 343 ? 31.305 18.743 17.674 1.00 12.60 343 TYR A O 1
ATOM 2842 N N . ASN A 1 344 ? 31.815 16.596 17.312 1.00 13.33 344 ASN A N 1
ATOM 2843 C CA . ASN A 1 344 ? 32.274 16.442 18.689 1.00 15.97 344 ASN A CA 1
ATOM 2844 C C . ASN A 1 344 ? 33.471 17.315 19.074 1.00 14.04 344 ASN A C 1
ATOM 2845 O O . ASN A 1 344 ? 33.640 17.633 20.251 1.00 15.54 344 ASN A O 1
ATOM 2850 N N . LEU A 1 345 ? 34.268 17.742 18.092 1.00 13.05 345 LEU A N 1
ATOM 2851 C CA . LEU A 1 345 ? 35.359 18.692 18.373 1.00 12.65 345 LEU A CA 1
ATOM 2852 C C . LEU A 1 345 ? 34.793 20.003 18.919 1.00 12.85 345 LEU A C 1
ATOM 2853 O O . LEU A 1 345 ? 35.378 20.619 19.816 1.00 13.07 345 LEU A O 1
ATOM 2858 N N . HIS A 1 346 ? 33.656 20.431 18.372 1.00 11.13 346 HIS A N 1
ATOM 2859 C CA . HIS A 1 346 ? 32.979 21.622 18.875 1.00 12.11 346 HIS A CA 1
ATOM 2860 C C . HIS A 1 346 ? 32.585 21.470 20.330 1.00 10.96 346 HIS A C 1
ATOM 2861 O O . HIS A 1 346 ? 32.696 22.423 21.095 1.00 10.13 346 HIS A O 1
ATOM 2868 N N . ILE A 1 347 ? 32.114 20.279 20.703 1.00 11.28 347 ILE A N 1
ATOM 2869 C CA . ILE A 1 347 ? 31.671 20.029 22.087 1.00 9.65 347 ILE A CA 1
ATOM 2870 C C . ILE A 1 347 ? 32.862 19.983 23.055 1.00 11.86 347 ILE A C 1
ATOM 2871 O O . ILE A 1 347 ? 32.815 20.555 24.136 1.00 15.04 347 ILE A O 1
ATOM 2876 N N . ILE A 1 348 ? 33.929 19.299 22.658 1.00 13.82 348 ILE A N 1
ATOM 2877 C CA . ILE A 1 348 ? 35.168 19.266 23.443 1.00 16.46 348 ILE A CA 1
ATOM 2878 C C . ILE A 1 348 ? 35.624 20.682 23.808 1.00 18.65 348 ILE A C 1
ATOM 2879 O O . ILE A 1 348 ? 35.853 20.998 24.984 1.00 20.61 348 ILE A O 1
ATOM 2884 N N . ILE A 1 349 ? 35.725 21.539 22.797 1.00 17.91 349 ILE A N 1
ATOM 2885 C CA . ILE A 1 349 ? 36.103 22.929 23.013 1.00 15.05 349 ILE A CA 1
ATOM 2886 C C . ILE A 1 349 ? 35.222 23.595 24.060 1.00 18.95 349 ILE A C 1
ATOM 2887 O O . ILE A 1 349 ? 35.727 24.286 24.942 1.00 18.61 349 ILE A O 1
ATOM 2892 N N . ARG A 1 350 ? 33.909 23.383 23.979 1.00 17.97 350 ARG A N 1
ATOM 2893 C CA . ARG A 1 350 ? 33.001 24.021 24.942 1.00 17.44 350 ARG A CA 1
ATOM 2894 C C . ARG A 1 350 ? 33.121 23.374 26.322 1.00 18.94 350 ARG A C 1
ATOM 2895 O O . ARG A 1 350 ? 33.019 24.065 27.338 1.00 19.66 350 ARG A O 1
ATOM 2903 N N . PHE A 1 351 ? 33.326 22.057 26.343 1.00 16.19 351 PHE A N 1
ATOM 2904 C CA . PHE A 1 351 ? 33.581 21.308 27.581 1.00 22.88 351 PHE A CA 1
ATOM 2905 C C . PHE A 1 351 ? 34.756 21.882 28.333 1.00 21.04 351 PHE A C 1
ATOM 2906 O O . PHE A 1 351 ? 34.608 22.286 29.484 1.00 23.05 351 PHE A O 1
ATOM 2914 N N . GLU A 1 352 ? 35.910 21.938 27.666 1.00 22.88 352 GLU A N 1
ATOM 2915 C CA . GLU A 1 352 ? 37.141 22.462 28.272 1.00 22.43 352 GLU A CA 1
ATOM 2916 C C . GLU A 1 352 ? 36.931 23.833 28.875 1.00 22.49 352 GLU A C 1
ATOM 2917 O O . GLU A 1 352 ? 37.346 24.081 29.998 1.00 26.60 352 GLU A O 1
ATOM 2923 N N . ILE A 1 353 ? 36.278 24.714 28.126 1.00 19.50 353 ILE A N 1
ATOM 2924 C CA . ILE A 1 353 ? 36.052 26.095 28.561 1.00 21.85 353 ILE A CA 1
ATOM 2925 C C . ILE A 1 353 ? 35.120 26.243 29.776 1.00 23.09 353 ILE A C 1
ATOM 2926 O O . ILE A 1 353 ? 35.457 26.926 30.734 1.00 27.42 353 ILE A O 1
ATOM 2931 N N . GLU A 1 354 ? 33.956 25.611 29.746 1.00 21.01 354 GLU A N 1
ATOM 2932 C CA . GLU A 1 354 ? 32.992 25.807 30.819 1.00 23.86 354 GLU A CA 1
ATOM 2933 C C . GLU A 1 354 ? 33.422 25.110 32.120 1.00 23.96 354 GLU A C 1
ATOM 2934 O O . GLU A 1 354 ? 33.127 25.587 33.209 1.00 25.22 354 GLU A O 1
ATOM 2940 N N . ARG A 1 355 ? 34.115 23.986 31.985 1.00 19.63 355 ARG A N 1
ATOM 2941 C CA . ARG A 1 355 ? 34.714 23.298 33.115 1.00 27.54 355 ARG A CA 1
ATOM 2942 C C . ARG A 1 355 ? 35.690 24.215 33.858 1.00 32.76 355 ARG A C 1
ATOM 2943 O O . ARG A 1 355 ? 35.595 24.371 35.077 1.00 29.15 355 ARG A O 1
ATOM 2951 N N . GLU A 1 356 ? 36.628 24.808 33.116 1.00 28.83 356 GLU A N 1
ATOM 2952 C CA . GLU A 1 356 ? 37.606 25.739 33.685 1.00 30.51 356 GLU A CA 1
ATOM 2953 C C . GLU A 1 356 ? 36.928 26.983 34.249 1.00 31.14 356 GLU A C 1
ATOM 2954 O O . GLU A 1 356 ? 37.357 27.514 35.267 1.00 32.74 356 GLU A O 1
ATOM 2960 N N . LEU A 1 357 ? 35.873 27.442 33.581 1.00 28.05 357 LEU A N 1
ATOM 2961 C CA . LEU A 1 357 ? 35.101 28.585 34.054 1.00 28.38 357 LEU A CA 1
ATOM 2962 C C . LEU A 1 357 ? 34.519 28.312 35.431 1.00 34.00 357 LEU A C 1
ATOM 2963 O O . LEU A 1 357 ? 34.615 29.143 36.329 1.00 33.08 357 LEU A O 1
ATOM 2968 N N . ILE A 1 358 ? 33.896 27.147 35.579 1.00 30.70 358 ILE A N 1
ATOM 2969 C CA . ILE A 1 358 ? 33.178 26.805 36.800 1.00 31.59 358 ILE A CA 1
ATOM 2970 C C . ILE A 1 358 ? 34.149 26.368 37.894 1.00 31.78 358 ILE A C 1
ATOM 2971 O O . ILE A 1 358 ? 33.906 26.587 39.074 1.00 35.66 358 ILE A O 1
ATOM 2976 N N . ASN A 1 359 ? 35.263 25.764 37.500 1.00 29.95 359 ASN A N 1
ATOM 2977 C CA . ASN A 1 359 ? 36.289 25.406 38.464 1.00 31.24 359 ASN A CA 1
ATOM 2978 C C . ASN A 1 359 ? 37.221 26.583 38.779 1.00 37.77 359 ASN A C 1
ATOM 2979 O O . ASN A 1 359 ? 38.246 26.408 39.429 1.00 37.33 359 ASN A O 1
ATOM 2984 N N . GLY A 1 360 ? 36.860 27.777 38.303 1.00 39.67 360 GLY A N 1
ATOM 2985 C CA . GLY A 1 360 ? 37.590 28.997 38.616 1.00 35.57 360 GLY A CA 1
ATOM 2986 C C . GLY A 1 360 ? 38.986 29.092 38.032 1.00 38.60 360 GLY A C 1
ATOM 2987 O O . GLY A 1 360 ? 39.755 29.958 38.433 1.00 43.16 360 GLY A O 1
ATOM 2988 N N . GLU A 1 361 ? 39.305 28.210 37.084 1.00 34.96 361 GLU A N 1
ATOM 2989 C CA . GLU A 1 361 ? 40.608 28.187 36.415 1.00 34.69 361 GLU A CA 1
ATOM 2990 C C . GLU A 1 361 ? 40.675 29.027 35.131 1.00 36.38 361 GLU A C 1
ATOM 2991 O O . GLU A 1 361 ? 41.715 29.080 34.471 1.00 32.67 361 GLU A O 1
ATOM 2997 N N . LEU A 1 362 ? 39.567 29.671 34.773 1.00 42.32 362 LEU A N 1
ATOM 2998 C CA . LEU A 1 362 ? 39.534 30.554 33.608 1.00 34.76 362 LEU A CA 1
ATOM 2999 C C . LEU A 1 362 ? 38.537 31.674 33.848 1.00 32.13 362 LEU A C 1
ATOM 3000 O O . LEU A 1 362 ? 37.445 31.430 34.341 1.00 32.53 362 LEU A O 1
ATOM 3005 N N . SER A 1 363 ? 38.909 32.898 33.493 1.00 31.97 363 SER A N 1
ATOM 3006 C CA . SER A 1 363 ? 38.010 34.046 33.633 1.00 38.06 363 SER A CA 1
ATOM 3007 C C . SER A 1 363 ? 37.124 34.256 32.398 1.00 37.11 363 SER A C 1
ATOM 3008 O O . SER A 1 363 ? 37.501 33.884 31.283 1.00 37.70 363 SER A O 1
ATOM 3011 N N . VAL A 1 364 ? 35.963 34.872 32.607 1.00 23.63 364 VAL A N 1
ATOM 3012 C CA . VAL A 1 364 ? 35.055 35.216 31.523 1.00 32.78 364 VAL A CA 1
ATOM 3013 C C . VAL A 1 364 ? 35.769 36.110 30.519 1.00 39.77 364 VAL A C 1
ATOM 3014 O O . VAL A 1 364 ? 35.582 35.984 29.310 1.00 37.57 364 VAL A O 1
ATOM 3018 N N . LYS A 1 365 ? 36.619 36.987 31.042 1.00 39.69 365 LYS A N 1
ATOM 3019 C CA . LYS A 1 365 ? 37.362 37.944 30.237 1.00 38.81 365 LYS A CA 1
ATOM 3020 C C . LYS A 1 365 ? 38.238 37.247 29.188 1.00 34.15 365 LYS A C 1
ATOM 3021 O O . LYS A 1 365 ? 38.406 37.752 28.074 1.00 31.33 365 LYS A O 1
ATOM 3027 N N . ASP A 1 366 ? 38.787 36.087 29.546 1.00 30.84 366 ASP A N 1
ATOM 3028 C CA . ASP A 1 366 ? 39.673 35.337 28.647 1.00 31.35 366 ASP A CA 1
ATOM 3029 C C . ASP A 1 366 ? 38.947 34.350 27.715 1.00 32.63 366 ASP A C 1
ATOM 3030 O O . ASP A 1 366 ? 39.589 33.642 26.929 1.00 28.50 366 ASP A O 1
ATOM 3035 N N . VAL A 1 367 ? 37.620 34.294 27.817 1.00 27.95 367 VAL A N 1
ATOM 3036 C CA . VAL A 1 367 ? 36.839 33.348 27.017 1.00 32.82 367 VAL A CA 1
ATOM 3037 C C . VAL A 1 367 ? 37.075 33.496 25.504 1.00 28.36 367 VAL A C 1
ATOM 3038 O O . VAL A 1 367 ? 37.461 32.519 24.859 1.00 25.47 367 VAL A O 1
ATOM 3042 N N . PRO A 1 368 ? 36.880 34.713 24.946 1.00 27.67 368 PRO A N 1
ATOM 3043 C CA . PRO A 1 368 ? 37.115 34.878 23.508 1.00 27.67 368 PRO A CA 1
ATOM 3044 C C . PRO A 1 368 ? 38.481 34.396 23.035 1.00 26.74 368 PRO A C 1
ATOM 3045 O O . PRO A 1 368 ? 38.538 33.639 22.067 1.00 27.80 368 PRO A O 1
ATOM 3049 N N . ASP A 1 369 ? 39.558 34.787 23.705 1.00 28.41 369 ASP A N 1
ATOM 3050 C CA . ASP A 1 369 ? 40.876 34.316 23.302 1.00 22.46 369 ASP A CA 1
ATOM 3051 C C . ASP A 1 369 ? 41.012 32.804 23.441 1.00 25.14 369 ASP A C 1
ATOM 3052 O O . ASP A 1 369 ? 41.707 32.145 22.646 1.00 24.67 369 ASP A O 1
ATOM 3057 N N . LYS A 1 370 ? 40.376 32.245 24.463 1.00 22.40 370 LYS A N 1
ATOM 3058 C CA . LYS A 1 370 ? 40.507 30.805 24.698 1.00 26.95 370 LYS A CA 1
ATOM 3059 C C . LYS A 1 370 ? 39.748 30.007 23.633 1.00 22.34 370 LYS A C 1
ATOM 3060 O O . LYS A 1 370 ? 40.277 29.059 23.057 1.00 19.34 370 LYS A O 1
ATOM 3066 N N . TRP A 1 371 ? 38.498 30.399 23.404 1.00 20.34 371 TRP A N 1
ATOM 3067 C CA . TRP A 1 371 ? 37.698 29.865 22.315 1.00 20.15 371 TRP A CA 1
ATOM 3068 C C . TRP A 1 371 ? 38.505 29.858 21.013 1.00 20.69 371 TRP A C 1
ATOM 3069 O O . TRP A 1 371 ? 38.676 28.813 20.375 1.00 17.80 371 TRP A O 1
ATOM 3080 N N . ASN A 1 372 ? 39.022 31.026 20.641 1.00 21.31 372 ASN A N 1
ATOM 3081 C CA . ASN A 1 372 ? 39.736 31.158 19.379 1.00 23.87 372 ASN A CA 1
ATOM 3082 C C . ASN A 1 372 ? 40.943 30.242 19.337 1.00 22.82 372 ASN A C 1
ATOM 3083 O O . ASN A 1 372 ? 41.223 29.609 18.310 1.00 21.45 372 ASN A O 1
ATOM 3088 N N . GLU A 1 373 ? 41.642 30.148 20.464 1.00 25.64 373 GLU A N 1
ATOM 3089 C CA . GLU A 1 373 ? 42.824 29.299 20.536 1.00 22.81 373 GLU A CA 1
ATOM 3090 C C . GLU A 1 373 ? 42.440 27.833 20.331 1.00 23.45 373 GLU A C 1
ATOM 3091 O O . GLU A 1 373 ? 43.107 27.104 19.594 1.00 24.07 373 GLU A O 1
ATOM 3097 N N . LEU A 1 374 ? 41.346 27.405 20.952 1.00 21.75 374 LEU A N 1
ATOM 3098 C CA . LEU A 1 374 ? 40.958 25.993 20.862 1.00 23.24 374 LEU A CA 1
ATOM 3099 C C . LEU A 1 374 ? 40.364 25.639 19.487 1.00 20.79 374 LEU A C 1
ATOM 3100 O O . LEU A 1 374 ? 40.565 24.541 18.983 1.00 21.61 374 LEU A O 1
ATOM 3105 N N . TYR A 1 375 ? 39.655 26.580 18.869 1.00 21.10 375 TYR A N 1
ATOM 3106 C CA . TYR A 1 375 ? 39.198 26.379 17.499 1.00 17.64 375 TYR A CA 1
ATOM 3107 C C . TYR A 1 375 ? 40.382 26.222 16.561 1.00 20.46 375 TYR A C 1
ATOM 3108 O O . TYR A 1 375 ? 40.336 25.439 15.607 1.00 17.77 375 TYR A O 1
ATOM 3117 N N . LYS A 1 376 ? 41.453 26.950 16.858 1.00 19.65 376 LYS A N 1
ATOM 3118 C CA . LYS A 1 376 ? 42.688 26.802 16.104 1.00 25.43 376 LYS A CA 1
ATOM 3119 C C . LYS A 1 376 ? 43.333 25.431 16.392 1.00 22.03 376 LYS A C 1
ATOM 3120 O O . LYS A 1 376 ? 43.710 24.717 15.470 1.00 24.32 376 LYS A O 1
ATOM 3126 N N . LYS A 1 377 ? 43.427 25.056 17.661 1.00 20.87 377 LYS A N 1
ATOM 3127 C CA . LYS A 1 377 ? 44.039 23.776 18.024 1.00 25.14 377 LYS A CA 1
ATOM 3128 C C . LYS A 1 377 ? 43.284 22.564 17.454 1.00 26.57 377 LYS A C 1
ATOM 3129 O O . LYS A 1 377 ? 43.868 21.747 16.750 1.00 31.52 377 LYS A O 1
ATOM 3135 N N . TYR A 1 378 ? 41.988 22.464 17.743 1.00 25.66 378 TYR A N 1
ATOM 3136 C CA . TYR A 1 378 ? 41.201 21.283 17.372 1.00 25.69 378 TYR A CA 1
ATOM 3137 C C . TYR A 1 378 ? 40.594 21.293 15.969 1.00 20.20 378 TYR A C 1
ATOM 3138 O O . TYR A 1 378 ? 40.459 20.251 15.340 1.00 21.89 378 TYR A O 1
ATOM 3147 N N . LEU A 1 379 ? 40.209 22.456 15.473 1.00 18.48 379 LEU A N 1
ATOM 3148 C CA . LEU A 1 379 ? 39.520 22.489 14.196 1.00 18.45 379 LEU A CA 1
ATOM 3149 C C . LEU A 1 379 ? 40.356 23.146 13.119 1.00 21.17 379 LEU A C 1
ATOM 3150 O O . LEU A 1 379 ? 39.961 23.170 11.954 1.00 22.25 379 LEU A O 1
ATOM 3155 N N . GLY A 1 380 ? 41.509 23.680 13.515 1.00 22.38 380 GLY A N 1
ATOM 3156 C CA . GLY A 1 380 ? 42.426 24.322 12.586 1.00 22.32 380 GLY A CA 1
ATOM 3157 C C . GLY A 1 380 ? 41.840 25.561 11.937 1.00 25.00 380 GLY A C 1
ATOM 3158 O O . GLY A 1 380 ? 42.147 25.856 10.785 1.00 27.50 380 GLY A O 1
ATOM 3159 N N . LEU A 1 381 ? 40.995 26.281 12.678 1.00 22.68 381 LEU A N 1
ATOM 3160 C CA . LEU A 1 381 ? 40.311 27.463 12.152 1.00 22.52 381 LEU A CA 1
ATOM 3161 C C . LEU A 1 381 ? 40.730 28.743 12.864 1.00 23.79 381 LEU A C 1
ATOM 3162 O O . LEU A 1 381 ? 40.983 28.742 14.073 1.00 22.51 381 LEU A O 1
ATOM 3167 N N . ASP A 1 382 ? 40.780 29.831 12.099 1.00 24.57 382 ASP A N 1
ATOM 3168 C CA . ASP A 1 382 ? 41.081 31.161 12.622 1.00 28.01 382 ASP A CA 1
ATOM 3169 C C . ASP A 1 382 ? 39.797 31.953 12.790 1.00 29.70 382 ASP A C 1
ATOM 3170 O O . ASP A 1 382 ? 39.270 32.524 11.823 1.00 27.35 382 ASP A O 1
ATOM 3175 N N . VAL A 1 383 ? 39.290 31.972 14.016 1.00 22.39 383 VAL A N 1
ATOM 3176 C CA . VAL A 1 383 ? 38.045 32.656 14.298 1.00 25.37 383 VAL A CA 1
ATOM 3177 C C . VAL A 1 383 ? 38.235 34.155 14.080 1.00 33.44 383 VAL A C 1
ATOM 3178 O O . VAL A 1 383 ? 39.081 34.783 14.715 1.00 38.43 383 VAL A O 1
ATOM 3182 N N . PRO A 1 384 ? 37.473 34.725 13.143 1.00 27.20 384 PRO A N 1
ATOM 3183 C CA . PRO A 1 384 ? 37.643 36.134 12.765 1.00 35.55 384 PRO A CA 1
ATOM 3184 C C . PRO A 1 384 ? 37.005 37.109 13.760 1.00 34.90 384 PRO A C 1
ATOM 3185 O O . PRO A 1 384 ? 37.572 38.174 14.031 1.00 37.86 384 PRO A O 1
ATOM 3189 N N . ASN A 1 385 ? 35.848 36.738 14.296 1.00 27.08 385 ASN A N 1
ATOM 3190 C CA . ASN A 1 385 ? 35.104 37.580 15.218 1.00 26.90 385 ASN A CA 1
ATOM 3191 C C . ASN A 1 385 ? 34.254 36.736 16.181 1.00 29.74 385 ASN A C 1
ATOM 3192 O O . ASN A 1 385 ? 34.148 35.520 16.022 1.00 28.24 385 ASN A O 1
ATOM 3197 N N . ASN A 1 386 ? 33.633 37.378 17.168 1.00 25.83 386 ASN A N 1
ATOM 3198 C CA . ASN A 1 386 ? 32.923 36.634 18.209 1.00 26.11 386 ASN A CA 1
ATOM 3199 C C . ASN A 1 386 ? 31.568 36.109 17.793 1.00 23.54 386 ASN A C 1
ATOM 3200 O O . ASN A 1 386 ? 31.023 35.210 18.438 1.00 26.08 386 ASN A O 1
ATOM 3205 N N . THR A 1 387 ? 31.004 36.667 16.728 1.00 27.06 387 THR A N 1
ATOM 3206 C CA . THR A 1 387 ? 29.706 36.194 16.248 1.00 30.16 387 THR A CA 1
ATOM 3207 C C . THR A 1 387 ? 29.804 34.747 15.779 1.00 24.68 387 THR A C 1
ATOM 3208 O O . THR A 1 387 ? 28.900 33.940 16.000 1.00 21.78 387 THR A O 1
ATOM 3212 N N . LEU A 1 388 ? 30.913 34.440 15.117 1.00 29.37 388 LEU A N 1
ATOM 3213 C CA . LEU A 1 388 ? 31.176 33.099 14.605 1.00 24.19 388 LEU A CA 1
ATOM 3214 C C . LEU A 1 388 ? 31.929 32.326 15.659 1.00 22.40 388 LEU A C 1
ATOM 3215 O O . LEU A 1 388 ? 32.077 31.111 15.572 1.00 24.18 388 LEU A O 1
ATOM 3220 N N . GLY A 1 389 ? 32.413 33.051 16.656 1.00 20.58 389 GLY A N 1
ATOM 3221 C CA . GLY A 1 389 ? 33.150 32.449 17.739 1.00 19.52 389 GLY A CA 1
ATOM 3222 C C . GLY A 1 389 ? 32.284 32.179 18.943 1.00 19.00 389 GLY A C 1
ATOM 3223 O O . GLY A 1 389 ? 31.252 31.530 18.836 1.00 20.43 389 GLY A O 1
ATOM 3224 N N . CYS A 1 390 ? 32.701 32.707 20.090 1.00 20.59 390 CYS A N 1
ATOM 3225 C CA . CYS A 1 390 ? 32.174 32.283 21.377 1.00 19.24 390 CYS A CA 1
ATOM 3226 C C . CYS A 1 390 ? 30.753 32.736 21.699 1.00 19.78 390 CYS A C 1
ATOM 3227 O O . CYS A 1 390 ? 30.135 32.210 22.618 1.00 23.49 390 CYS A O 1
ATOM 3230 N N . MET A 1 391 ? 30.222 33.689 20.952 1.00 19.31 391 MET A N 1
ATOM 3231 C CA . MET A 1 391 ? 28.837 34.096 21.165 1.00 22.13 391 MET A CA 1
ATOM 3232 C C . MET A 1 391 ? 27.850 33.393 20.231 1.00 27.25 391 MET A C 1
ATOM 3233 O O . MET A 1 391 ? 26.690 33.787 20.143 1.00 30.57 391 MET A O 1
ATOM 3238 N N . GLN A 1 392 ? 28.291 32.345 19.538 1.00 24.23 392 GLN A N 1
ATOM 3239 C CA . GLN A 1 3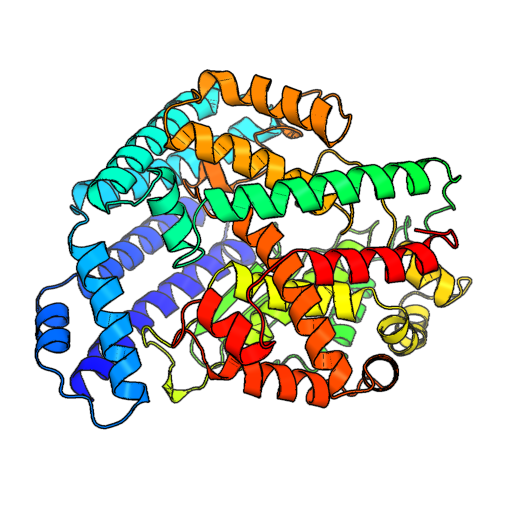92 ? 27.418 31.708 18.550 1.00 21.12 392 GLN A CA 1
ATOM 3240 C C . GLN A 1 392 ? 26.285 30.903 19.173 1.00 18.03 392 GLN A C 1
ATOM 3241 O O . GLN A 1 392 ? 25.218 30.753 18.576 1.00 22.83 392 GLN A O 1
ATOM 3247 N N . ASP A 1 393 ? 26.506 30.376 20.371 1.00 18.19 393 ASP A N 1
ATOM 3248 C CA . ASP A 1 393 ? 25.493 29.553 21.027 1.00 17.79 393 ASP A CA 1
ATOM 3249 C C . ASP A 1 393 ? 24.906 30.291 22.220 1.00 24.62 393 ASP A C 1
ATOM 3250 O O . ASP A 1 393 ? 25.590 31.113 22.828 1.00 27.36 393 ASP A O 1
ATOM 3255 N N . PRO A 1 394 ? 23.643 29.995 22.570 1.00 20.91 394 PRO A N 1
ATOM 3256 C CA . PRO A 1 394 ? 22.943 30.692 23.656 1.00 24.19 394 PRO A CA 1
ATOM 3257 C C . PRO A 1 394 ? 23.188 30.114 25.047 1.00 29.41 394 PRO A C 1
ATOM 3258 O O . PRO A 1 394 ? 22.985 30.814 26.038 1.00 32.33 394 PRO A O 1
ATOM 3262 N N . HIS A 1 395 ? 23.586 28.850 25.111 1.00 22.71 395 HIS A N 1
ATOM 3263 C CA . HIS A 1 395 ? 23.682 28.114 26.369 1.00 21.82 395 HIS A CA 1
ATOM 3264 C C . HIS A 1 395 ? 24.278 28.894 27.549 1.00 28.45 395 HIS A C 1
ATOM 3265 O O . HIS A 1 395 ? 23.659 29.021 28.608 1.00 22.85 395 HIS A O 1
ATOM 3272 N N . TRP A 1 396 ? 25.479 29.413 27.353 1.00 21.83 396 TRP A N 1
ATOM 3273 C CA . TRP A 1 396 ? 26.181 30.096 28.416 1.00 25.05 396 TRP A CA 1
ATOM 3274 C C . TRP A 1 396 ? 25.457 31.382 28.787 1.00 32.71 396 TRP A C 1
ATOM 3275 O O . TRP A 1 396 ? 25.473 31.806 29.942 1.00 32.38 396 TRP A O 1
ATOM 3286 N N . PHE A 1 397 ? 24.802 31.983 27.799 1.00 31.70 397 PHE A N 1
ATOM 3287 C CA . PHE A 1 397 ? 24.141 33.268 27.979 1.00 35.02 397 PHE A CA 1
ATOM 3288 C C . PHE A 1 397 ? 22.736 33.081 28.550 1.00 37.00 397 PHE A C 1
ATOM 3289 O O . PHE A 1 397 ? 21.983 34.038 28.743 1.00 39.03 397 PHE A O 1
ATOM 3297 N N . GLY A 1 398 ? 22.406 31.827 28.832 1.00 29.58 398 GLY A N 1
ATOM 3298 C CA . GLY A 1 398 ? 21.196 31.488 29.549 1.00 29.44 398 GLY A CA 1
ATOM 3299 C C . GLY A 1 398 ? 21.585 30.891 30.886 1.00 31.97 398 GLY A C 1
ATOM 3300 O O . GLY A 1 398 ? 20.731 30.501 31.689 1.00 33.40 398 GLY A O 1
ATOM 3301 N N . GLY A 1 399 ? 22.890 30.813 31.127 1.00 27.55 399 GLY A N 1
ATOM 3302 C CA . GLY A 1 399 ? 23.398 30.277 32.376 1.00 30.46 399 GLY A CA 1
ATOM 3303 C C . GLY A 1 399 ? 23.563 28.767 32.446 1.00 33.05 399 GLY A C 1
ATOM 3304 O O . GLY A 1 399 ? 23.943 28.235 33.490 1.00 30.34 399 GLY A O 1
ATOM 3305 N N . ASN A 1 400 ? 23.301 28.066 31.345 1.00 31.36 400 ASN A N 1
ATOM 3306 C CA . ASN A 1 400 ? 23.472 26.607 31.323 1.00 27.93 400 ASN A CA 1
ATOM 3307 C C . ASN A 1 400 ? 24.907 26.104 31.130 1.00 28.99 400 ASN A C 1
ATOM 3308 O O . ASN A 1 400 ? 25.447 26.138 30.025 1.00 28.41 400 ASN A O 1
ATOM 3313 N N . PHE A 1 401 ? 25.500 25.618 32.211 1.00 20.14 401 PHE A N 1
ATOM 3314 C CA . PHE A 1 401 ? 26.820 25.021 32.173 1.00 24.69 401 PHE A CA 1
ATOM 3315 C C . PHE A 1 401 ? 26.683 23.566 32.587 1.00 22.11 401 PHE A C 1
ATOM 3316 O O . PHE A 1 401 ? 25.918 23.246 33.492 1.00 24.93 401 PHE A O 1
ATOM 3324 N N . GLY A 1 402 ? 27.412 22.682 31.927 1.00 18.69 402 GLY A N 1
ATOM 3325 C CA . GLY A 1 402 ? 27.232 21.258 32.157 1.00 21.11 402 GLY A CA 1
ATOM 3326 C C . GLY A 1 402 ? 26.303 20.640 31.125 1.00 23.02 402 GLY A C 1
ATOM 3327 O O . GLY A 1 402 ? 26.149 19.424 31.065 1.00 20.88 402 GLY A O 1
ATOM 3328 N N . TYR A 1 403 ? 25.701 21.484 30.293 1.00 17.72 403 TYR A N 1
ATOM 3329 C CA . TYR A 1 403 ? 24.797 21.029 29.238 1.00 19.77 403 TYR A CA 1
ATOM 3330 C C . TYR A 1 403 ? 25.583 20.518 28.014 1.00 17.81 403 TYR A C 1
ATOM 3331 O O . TYR A 1 403 ? 25.354 19.411 27.537 1.00 16.59 403 TYR A O 1
ATOM 3340 N N . PHE A 1 404 ? 26.498 21.337 27.507 1.00 16.91 404 PHE A N 1
ATOM 3341 C CA . PHE A 1 404 ? 27.250 21.015 26.289 1.00 16.73 404 PHE A CA 1
ATOM 3342 C C . PHE A 1 404 ? 27.797 19.588 26.118 1.00 16.03 404 PHE A C 1
ATOM 3343 O O . PHE A 1 404 ? 27.617 19.010 25.047 1.00 14.14 404 PHE A O 1
ATOM 3351 N N . PRO A 1 405 ? 28.470 19.023 27.146 1.00 18.76 405 PRO A N 1
ATOM 3352 C CA . PRO A 1 405 ? 29.046 17.679 26.976 1.00 13.93 405 PRO A CA 1
ATOM 3353 C C . PRO A 1 405 ? 28.017 16.606 26.628 1.00 18.35 405 PRO A C 1
ATOM 3354 O O . PRO A 1 405 ? 28.358 15.656 25.917 1.00 13.72 405 PRO A O 1
ATOM 3358 N N . THR A 1 406 ? 26.790 16.743 27.134 1.00 15.34 406 THR A N 1
ATOM 3359 C CA . THR A 1 406 ? 25.749 15.772 26.830 1.00 16.12 406 THR A CA 1
ATOM 3360 C C . THR A 1 406 ? 25.425 15.640 25.332 1.00 15.62 406 THR A C 1
ATOM 3361 O O . THR A 1 406 ? 24.910 14.607 24.931 1.00 16.64 406 THR A O 1
ATOM 3365 N N . TYR A 1 407 ? 25.700 16.663 24.515 1.00 14.20 407 TYR A N 1
ATOM 3366 C CA . TYR A 1 407 ? 25.553 16.511 23.057 1.00 15.25 407 TYR A CA 1
ATOM 3367 C C . TYR A 1 407 ? 26.501 15.447 22.506 1.00 16.02 407 TYR A C 1
ATOM 3368 O O . TYR A 1 407 ? 26.125 14.642 21.653 1.00 12.79 407 TYR A O 1
ATOM 3377 N N . ALA A 1 408 ? 27.745 15.480 22.976 1.00 13.43 408 ALA A N 1
ATOM 3378 C CA . ALA A 1 408 ? 28.754 14.508 22.557 1.00 15.90 408 ALA A CA 1
ATOM 3379 C C . ALA A 1 408 ? 28.427 13.100 23.061 1.00 15.32 408 ALA A C 1
ATOM 3380 O O . ALA A 1 408 ? 28.462 12.137 22.291 1.00 17.39 408 ALA A O 1
ATOM 3382 N N . LEU A 1 409 ? 28.114 12.990 24.351 1.00 15.48 409 LEU A N 1
ATOM 3383 C CA . LEU A 1 409 ? 27.643 11.727 24.931 1.00 16.81 409 LEU A CA 1
ATOM 3384 C C . LEU A 1 409 ? 26.457 11.163 24.158 1.00 16.20 409 LEU A C 1
ATOM 3385 O O . LEU A 1 409 ? 26.338 9.956 23.994 1.00 16.33 409 LEU A O 1
ATOM 3390 N N . GLY A 1 410 ? 25.568 12.043 23.704 1.00 17.64 410 GLY A N 1
ATOM 3391 C CA . GLY A 1 410 ? 24.453 11.624 22.872 1.00 16.98 410 GLY A CA 1
ATOM 3392 C C . GLY A 1 410 ? 24.928 10.902 21.620 1.00 15.30 410 GLY A C 1
ATOM 3393 O O . GLY A 1 410 ? 24.385 9.856 21.247 1.00 12.50 410 GLY A O 1
ATOM 3394 N N . ASN A 1 411 ? 25.941 11.457 20.960 1.00 15.00 411 ASN A N 1
ATOM 3395 C CA . ASN A 1 411 ? 26.536 10.763 19.812 1.00 15.71 411 ASN A CA 1
ATOM 3396 C C . ASN A 1 411 ? 27.146 9.411 20.202 1.00 15.87 411 ASN A C 1
ATOM 3397 O O . ASN A 1 411 ? 27.035 8.436 19.447 1.00 13.22 411 ASN A O 1
ATOM 3402 N N . LEU A 1 412 ? 27.777 9.354 21.378 1.00 12.83 412 LEU A N 1
ATOM 3403 C CA . LEU A 1 412 ? 28.424 8.117 21.820 1.00 17.15 412 LEU A CA 1
ATOM 3404 C C . LEU A 1 412 ? 27.390 7.061 22.177 1.00 17.96 412 LEU A C 1
ATOM 3405 O O . LEU A 1 412 ? 27.512 5.919 21.745 1.00 16.53 412 LEU A O 1
ATOM 3410 N N . TYR A 1 413 ? 26.376 7.450 22.955 1.00 15.12 413 TYR A N 1
ATOM 3411 C CA . TYR A 1 413 ? 25.278 6.548 23.291 1.00 19.45 413 TYR A CA 1
ATOM 3412 C C . TYR A 1 413 ? 24.622 5.987 22.034 1.00 16.58 413 TYR A C 1
ATOM 3413 O O . TYR A 1 413 ? 24.349 4.791 21.950 1.00 16.57 413 TYR A O 1
ATOM 3422 N N . ALA A 1 414 ? 24.380 6.852 21.057 1.00 13.04 414 ALA A N 1
ATOM 3423 C CA . ALA A 1 414 ? 23.664 6.445 19.852 1.00 13.60 414 ALA A CA 1
ATOM 3424 C C . ALA A 1 414 ? 24.400 5.331 19.105 1.00 18.12 414 ALA A C 1
ATOM 3425 O O . ALA A 1 414 ? 23.778 4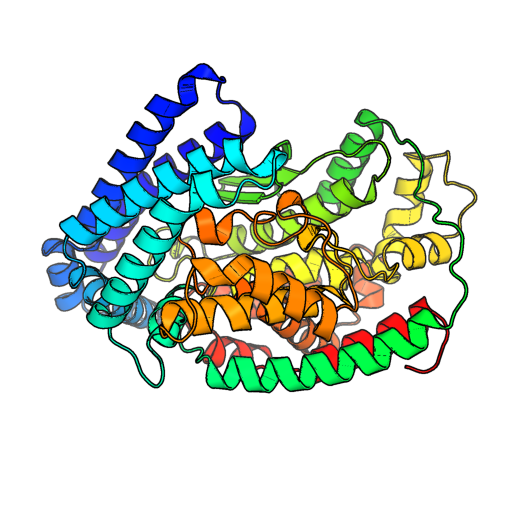.389 18.613 1.00 11.36 414 ALA A O 1
ATOM 3427 N N . ALA A 1 415 ? 25.725 5.441 19.044 1.00 16.40 415 ALA A N 1
ATOM 3428 C CA . ALA A 1 415 ? 26.534 4.482 18.309 1.00 15.46 415 ALA A CA 1
ATOM 3429 C C . ALA A 1 415 ? 26.523 3.124 19.029 1.00 15.25 415 ALA A C 1
ATOM 3430 O O . ALA A 1 415 ? 26.372 2.069 18.403 1.00 16.42 415 ALA A O 1
ATOM 3432 N N . GLN A 1 416 ? 26.632 3.165 20.349 1.00 13.67 416 GLN A N 1
ATOM 3433 C CA . GLN A 1 416 ? 26.607 1.947 21.168 1.00 18.80 416 GLN A CA 1
ATOM 3434 C C . GLN A 1 416 ? 25.225 1.302 21.182 1.00 18.60 416 GLN A C 1
ATOM 3435 O O . GLN A 1 416 ? 25.104 0.085 21.139 1.00 19.72 416 GLN A O 1
ATOM 3441 N N . ILE A 1 417 ? 24.181 2.118 21.232 1.00 15.48 417 ILE A N 1
ATOM 3442 C CA . ILE A 1 417 ? 22.828 1.588 21.159 1.00 16.16 417 ILE A CA 1
ATOM 3443 C C . ILE A 1 417 ? 22.653 0.899 19.814 1.00 17.84 417 ILE A C 1
ATOM 3444 O O . ILE A 1 417 ? 22.131 -0.213 19.731 1.00 16.14 417 ILE A O 1
ATOM 3449 N N . PHE A 1 418 ? 23.134 1.558 18.766 1.00 14.76 418 PHE A N 1
ATOM 3450 C CA . PHE A 1 418 ? 23.032 1.038 17.407 1.00 19.44 418 PHE A CA 1
ATOM 3451 C C . PHE A 1 418 ? 23.773 -0.299 17.226 1.00 21.28 418 PHE A C 1
ATOM 3452 O O . PHE A 1 418 ? 23.306 -1.174 16.503 1.00 19.02 418 PHE A O 1
ATOM 3460 N N . GLU A 1 419 ? 24.918 -0.452 17.886 1.00 22.04 419 GLU A N 1
ATOM 3461 C CA . GLU A 1 419 ? 25.673 -1.707 17.805 1.00 26.43 419 GLU A CA 1
ATOM 3462 C C . GLU A 1 419 ? 24.914 -2.836 18.452 1.00 22.41 419 GLU A C 1
ATOM 3463 O O . GLU A 1 419 ? 24.993 -3.971 18.006 1.00 29.67 419 GLU A O 1
ATOM 3469 N N . LYS A 1 420 ? 24.186 -2.525 19.516 1.00 22.10 420 LYS A N 1
ATOM 3470 C CA . LYS A 1 420 ? 23.376 -3.529 20.182 1.00 19.06 420 LYS A CA 1
ATOM 3471 C C . LYS A 1 420 ? 22.163 -3.894 19.329 1.00 25.59 420 LYS A C 1
ATOM 3472 O O . LYS A 1 420 ? 21.889 -5.075 19.115 1.00 32.33 420 LYS A O 1
ATOM 3478 N N . LEU A 1 421 ? 21.456 -2.883 18.829 1.00 19.74 421 LEU A N 1
ATOM 3479 C CA . LEU A 1 421 ? 20.302 -3.097 17.957 1.00 23.87 421 LEU A CA 1
ATOM 3480 C C . LEU A 1 421 ? 20.642 -4.053 16.822 1.00 25.29 421 LEU A C 1
ATOM 3481 O O . LEU A 1 421 ? 19.870 -4.965 16.506 1.00 27.55 421 LEU A O 1
ATOM 3486 N N . LYS A 1 422 ? 21.810 -3.840 16.225 1.00 24.71 422 LYS A N 1
ATOM 3487 C CA . LYS A 1 422 ? 22.261 -4.647 15.094 1.00 27.78 422 LYS A CA 1
ATOM 3488 C C . LYS A 1 422 ? 22.458 -6.135 15.400 1.00 22.57 422 LYS A C 1
ATOM 3489 O O . LYS A 1 422 ? 22.523 -6.941 14.489 1.00 26.52 422 LYS A O 1
ATOM 3495 N N . GLU A 1 423 ? 22.535 -6.499 16.674 1.00 24.11 423 GLU A N 1
ATOM 3496 C CA . GLU A 1 423 ? 22.687 -7.907 17.022 1.00 30.59 423 GLU A CA 1
ATOM 3497 C C . GLU A 1 423 ? 21.349 -8.641 16.965 1.00 34.44 423 GLU A C 1
ATOM 3498 O O . GLU A 1 423 ? 21.318 -9.866 16.846 1.00 35.74 423 GLU A O 1
ATOM 3504 N N . GLU A 1 424 ? 20.251 -7.890 17.023 1.00 29.08 424 GLU A N 1
ATOM 3505 C CA . GLU A 1 424 ? 18.918 -8.483 17.097 1.00 27.81 424 GLU A CA 1
ATOM 3506 C C . GLU A 1 424 ? 18.125 -8.270 15.829 1.00 29.91 424 GLU A C 1
ATOM 3507 O O . GLU A 1 424 ? 17.034 -8.818 15.666 1.00 34.35 424 GLU A O 1
ATOM 3513 N N . ILE A 1 425 ? 18.655 -7.456 14.928 1.00 29.89 425 ILE A N 1
ATOM 3514 C CA . ILE A 1 425 ? 17.838 -6.942 13.840 1.00 28.46 425 ILE A CA 1
ATOM 3515 C C . ILE A 1 425 ? 18.668 -6.702 12.593 1.00 27.24 425 ILE A C 1
ATOM 3516 O O . ILE A 1 425 ? 19.804 -6.244 12.680 1.00 31.42 425 ILE A O 1
ATOM 3521 N N . ASN A 1 426 ? 18.117 -7.039 11.434 1.00 26.93 426 ASN A N 1
ATOM 3522 C CA . ASN A 1 426 ? 18.748 -6.652 10.182 1.00 25.72 426 ASN A CA 1
ATOM 3523 C C . ASN A 1 426 ? 18.404 -5.203 9.895 1.00 22.93 426 ASN A C 1
ATOM 3524 O O . ASN A 1 426 ? 17.409 -4.912 9.229 1.00 22.03 426 ASN A O 1
ATOM 3529 N N . PHE A 1 427 ? 19.249 -4.307 10.394 1.00 24.95 427 PHE A N 1
ATOM 3530 C CA . PHE A 1 427 ? 18.997 -2.872 10.348 1.00 21.98 427 PHE A CA 1
ATOM 3531 C C . PHE A 1 427 ? 18.747 -2.368 8.926 1.00 22.45 427 PHE A C 1
ATOM 3532 O O . PHE A 1 427 ? 17.753 -1.679 8.671 1.00 21.20 427 PHE A O 1
ATOM 3540 N N . GLU A 1 428 ? 19.633 -2.727 8.003 1.00 19.13 428 GLU A N 1
ATOM 3541 C CA . GLU A 1 428 ? 19.549 -2.239 6.631 1.00 19.57 428 GLU A CA 1
ATOM 3542 C C . GLU A 1 428 ? 18.255 -2.642 5.939 1.00 23.69 428 GLU A C 1
ATOM 3543 O O . GLU A 1 428 ? 17.648 -1.840 5.222 1.00 21.16 428 GLU A O 1
ATOM 3549 N N . GLU A 1 429 ? 17.824 -3.884 6.152 1.00 22.55 429 GLU A N 1
ATOM 3550 C CA . GLU A 1 429 ? 16.602 -4.363 5.513 1.00 24.26 429 GLU A CA 1
ATOM 3551 C C . GLU A 1 429 ? 15.382 -3.672 6.103 1.00 21.62 429 GLU A C 1
ATOM 3552 O O . GLU A 1 429 ? 14.499 -3.224 5.376 1.00 23.93 429 GLU A O 1
ATOM 3558 N N . VAL A 1 430 ? 15.340 -3.605 7.431 1.00 20.79 430 VAL A N 1
ATOM 3559 C CA . VAL A 1 430 ? 14.263 -2.945 8.141 1.00 19.32 430 VAL A CA 1
ATOM 3560 C C . VAL A 1 430 ? 14.136 -1.493 7.685 1.00 19.56 430 VAL A C 1
ATOM 3561 O O . VAL A 1 430 ? 13.068 -1.057 7.278 1.00 19.85 430 VAL A O 1
ATOM 3565 N N . VAL A 1 431 ? 15.244 -0.761 7.713 1.00 18.60 431 VAL A N 1
ATOM 3566 C CA . VAL A 1 431 ? 15.220 0.661 7.395 1.00 14.83 431 VAL A CA 1
ATOM 3567 C C . VAL A 1 431 ? 14.893 0.939 5.933 1.00 19.23 431 VAL A C 1
ATOM 3568 O O . VAL A 1 431 ? 14.080 1.818 5.634 1.00 18.00 431 VAL A O 1
ATOM 3572 N N . SER A 1 432 ? 15.483 0.192 5.006 1.00 20.65 432 SER A N 1
ATOM 3573 C CA . SER A 1 432 ? 15.130 0.416 3.596 1.00 18.96 432 SER A CA 1
ATOM 3574 C C . SER A 1 432 ? 13.695 -0.016 3.269 1.00 19.47 432 SER A C 1
ATOM 3575 O O . SER A 1 432 ? 13.089 0.498 2.331 1.00 18.98 432 SER A O 1
ATOM 3578 N N . ALA A 1 433 ? 13.135 -0.927 4.062 1.00 19.98 433 ALA A N 1
ATOM 3579 C CA . ALA A 1 433 ? 11.732 -1.299 3.882 1.00 21.63 433 ALA A CA 1
ATOM 3580 C C . ALA A 1 433 ? 10.774 -0.266 4.482 1.00 22.52 433 ALA A C 1
ATOM 3581 O O . ALA A 1 433 ? 9.587 -0.272 4.171 1.00 23.08 433 ALA A O 1
ATOM 3583 N N . GLY A 1 434 ? 11.284 0.606 5.351 1.00 23.90 434 GLY A N 1
ATOM 3584 C CA . GLY A 1 434 ? 10.439 1.577 6.041 1.00 18.49 434 GLY A CA 1
ATOM 3585 C C . GLY A 1 434 ? 9.648 0.983 7.196 1.00 16.90 434 GLY A C 1
ATOM 3586 O O . GLY A 1 434 ? 8.607 1.510 7.593 1.00 17.59 434 GLY A O 1
ATOM 3587 N N . ASN A 1 435 ? 10.156 -0.109 7.757 1.00 16.79 435 ASN A N 1
ATOM 3588 C CA . ASN A 1 435 ? 9.434 -0.863 8.772 1.00 16.57 435 ASN A CA 1
ATOM 3589 C C . ASN A 1 435 ? 9.883 -0.477 10.189 1.00 19.82 435 ASN A C 1
ATOM 3590 O O . ASN A 1 435 ? 10.367 -1.313 10.959 1.00 19.97 435 ASN A O 1
ATOM 3595 N N . PHE A 1 436 ? 9.699 0.797 10.531 1.00 18.64 436 PHE A N 1
ATOM 3596 C CA . PHE A 1 436 ? 10.372 1.396 11.686 1.00 16.70 436 PHE A CA 1
ATOM 3597 C C . PHE A 1 436 ? 9.835 0.940 13.045 1.00 19.64 436 PHE A C 1
ATOM 3598 O O . PHE A 1 436 ? 10.513 1.086 14.062 1.00 18.63 436 PHE A O 1
ATOM 3606 N N . GLU A 1 437 ? 8.630 0.378 13.056 1.00 20.72 437 GLU A N 1
ATOM 3607 C CA . GLU A 1 437 ? 8.034 -0.130 14.289 1.00 25.78 437 GLU A CA 1
ATOM 3608 C C . GLU A 1 437 ? 8.912 -1.179 14.970 1.00 18.04 437 GLU A C 1
ATOM 3609 O O . GLU A 1 437 ? 8.957 -1.261 16.198 1.00 20.94 437 GLU A O 1
ATOM 3615 N N . ILE A 1 438 ? 9.629 -1.960 14.178 1.00 18.78 438 ILE A N 1
ATOM 3616 C CA . ILE A 1 438 ? 10.603 -2.895 14.732 1.00 21.55 438 ILE A CA 1
ATOM 3617 C C . ILE A 1 438 ? 11.672 -2.158 15.552 1.00 21.71 438 ILE A C 1
ATOM 3618 O O . ILE A 1 438 ? 12.090 -2.603 16.622 1.00 20.22 438 ILE A O 1
ATOM 3623 N N . ILE A 1 439 ? 12.104 -1.016 15.042 1.00 20.64 439 ILE A N 1
ATOM 3624 C CA . ILE A 1 439 ? 13.116 -0.235 15.718 1.00 18.32 439 ILE A CA 1
ATOM 3625 C C . ILE A 1 439 ? 12.501 0.490 16.926 1.00 20.01 439 ILE A C 1
ATOM 3626 O O . ILE A 1 439 ? 13.090 0.536 18.019 1.00 18.59 439 ILE A O 1
ATOM 3631 N N . LYS A 1 440 ? 11.302 1.033 16.731 1.00 14.95 440 LYS A N 1
ATOM 3632 C CA . LYS A 1 440 ? 10.616 1.724 17.805 1.00 19.86 440 LYS A CA 1
ATOM 3633 C C . LYS A 1 440 ? 10.385 0.786 18.976 1.00 18.59 440 LYS A C 1
ATOM 3634 O O . LYS A 1 440 ? 10.548 1.174 20.138 1.00 16.57 440 LYS A O 1
ATOM 3640 N N . ASN A 1 441 ? 10.023 -0.457 18.667 1.00 18.74 441 ASN A N 1
ATOM 3641 C CA . ASN A 1 441 ? 9.739 -1.433 19.713 1.00 19.52 441 ASN A CA 1
ATOM 3642 C C . ASN A 1 441 ? 10.983 -1.769 20.522 1.00 19.99 441 ASN A C 1
ATOM 3643 O O . ASN A 1 441 ? 10.937 -1.873 21.749 1.00 24.22 441 ASN A O 1
ATOM 3648 N N . PHE A 1 442 ? 12.105 -1.924 19.835 1.00 19.74 442 PHE A N 1
ATOM 3649 C CA . PHE A 1 442 ? 13.369 -2.136 20.527 1.00 17.78 442 PHE A CA 1
ATOM 3650 C C . PHE A 1 442 ? 13.688 -0.951 21.449 1.00 17.89 442 PHE A C 1
ATOM 3651 O O . PHE A 1 442 ? 14.037 -1.143 22.618 1.00 17.88 442 PHE A O 1
ATOM 3659 N N . LEU A 1 443 ? 13.569 0.268 20.927 1.00 13.80 443 LEU A N 1
ATOM 3660 C CA . LEU A 1 443 ? 13.922 1.451 21.702 1.00 14.32 443 LEU A CA 1
ATOM 3661 C C . LEU A 1 443 ? 12.948 1.644 22.869 1.00 15.76 443 LEU A C 1
ATOM 3662 O O . LEU A 1 443 ? 13.335 2.106 23.947 1.00 16.10 443 LEU A O 1
ATOM 3667 N N . LYS A 1 444 ? 11.686 1.286 22.661 1.00 17.31 444 LYS A N 1
ATOM 3668 C CA . LYS A 1 444 ? 10.714 1.391 23.748 1.00 17.79 444 LYS A CA 1
ATOM 3669 C C . LYS A 1 444 ? 11.045 0.398 24.861 1.00 15.74 444 LYS A C 1
ATOM 3670 O O . LYS A 1 444 ? 11.179 0.779 26.031 1.00 17.95 444 LYS A O 1
ATOM 3676 N N . GLU A 1 445 ? 11.199 -0.867 24.491 1.00 18.82 445 GLU A N 1
ATOM 3677 C CA . GLU A 1 445 ? 11.446 -1.926 25.480 1.00 22.65 445 GLU A CA 1
ATOM 3678 C C . GLU A 1 445 ? 12.763 -1.732 26.227 1.00 19.04 445 GLU A C 1
ATOM 3679 O O . GLU A 1 445 ? 12.823 -1.887 27.450 1.00 22.63 445 GLU A O 1
ATOM 3685 N N . LYS A 1 446 ? 13.806 -1.364 25.492 1.00 19.53 446 LYS A N 1
ATOM 3686 C CA . LYS A 1 446 ? 15.135 -1.164 26.072 1.00 21.24 446 LYS A CA 1
ATOM 3687 C C . LYS A 1 446 ? 15.307 0.177 26.778 1.00 18.72 446 LYS A C 1
ATOM 3688 O O . LYS A 1 446 ? 16.001 0.278 27.796 1.00 19.59 446 LYS A O 1
ATOM 3694 N N . ILE A 1 447 ? 14.707 1.224 26.223 1.00 15.04 447 ILE A N 1
ATOM 3695 C CA . ILE A 1 447 ? 15.029 2.559 26.706 1.00 16.88 447 ILE A CA 1
ATOM 3696 C C . ILE A 1 447 ? 13.840 3.371 27.191 1.00 15.94 447 ILE A C 1
ATOM 3697 O O . ILE A 1 447 ? 13.777 3.725 28.362 1.00 12.79 447 ILE A O 1
ATOM 3702 N N . HIS A 1 448 ? 12.911 3.665 26.282 1.00 16.23 448 HIS A N 1
ATOM 3703 C CA . HIS A 1 448 ? 11.821 4.601 26.564 1.00 15.35 448 HIS A CA 1
ATOM 3704 C C . HIS A 1 448 ? 10.969 4.174 27.756 1.00 15.06 448 HIS A C 1
ATOM 3705 O O . HIS A 1 448 ? 10.547 5.012 28.546 1.00 17.73 448 HIS A O 1
ATOM 3712 N N . SER A 1 449 ? 10.744 2.868 27.896 1.00 16.18 449 SER A N 1
ATOM 3713 C CA . SER A 1 449 ? 9.899 2.327 28.969 1.00 18.36 449 SER A CA 1
ATOM 3714 C C . SER A 1 449 ? 10.494 2.512 30.368 1.00 21.99 449 SER A C 1
ATOM 3715 O O . SER A 1 449 ? 9.796 2.355 31.370 1.00 20.25 449 SER A O 1
ATOM 3718 N N . LYS A 1 450 ? 11.771 2.875 30.434 1.00 15.30 450 LYS A N 1
ATOM 3719 C CA . LYS A 1 450 ? 12.462 2.996 31.704 1.00 16.12 450 LYS A CA 1
ATOM 3720 C C . LYS A 1 450 ? 12.359 4.412 32.255 1.00 21.99 450 LYS A C 1
ATOM 3721 O O . LYS A 1 450 ? 12.638 4.648 33.432 1.00 17.08 450 LYS A O 1
ATOM 3727 N N . GLY A 1 451 ? 11.949 5.354 31.408 1.00 20.95 451 GLY A N 1
ATOM 3728 C CA . GLY A 1 451 ? 11.895 6.740 31.826 1.00 16.80 451 GLY A CA 1
ATOM 3729 C C . GLY A 1 451 ? 13.169 7.139 32.542 1.00 19.99 451 GLY A C 1
ATOM 3730 O O . GLY A 1 451 ? 14.267 6.956 32.014 1.00 15.08 451 GLY A O 1
ATOM 3731 N N . LYS A 1 452 ? 13.016 7.651 33.762 1.00 18.88 452 LYS A N 1
ATOM 3732 C CA . LYS A 1 452 ? 14.137 8.093 34.570 1.00 16.91 452 LYS A CA 1
ATOM 3733 C C . LYS A 1 452 ? 14.312 7.183 35.801 1.00 23.41 452 LYS A C 1
ATOM 3734 O O . LYS A 1 452 ? 14.870 7.593 36.826 1.00 21.06 452 LYS A O 1
ATOM 3740 N N . MET A 1 453 ? 13.846 5.944 35.693 1.00 21.03 453 MET A N 1
ATOM 3741 C CA . MET A 1 453 ? 14.017 4.976 36.779 1.00 23.81 453 MET A CA 1
ATOM 3742 C C . MET A 1 453 ? 15.474 4.684 37.095 1.00 26.42 453 MET A C 1
ATOM 3743 O O . MET A 1 453 ? 15.816 4.388 38.237 1.00 29.08 453 MET A O 1
ATOM 3748 N N . TYR A 1 454 ? 16.330 4.775 36.081 1.00 22.84 454 TYR A N 1
ATOM 3749 C CA . TYR A 1 454 ? 17.738 4.461 36.243 1.00 26.33 454 TYR A CA 1
ATOM 3750 C C . TYR A 1 454 ? 18.639 5.622 35.852 1.00 29.97 454 TYR A C 1
ATOM 3751 O O . TYR A 1 454 ? 18.316 6.415 34.956 1.00 30.84 454 TYR A O 1
ATOM 3760 N N . GLU A 1 455 ? 19.772 5.719 36.534 1.00 26.19 455 GLU A N 1
ATOM 3761 C CA . GLU A 1 455 ? 20.830 6.620 36.116 1.00 29.18 455 GLU A CA 1
ATOM 3762 C C . GLU A 1 455 ? 21.444 6.105 34.806 1.00 28.60 455 GLU A C 1
ATOM 3763 O O . GLU A 1 455 ? 21.453 4.900 34.557 1.00 28.23 455 GLU A O 1
ATOM 3769 N N . PRO A 1 456 ? 21.937 7.021 33.958 1.00 26.66 456 PRO A N 1
ATOM 3770 C CA . PRO A 1 456 ? 22.414 6.681 32.608 1.00 25.86 456 PRO A CA 1
ATOM 3771 C C . PRO A 1 456 ? 23.444 5.547 32.583 1.00 28.97 456 PRO A C 1
ATOM 3772 O O . PRO A 1 456 ? 23.351 4.676 31.710 1.00 25.04 456 PRO A O 1
ATOM 3776 N N . SER A 1 457 ? 24.404 5.557 33.508 1.00 28.89 457 SER A N 1
ATOM 3777 C CA . SER A 1 457 ? 25.440 4.522 33.519 1.00 31.41 457 SER A CA 1
ATOM 3778 C C . SER A 1 457 ? 24.817 3.146 33.698 1.00 32.40 457 SER A C 1
ATOM 3779 O O . SER A 1 457 ? 25.170 2.203 32.996 1.00 31.98 457 SER A O 1
ATOM 3782 N N . ASP A 1 458 ? 23.874 3.040 34.627 1.00 28.14 458 ASP A N 1
ATOM 3783 C CA . ASP A 1 458 ? 23.130 1.802 34.804 1.00 28.79 458 ASP A CA 1
ATOM 3784 C C . ASP A 1 458 ? 22.283 1.509 33.573 1.00 31.30 458 ASP A C 1
ATOM 3785 O O . ASP A 1 458 ? 22.212 0.369 33.116 1.00 29.92 458 ASP A O 1
ATOM 3790 N N . LEU A 1 459 ? 21.646 2.541 33.027 1.00 25.31 459 LEU A N 1
ATOM 3791 C CA . LEU A 1 459 ? 20.792 2.340 31.866 1.00 28.32 459 LEU A CA 1
ATOM 3792 C C . LEU A 1 459 ? 21.568 1.843 30.634 1.00 24.97 459 LEU A C 1
ATOM 3793 O O . LEU A 1 459 ? 21.103 0.952 29.942 1.00 23.79 459 LEU A O 1
ATOM 3798 N N . ILE A 1 460 ? 22.741 2.407 30.362 1.00 22.25 460 ILE A N 1
ATOM 3799 C CA . ILE A 1 460 ? 23.525 1.951 29.210 1.00 24.78 460 ILE A CA 1
ATOM 3800 C C . ILE A 1 460 ? 23.972 0.484 29.352 1.00 28.39 460 ILE A C 1
ATOM 3801 O O . ILE A 1 460 ? 24.017 -0.247 28.361 1.00 24.58 460 ILE A O 1
ATOM 3806 N N . LYS A 1 461 ? 24.274 0.051 30.579 1.00 29.61 461 LYS A N 1
ATOM 3807 C CA . LYS A 1 461 ? 24.646 -1.346 30.824 1.00 31.18 461 LYS A CA 1
ATOM 3808 C C . LYS A 1 461 ? 23.471 -2.285 30.604 1.00 32.13 461 LYS A C 1
ATOM 3809 O O . LYS A 1 461 ? 23.618 -3.330 29.975 1.00 32.49 461 LYS A O 1
ATOM 3815 N N . ILE A 1 462 ? 22.313 -1.910 31.143 1.00 30.85 462 ILE A N 1
ATOM 3816 C CA . ILE A 1 462 ? 21.065 -2.642 30.923 1.00 29.99 462 ILE A CA 1
ATOM 3817 C C . ILE A 1 462 ? 20.777 -2.807 29.438 1.00 29.50 462 ILE A C 1
ATOM 3818 O O . ILE A 1 462 ? 20.363 -3.873 28.978 1.00 32.08 462 ILE A O 1
ATOM 3823 N N . VAL A 1 463 ? 20.987 -1.734 28.685 1.00 28.81 463 VAL A N 1
ATOM 3824 C CA . VAL A 1 463 ? 20.644 -1.732 27.277 1.00 23.23 463 VAL A CA 1
ATOM 3825 C C . VAL A 1 463 ? 21.677 -2.490 26.439 1.00 28.10 463 VAL A C 1
ATOM 3826 O O . VAL A 1 463 ? 21.317 -3.258 25.542 1.00 30.51 463 VAL A O 1
ATOM 3830 N N . THR A 1 464 ? 22.959 -2.284 26.744 1.00 26.57 464 THR A N 1
ATOM 3831 C CA . THR A 1 464 ? 24.037 -2.760 25.874 1.00 26.96 464 THR A CA 1
ATOM 3832 C C . THR A 1 464 ? 25.039 -3.708 26.542 1.00 24.12 464 THR A C 1
ATOM 3833 O O . THR A 1 464 ? 25.872 -4.300 25.866 1.00 28.49 464 THR A O 1
ATOM 3837 N N . GLY A 1 465 ? 24.972 -3.835 27.859 1.00 24.70 465 GLY A N 1
ATOM 3838 C CA . GLY A 1 465 ? 25.836 -4.765 28.570 1.00 31.09 465 GLY A CA 1
ATOM 3839 C C . GLY A 1 465 ? 27.180 -4.186 28.955 1.00 27.48 465 GLY A C 1
ATOM 3840 O O . GLY A 1 465 ? 27.982 -4.841 29.612 1.00 35.86 465 GLY A O 1
ATOM 3841 N N . LYS A 1 466 ? 27.437 -2.953 28.546 1.00 28.24 466 LYS A N 1
ATOM 3842 C CA . LYS A 1 466 ? 28.736 -2.331 28.779 1.00 27.15 466 LYS A CA 1
ATOM 3843 C C . LYS A 1 466 ? 28.526 -0.924 29.301 1.00 31.12 466 LYS A C 1
ATOM 3844 O O . LYS A 1 466 ? 27.462 -0.339 29.069 1.00 28.79 466 LYS A O 1
ATOM 3850 N N . PRO A 1 467 ? 29.540 -0.363 29.989 1.00 30.23 467 PRO A N 1
ATOM 3851 C CA . PRO A 1 467 ? 29.506 1.076 30.264 1.00 27.84 467 PRO A CA 1
ATOM 3852 C C . PRO A 1 467 ? 29.649 1.845 28.953 1.00 28.65 467 PRO A C 1
ATOM 3853 O O . PRO A 1 467 ? 29.971 1.250 27.920 1.00 28.08 467 PRO A O 1
ATOM 3857 N N . LEU A 1 468 ? 29.399 3.147 28.986 1.00 26.39 468 LEU A N 1
ATOM 3858 C CA . LEU A 1 468 ? 29.566 3.960 27.793 1.00 27.31 468 LEU A CA 1
ATOM 3859 C C . LEU A 1 468 ? 31.050 4.144 27.503 1.00 30.00 468 LEU A C 1
ATOM 3860 O O . LEU A 1 468 ? 31.841 4.426 28.407 1.00 31.71 468 LEU A O 1
ATOM 3865 N N . SER A 1 469 ? 31.425 3.968 26.243 1.00 24.71 469 SER A N 1
ATOM 3866 C CA . SER A 1 469 ? 32.766 4.312 25.795 1.00 24.39 469 SER A CA 1
ATOM 3867 C C . SER A 1 469 ? 32.741 4.705 24.314 1.00 24.48 469 SER A C 1
ATOM 3868 O O . SER A 1 469 ? 31.676 4.822 23.709 1.00 24.14 469 SER A O 1
ATOM 3871 N N . TYR A 1 470 ? 33.913 4.898 23.731 1.00 23.12 470 TYR A N 1
ATOM 3872 C CA . TYR A 1 470 ? 34.011 5.508 22.409 1.00 20.77 470 TYR A CA 1
ATOM 3873 C C . TYR A 1 470 ? 34.145 4.482 21.300 1.00 23.34 470 TYR A C 1
ATOM 3874 O O . TYR A 1 470 ? 34.100 4.841 20.125 1.00 23.64 470 TYR A O 1
ATOM 3883 N N . GLU A 1 471 ? 34.333 3.212 21.667 1.00 27.76 471 GLU A N 1
ATOM 3884 C CA . GLU A 1 471 ? 34.596 2.158 20.673 1.00 25.44 471 GLU A CA 1
ATOM 3885 C C . GLU A 1 471 ? 33.481 1.965 19.670 1.00 20.72 471 GLU A C 1
ATOM 3886 O O . GLU A 1 471 ? 33.744 1.794 18.482 1.00 24.34 471 GLU A O 1
ATOM 3892 N N . SER A 1 472 ? 32.238 1.971 20.142 1.00 17.23 472 SER A N 1
ATOM 3893 C CA . SER A 1 472 ? 31.119 1.846 19.227 1.00 20.00 472 SER A CA 1
ATOM 3894 C C . SER A 1 472 ? 31.151 2.990 18.223 1.00 16.55 472 SER A C 1
ATOM 3895 O O . SER A 1 472 ? 30.950 2.777 17.028 1.00 17.32 472 SER A O 1
ATOM 3898 N N . PHE A 1 473 ? 31.405 4.202 18.715 1.00 14.30 473 PHE A N 1
ATOM 3899 C CA . PHE A 1 473 ? 31.453 5.386 17.854 1.00 14.95 473 PHE A CA 1
ATOM 3900 C C . PHE A 1 473 ? 32.562 5.283 16.801 1.00 17.93 473 PHE A C 1
ATOM 3901 O O . PHE A 1 473 ? 32.338 5.501 15.611 1.00 15.12 473 PHE A O 1
ATOM 3909 N N . VAL A 1 474 ? 33.758 4.942 17.266 1.00 19.06 474 VAL A N 1
ATOM 3910 C CA . VAL A 1 474 ? 34.903 4.710 16.397 1.00 19.05 474 VAL A CA 1
ATOM 3911 C C . VAL A 1 474 ? 34.548 3.717 15.290 1.00 15.85 474 VAL A C 1
ATOM 3912 O O . VAL A 1 474 ? 34.708 4.005 14.103 1.00 17.20 474 VAL A O 1
ATOM 3916 N N . ARG A 1 475 ? 34.013 2.567 15.681 1.00 17.52 475 ARG A N 1
ATOM 3917 C CA . ARG A 1 475 ? 33.571 1.583 14.704 1.00 19.13 475 ARG A CA 1
ATOM 3918 C C . ARG A 1 475 ? 32.522 2.135 13.749 1.00 20.49 475 ARG A C 1
ATOM 3919 O O . ARG A 1 475 ? 32.601 1.904 12.526 1.00 18.43 475 ARG A O 1
ATOM 3927 N N . TYR A 1 476 ? 31.553 2.878 14.293 1.00 17.74 476 TYR A N 1
ATOM 3928 C CA . TYR A 1 476 ? 30.497 3.477 13.466 1.00 15.68 476 TYR A CA 1
ATOM 3929 C C . TYR A 1 476 ? 31.070 4.434 12.419 1.00 17.54 476 TYR A C 1
ATOM 3930 O O . TYR A 1 476 ? 30.718 4.371 11.238 1.00 19.59 476 TYR A O 1
ATOM 3939 N N . ILE A 1 477 ? 31.959 5.319 12.854 1.00 18.54 477 ILE A N 1
ATOM 3940 C CA . ILE A 1 477 ? 32.536 6.316 11.954 1.00 18.62 477 ILE A CA 1
ATOM 3941 C C . ILE A 1 477 ? 33.504 5.686 10.934 1.00 16.13 477 ILE A C 1
ATOM 3942 O O . ILE A 1 477 ? 33.468 6.029 9.745 1.00 16.90 477 ILE A O 1
ATOM 3947 N N . LYS A 1 478 ? 34.351 4.763 11.395 1.00 18.62 478 LYS A N 1
ATOM 3948 C CA . LYS A 1 478 ? 35.292 4.077 10.499 1.00 21.47 478 LYS A CA 1
ATOM 3949 C C . LYS A 1 478 ? 34.542 3.412 9.356 1.00 22.80 478 LYS A C 1
ATOM 3950 O O . LYS A 1 478 ? 34.810 3.687 8.189 1.00 21.88 478 LYS A O 1
ATOM 3956 N N . ASP A 1 479 ? 33.591 2.549 9.713 1.00 22.30 479 ASP A N 1
ATOM 3957 C CA . ASP A 1 479 ? 32.792 1.811 8.739 1.00 17.83 479 ASP A CA 1
ATOM 3958 C C . ASP A 1 479 ? 32.013 2.726 7.802 1.00 22.31 479 ASP A C 1
ATOM 3959 O O . ASP A 1 479 ? 32.024 2.534 6.580 1.00 25.17 479 ASP A O 1
ATOM 3964 N N . LYS A 1 480 ? 31.333 3.723 8.359 1.00 20.44 480 LYS A N 1
ATOM 3965 C CA . LYS A 1 480 ? 30.464 4.564 7.538 1.00 15.95 480 LYS A CA 1
ATOM 3966 C C . LYS A 1 480 ? 31.250 5.476 6.619 1.00 15.70 480 LYS A C 1
ATOM 3967 O O . LYS A 1 480 ? 30.955 5.563 5.428 1.00 19.29 480 LYS A O 1
ATOM 3973 N N . TYR A 1 481 ? 32.239 6.174 7.165 1.00 17.03 481 TYR A N 1
ATOM 3974 C CA . TYR A 1 481 ? 32.933 7.178 6.359 1.00 17.01 481 TYR A CA 1
ATOM 3975 C C . TYR A 1 481 ? 33.932 6.581 5.365 1.00 18.70 481 TYR A C 1
ATOM 3976 O O . TYR A 1 481 ? 34.217 7.170 4.324 1.00 16.53 481 TYR A O 1
ATOM 3985 N N . SER A 1 482 ? 34.383 5.366 5.651 1.00 20.20 482 SER A N 1
ATOM 3986 C CA . SER A 1 482 ? 35.089 4.575 4.646 1.00 20.00 482 SER A CA 1
ATOM 3987 C C . SER A 1 482 ? 34.185 4.320 3.441 1.00 18.02 482 SER A C 1
ATOM 3988 O O . SER A 1 482 ? 34.605 4.479 2.300 1.00 19.41 482 SER A O 1
ATOM 3991 N N . LYS A 1 483 ? 32.928 3.955 3.678 1.00 18.78 483 LYS A N 1
ATOM 3992 C CA . LYS A 1 483 ? 32.012 3.776 2.553 1.00 18.29 483 LYS A CA 1
ATOM 3993 C C . LYS A 1 483 ? 31.650 5.089 1.856 1.00 18.98 483 LYS A C 1
ATOM 3994 O O . LYS A 1 483 ? 31.511 5.136 0.633 1.00 19.53 483 LYS A O 1
ATOM 4000 N N . VAL A 1 484 ? 31.455 6.144 2.642 1.00 18.71 484 VAL A N 1
ATOM 4001 C CA . VAL A 1 484 ? 31.079 7.443 2.092 1.00 17.33 484 VAL A CA 1
ATOM 4002 C C . VAL A 1 484 ? 32.168 7.975 1.158 1.00 16.50 484 VAL A C 1
ATOM 4003 O O . VAL A 1 484 ? 31.893 8.357 0.018 1.00 15.83 484 VAL A O 1
ATOM 4007 N N . TYR A 1 485 ? 33.402 7.995 1.650 1.00 13.87 485 TYR A N 1
ATOM 4008 C CA . TYR A 1 485 ? 34.512 8.582 0.899 1.00 22.23 485 TYR A CA 1
ATOM 4009 C C . TYR A 1 485 ? 35.341 7.558 0.094 1.00 26.76 485 TYR A C 1
ATOM 4010 O O . TYR A 1 485 ? 36.310 7.924 -0.565 1.00 27.35 485 TYR A O 1
ATOM 4019 N N . GLU A 1 486 ? 34.942 6.288 0.156 1.00 21.01 486 GLU A N 1
ATOM 4020 C CA . GLU A 1 486 ? 35.576 5.216 -0.615 1.00 23.71 486 GLU A CA 1
ATOM 4021 C C . GLU A 1 486 ? 37.068 5.047 -0.359 1.00 22.76 486 GLU A C 1
ATOM 4022 O O . GLU A 1 486 ? 37.831 4.769 -1.281 1.00 31.65 486 GLU A O 1
ATOM 4028 N N . ILE A 1 487 ? 37.477 5.195 0.898 1.00 20.76 487 ILE A N 1
ATOM 4029 C CA . ILE A 1 487 ? 38.877 5.053 1.266 1.00 18.96 487 ILE A CA 1
ATOM 4030 C C . ILE A 1 487 ? 38.997 4.240 2.545 1.00 26.72 487 ILE A C 1
ATOM 4031 O O . ILE A 1 487 ? 38.022 4.069 3.270 1.00 23.26 487 ILE A O 1
ATOM 4036 N N . GLU A 1 488 ? 40.182 3.702 2.807 1.00 25.99 488 GLU A N 1
ATOM 4037 C CA . GLU A 1 488 ? 40.405 2.994 4.056 1.00 29.69 488 GLU A CA 1
ATOM 4038 C C . GLU A 1 488 ? 40.422 3.996 5.215 1.00 28.70 488 GLU A C 1
ATOM 4039 O O . GLU A 1 488 ? 41.114 5.006 5.163 1.00 28.55 488 GLU A O 1
ATOM 4045 N N . LEU A 1 489 ? 39.629 3.715 6.241 1.00 31.48 489 LEU A N 1
ATOM 4046 C CA . LEU A 1 489 ? 39.483 4.603 7.398 1.00 37.14 489 LEU A CA 1
ATOM 4047 C C . LEU A 1 489 ? 39.085 6.040 7.037 1.00 30.04 489 LEU A C 1
ATOM 4048 O O . LEU A 1 489 ? 37.907 6.398 7.073 1.00 33.88 489 LEU A O 1
#

Radius of gyration: 22.5 Å; Cα contacts (8 Å, |Δi|>4): 693; chains: 1; bounding box: 47×53×67 Å

Sequence (489 aa):
MEELKSYYKRVAKYYSAAALLYWDMQTYMPKDAGPYRAEVLSEIGTYAFKQITDDALGKLLETAQPQSEIDEKLVYVGKKEYYKYKKVPPELFQEIMITSTMLEQKWEIAKPRGDFEEVRPLLEKIVDLSRKYADILGYEGEPYNALLDLYEPGMKAEEVDQIFSKVRDFIVEVLEKIERLPKSEDPFNREIGVDKQKEFSNWLLHYLKYDFTKGRLDVSAHPFTNPIGLNDVRITTRYIVNDIRNSIYSTIHEFGHALYALSIPTEFYGLPIGSSASYGFDESQSRFWENVVGRSLAFWKGIYSKFIEIVPEMRGYSVEELWRAVNRVQRSFIRTEADEVTYNLHIIIRFEIERELINGELSVKDVPDKWNELYKKYLGLDVPNNTLGCMQDPHWFGGNFGYFPTYALGNLYAAQIFEKLKEEINFEEVVSAGNFEIIKNFLKEKIHSKGKMYEPSDLIKIVTGKPLSYESFVRYIKDKYSKVYEIEL

Nearest PDB structures (foldseek):
  5e3x-assembly1_A-2  TM=1.002E+00  e=5.006E-72  Fervidobacterium islandicum
  5wvu-assembly1_A  TM=9.630E-01  e=1.905E-38  Thermus thermophilus HB8
  1ka2-assembly1_A  TM=9.643E-01  e=2.655E-37  Pyrococcus furiosus
  3dwc-assembly2_C  TM=9.363E-01  e=4.839E-34  Trypanosoma cruzi
  3dwc-assembly2_D  TM=9.102E-01  e=1.738E-31  Trypanosoma cruzi

Secondary structure (DSSP, 8-state):
-HHHHHHHHHHHHHHHHHHHHHHHHHHT--GGGHHHHHHHHHHHHHHHHHHHTSHHHHHHHHH----SHHHHHHHHHHHHHHHHHHTS-HHHHHHHHHHHHHHHHHHHHHGGGT-STTTHHHHHHHHHHHHHHHHTT--SS-HHHHHHHHHSTT--HHHHHHHHHHHHHHHHHHHHHHHHSPPPP-TT-S---HHHHHHHHHHHHHHTT--TTS--EEE-SS--EEEEETTEEEEEE---TT-HHHHHHHHHHHHHHHHHHHHS-GGGTTSGGGS-S-HHHHHHHHHIIIIIITTSHHHHHHHHHHHHHH-GGGTTS-HHHHHHHTS-----S-GGG--TTTHHHHHHHHHHHHHHHHTTSS-GGGHHHHHHHHHHHHH-----STTTTTTS-SGGGGT--S-THHHHHHHHHHHHHHHHHHHHS-HHHHHHHT-THHHHHHHHHHTGGGTTSS-HHHHHHHHHSS---SHHHHHHHHHHHHHHHTS--

Foldseek 3Di:
DVVLVVLLLVLVVLVLVLLVLVVCQFFPDDDVCPVVSLVVSLVSVLVSLCSLQDPVNVVCLVPDDDDDPVSVLQSVLSVLVRVLSVLPDSCLVVVLQVLLVVLLVQLVVCQVVLNLPSNAVSLLVLLVSLLVSLVSSDDPPFSLQSQLCVFANPDDLVVLVVQLVVLLVLLVVVVVVLVVDDDDDQLLQAFDDVVLLVVLLVVVCVLLVPPVQQEEEGAGPDWAWGPNAQSYIYTYAHDDRRGSLRRNLSSQLRSQLRLLLNLADPSCPSTSLNAFQGLLQSNLRSCLRRPVQVLDLLLLLQCVVVSCVSVVVSVPDDSLSNSLSSQDADQFLDLVPHHPSLNSLVLVLLSVVLRCSSRVNDGSVCQQVSQQVSCCVRRVDHDPGSSSTDSVDCCSSSSRRSNSSSNVSSLQLNLLLVVLLVVVDPVSVCNNVSVCVSVSVLCSVLGSHRRNSDRVQVSSCSRRVDGTHCVSVSVVCQVVVCSSSVHHD

Organism: Fervidobacterium islandicum (NCBI:txid2423)

InterPro domains:
  IPR001333 Peptidase M32, carboxypeptidase Taq [PF02074] (4-481)
  IPR001333 Peptidase M32, carboxypeptidase Taq [PIRSF006615] (2-487)
  IPR001333 Peptidase M32, carboxypeptidase Taq [PR00998] (138-158)
  IPR001333 Peptidase M32, carboxypeptidase Taq [PR00998] (216-232)
  IPR001333 Peptidase M32, carboxypeptidase Taq [PR00998] (233-252)
  IPR001333 Peptidase M32, carboxypeptidase Taq [PR00998] (253-272)
  IPR001333 Peptidase M32, carboxypeptidase Taq [PR00998] (280-296)
  IPR001333 Peptidase M32, carboxypeptidase Taq [PR00998] (320-339)
  IPR001333 Peptidase M32, carboxypeptidase Taq [PR00998] (366-383)
  IPR001333 Peptidase M32, carboxypeptidase Taq [PR00998] (389-410)
  IPR001333 Peptidase M32, carboxypeptidase Taq [PR00998] (433-451)
  IPR001333 Peptidase M32, carboxypeptidase Taq [PS52034] (1-482)
  IPR001333 Peptidase M32, carboxypeptidase Taq [PTHR34217] (1-486)